Protein AF-A0A7R7TCL8-F1 (afdb_monomer)

pLDDT: mean 71.95, std 27.64, range [20.14, 97.81]

Mean predicted aligned error: 17.28 Å

Solvent-accessible surface area (backbone atoms only — not comparable to full-atom values): 24289 Å² total; per-residue (Å²): 128,67,81,57,96,72,63,46,44,55,44,81,45,63,44,82,97,69,70,48,58,35,37,35,43,34,34,68,83,72,63,24,39,37,41,37,32,94,75,38,48,63,34,34,35,39,43,89,82,25,28,35,53,41,30,35,37,67,57,96,73,32,45,35,36,39,33,33,64,39,59,28,33,40,38,39,30,40,31,71,62,46,84,62,40,85,44,40,41,34,38,37,40,36,39,37,37,82,86,37,39,35,43,39,39,37,43,19,72,76,35,37,38,39,41,37,37,45,72,83,36,38,36,40,40,33,46,38,83,42,37,34,44,35,38,35,38,75,64,33,56,47,30,42,36,41,41,58,30,61,86,59,65,24,36,38,42,35,38,36,27,45,77,38,37,26,34,42,34,37,39,40,34,52,84,22,50,26,44,36,42,37,27,63,52,76,42,33,34,41,38,38,35,59,66,19,45,43,33,43,78,39,31,92,78,27,63,40,35,37,32,37,37,29,34,40,35,41,34,53,66,77,33,37,40,35,39,40,37,40,38,39,30,29,78,91,47,75,31,50,33,37,38,38,36,41,36,40,94,66,37,35,40,35,42,33,33,52,53,74,20,41,35,36,40,40,35,47,87,61,33,39,40,38,41,34,43,36,50,66,33,57,56,40,46,66,53,21,14,59,77,36,80,67,98,47,46,35,30,33,25,39,42,41,38,38,39,29,36,69,92,48,57,66,75,29,50,56,46,61,44,44,61,38,40,40,41,43,45,103,86,55,76,50,76,52,77,57,63,74,79,63,89,62,82,70,70,81,95,74,91,82,83,80,84,81,80,80,86,80,91,85,87,84,90,85,85,87,86,82,88,82,93,76,87,81,87,82,84,80,94,75,84,87,86,86,83,90,78,83,83,86,82,84,85,88,82,89,81,88,87,83,90,82,90,84,86,86,83,82,90,77,89,82,82,84,80,89,76,81,89,81,90,71,88,83,81,85,80,78,86,85,81,81,86,135

Foldseek 3Di:
DDDDPDQKDWDWDQDPPQRFTKIWIARNVQRKIWIAGPQWDKIWMDGPQWIAIKIWHCGPQKTWIWGTDTQKIWIKIWHAADQFAPLGIKIKTWMAGPQQWIWIWMHGRFKIWIWTDGNQWIKIAIDGDAKGWIAIPVFATKIWGWGQGNVQQWIWTWMFGDHQGWIWTWIGGLQWIWTKTAHVRVGKIKIWTAQGWPCSRCCVPQVQKTWTKTKMWIDGRQKIKMKIWTWIDGQRDIWTKIKIWMDHDQWIKMWMDTHNKTKIWIGHPQKIKIKIFFDQQFPVRVVCSHPNDDQKTKTWGGIKIKIARNVHRLQIWIWTWTQWIWIDGDPDIDIDGTDDIDGDRDDDDDDDDDDDDDDDDDDDDDDDDDDDDDDDDDDDDDDDDDDDDDDDDDDDDDDDDDDDDDDDDDDDDDDDDDDDDDPDDDDDDDDDDDDD

Radius of gyration: 35.02 Å; Cα contacts (8 Å, |Δi|>4): 917; chains: 1; bounding box: 102×70×105 Å

Nearest PDB structures (foldseek):
  7vd2-assembly1_B  TM=2.125E-01  e=7.738E-02  Homo sapiens
  9e9r-assembly1_A  TM=1.487E-01  e=9.738E-02  Homo sapiens

Structure (mmCIF, N/CA/C/O backbone):
data_AF-A0A7R7TCL8-F1
#
_entry.id   AF-A0A7R7TCL8-F1
#
loop_
_atom_site.group_PDB
_atom_site.id
_atom_site.type_symbol
_atom_site.label_atom_id
_atom_site.label_alt_id
_atom_site.label_comp_id
_atom_site.label_asym_id
_atom_site.label_entity_id
_atom_site.label_seq_id
_atom_site.pdbx_PDB_ins_code
_atom_site.Cartn_x
_atom_site.Cartn_y
_atom_site.Cartn_z
_atom_site.occupancy
_atom_site.B_iso_or_equiv
_atom_site.auth_seq_id
_atom_site.auth_comp_id
_atom_site.auth_asym_id
_atom_site.auth_atom_id
_atom_site.pdbx_PDB_model_num
ATOM 1 N N . MET A 1 1 ? 1.168 -11.052 31.204 1.00 44.31 1 MET A N 1
ATOM 2 C CA . MET A 1 1 ? 0.368 -10.641 32.373 1.00 44.31 1 MET A CA 1
ATOM 3 C C . MET A 1 1 ? 1.279 -10.787 33.571 1.00 44.31 1 MET A C 1
ATOM 5 O O . MET A 1 1 ? 1.599 -11.909 33.932 1.00 44.31 1 MET A O 1
ATOM 9 N N . GLU A 1 2 ? 1.782 -9.681 34.103 1.00 41.16 2 GLU A N 1
ATOM 10 C CA . GLU A 1 2 ? 2.572 -9.698 35.334 1.00 41.16 2 GLU A CA 1
ATOM 11 C C . GLU A 1 2 ? 1.683 -9.168 36.455 1.00 41.16 2 GLU A C 1
ATOM 13 O O . GLU A 1 2 ? 1.250 -8.017 36.421 1.00 41.16 2 GLU A O 1
ATOM 18 N N . ALA A 1 3 ? 1.349 -10.032 37.410 1.00 42.50 3 ALA A N 1
ATOM 19 C CA . ALA A 1 3 ? 0.620 -9.638 38.603 1.00 42.50 3 ALA A CA 1
ATOM 20 C C . ALA A 1 3 ? 1.635 -9.132 39.629 1.00 42.50 3 ALA A C 1
ATOM 22 O O . ALA A 1 3 ? 2.367 -9.918 40.228 1.00 42.50 3 ALA A O 1
ATOM 23 N N . TRP A 1 4 ? 1.688 -7.820 39.822 1.00 45.12 4 TRP A N 1
ATOM 24 C CA . TRP A 1 4 ? 2.418 -7.241 40.940 1.00 45.12 4 TRP A CA 1
ATOM 25 C C . TRP A 1 4 ? 1.463 -7.185 42.133 1.00 45.12 4 TRP A C 1
ATOM 27 O O . TRP A 1 4 ? 0.339 -6.697 42.024 1.00 45.12 4 TRP A O 1
ATOM 37 N N . GLY A 1 5 ? 1.877 -7.761 43.263 1.00 44.84 5 GLY A N 1
ATOM 38 C CA . GLY A 1 5 ? 1.080 -7.795 44.487 1.00 44.84 5 GLY A CA 1
ATOM 39 C C . GLY A 1 5 ? 0.717 -6.380 44.932 1.00 44.84 5 GLY A C 1
ATOM 40 O O . GLY A 1 5 ? 1.563 -5.662 45.453 1.00 44.84 5 GLY A O 1
ATOM 41 N N . GLY A 1 6 ? -0.532 -5.970 44.696 1.00 52.69 6 GLY A N 1
ATOM 42 C CA . GLY A 1 6 ? -0.954 -4.604 44.998 1.00 52.69 6 GLY A CA 1
ATOM 43 C C . GLY A 1 6 ? -2.256 -4.133 44.351 1.00 52.69 6 GLY A C 1
ATOM 44 O O . GLY A 1 6 ? -2.366 -2.955 44.057 1.00 52.69 6 GLY A O 1
ATOM 45 N N . GLY A 1 7 ? -3.253 -4.994 44.117 1.00 71.81 7 GLY A N 1
ATOM 46 C CA . GLY A 1 7 ? -4.611 -4.554 43.739 1.00 71.81 7 GLY A CA 1
ATOM 47 C C . GLY A 1 7 ? -4.771 -3.864 42.373 1.00 71.81 7 GLY A C 1
ATOM 48 O O . GLY A 1 7 ? -5.879 -3.427 42.070 1.00 71.81 7 GLY A O 1
ATOM 49 N N . SER A 1 8 ? -3.723 -3.793 41.550 1.00 76.12 8 SER A N 1
ATOM 50 C CA . SER A 1 8 ? -3.785 -3.309 40.171 1.00 76.12 8 SER A CA 1
ATOM 51 C C . SER A 1 8 ? -3.298 -4.372 39.185 1.00 76.12 8 SER A C 1
ATOM 53 O O . SER A 1 8 ? -2.447 -5.204 39.503 1.00 76.12 8 SER A O 1
ATOM 55 N N . LEU A 1 9 ? -3.872 -4.374 37.984 1.00 83.06 9 LEU A N 1
ATOM 56 C CA . LEU A 1 9 ? -3.549 -5.313 36.916 1.00 83.06 9 LEU A CA 1
ATOM 57 C C . LEU A 1 9 ? -3.226 -4.542 35.636 1.00 83.06 9 LEU A C 1
ATOM 59 O O . LEU A 1 9 ? -4.020 -3.724 35.184 1.00 83.06 9 LEU A O 1
ATOM 63 N N . ARG A 1 10 ? -2.059 -4.814 35.043 1.00 82.56 10 ARG A N 1
ATOM 64 C CA . ARG A 1 10 ? -1.623 -4.187 33.789 1.00 82.56 10 ARG A CA 1
ATOM 65 C C . ARG A 1 10 ? -1.815 -5.121 32.600 1.00 82.56 10 ARG A C 1
ATOM 67 O O . ARG A 1 10 ? -1.411 -6.286 32.625 1.00 82.56 10 ARG A O 1
ATOM 74 N N . LEU A 1 11 ? -2.414 -4.583 31.547 1.00 83.81 11 LEU A N 1
ATOM 75 C CA . LEU A 1 11 ? -2.703 -5.238 30.282 1.00 83.81 11 LEU A CA 1
ATOM 76 C C . LEU A 1 11 ? -1.954 -4.500 29.180 1.00 83.81 11 LEU A C 1
ATOM 78 O O . LEU A 1 11 ? -2.246 -3.346 28.900 1.00 83.81 11 LEU A O 1
ATOM 82 N N . ALA A 1 12 ? -1.012 -5.172 28.531 1.00 83.38 12 ALA A N 1
ATOM 83 C CA . ALA A 1 12 ? -0.433 -4.681 27.289 1.00 83.38 12 ALA A CA 1
ATOM 84 C C . ALA A 1 12 ? -1.164 -5.351 26.125 1.00 83.38 12 ALA A C 1
ATOM 86 O O . ALA A 1 12 ? -1.242 -6.581 26.061 1.00 83.38 12 ALA A O 1
ATOM 87 N N . TYR A 1 13 ? -1.698 -4.548 25.213 1.00 79.81 13 TYR A N 1
ATOM 88 C CA . TYR A 1 13 ? -2.408 -5.013 24.032 1.00 79.81 13 TYR A CA 1
ATOM 89 C C . TYR A 1 13 ? -1.862 -4.307 22.796 1.00 79.81 13 TYR A C 1
ATOM 91 O O . TYR A 1 13 ? -1.814 -3.083 22.742 1.00 79.81 13 TYR A O 1
ATOM 99 N N . ARG A 1 14 ? -1.462 -5.071 21.777 1.00 77.19 14 ARG A N 1
ATOM 100 C CA . ARG A 1 14 ? -1.192 -4.502 20.453 1.00 77.19 14 ARG A CA 1
ATOM 101 C C . ARG A 1 14 ? -2.424 -4.648 19.596 1.00 77.19 14 ARG A C 1
ATOM 103 O O . ARG A 1 14 ? -2.869 -5.770 19.366 1.00 77.19 14 ARG A O 1
ATOM 110 N N . LEU A 1 15 ? -2.907 -3.527 19.073 1.00 68.94 15 LEU A N 1
ATOM 111 C CA . LEU A 1 15 ? -3.977 -3.525 18.086 1.00 68.94 15 LEU A CA 1
ATOM 112 C C . LEU A 1 15 ? -3.525 -4.292 16.830 1.00 68.94 15 LEU A C 1
ATOM 114 O O . LEU A 1 15 ? -2.575 -3.863 16.162 1.00 68.94 15 LEU A O 1
ATOM 118 N N . PRO A 1 16 ? -4.177 -5.420 16.487 1.00 61.75 16 PRO A N 1
ATOM 119 C CA . PRO A 1 16 ? -3.879 -6.154 15.266 1.00 61.75 16 PRO A CA 1
ATOM 120 C C . PRO A 1 16 ? -4.054 -5.253 14.042 1.00 61.75 16 PRO A C 1
ATOM 122 O O . PRO A 1 16 ? -4.971 -4.438 13.985 1.00 61.75 16 PRO A O 1
ATOM 125 N N . GLY A 1 17 ? -3.152 -5.370 13.068 1.00 61.09 17 GLY A N 1
ATOM 126 C CA . GLY A 1 17 ? -3.173 -4.565 11.841 1.00 61.09 17 GLY A CA 1
ATOM 127 C C . GLY A 1 17 ? -2.658 -3.130 11.994 1.00 61.09 17 GLY A C 1
ATOM 128 O O . GLY A 1 17 ? -2.071 -2.619 11.048 1.00 61.09 17 GLY A O 1
ATOM 129 N N . LEU A 1 18 ? -2.800 -2.508 13.171 1.00 65.50 18 LEU A N 1
ATOM 130 C CA . LEU A 1 18 ? -2.281 -1.159 13.431 1.00 65.50 18 LEU A CA 1
ATOM 131 C C . LEU A 1 18 ? -0.918 -1.142 14.125 1.00 65.50 18 LEU A C 1
ATOM 133 O O . LEU A 1 18 ? -0.231 -0.128 14.099 1.00 65.50 18 LEU A O 1
ATOM 137 N N . GLY A 1 19 ? -0.543 -2.229 14.804 1.00 68.62 19 GLY A N 1
ATOM 138 C CA . GLY A 1 19 ? 0.712 -2.312 15.555 1.00 68.62 19 GLY A CA 1
ATOM 139 C C . GLY A 1 19 ? 0.785 -1.391 16.777 1.00 68.62 19 GLY A C 1
ATOM 140 O O . GLY A 1 19 ? 1.761 -1.476 17.517 1.00 68.62 19 GLY A O 1
ATOM 141 N N . LEU A 1 20 ? -0.249 -0.576 17.013 1.00 77.69 20 LEU A N 1
ATOM 142 C CA . LEU A 1 20 ? -0.294 0.432 18.061 1.00 77.69 20 LEU A CA 1
ATOM 143 C C . LEU A 1 20 ? -0.313 -0.234 19.448 1.00 77.69 20 LEU A C 1
ATOM 145 O O . LEU A 1 20 ? -1.224 -1.029 19.728 1.00 77.69 20 LEU A O 1
ATOM 149 N N . PRO A 1 21 ? 0.672 0.063 20.312 1.00 82.75 21 PRO A N 1
ATOM 150 C CA . PRO A 1 21 ? 0.678 -0.412 21.686 1.00 82.75 21 PRO A CA 1
ATOM 151 C C . PRO A 1 21 ? -0.354 0.364 22.514 1.00 82.75 21 PRO A C 1
ATOM 153 O O . PRO A 1 21 ? -0.297 1.588 22.619 1.00 82.75 21 PRO A O 1
ATOM 156 N N . LEU A 1 22 ? -1.294 -0.357 23.115 1.00 85.50 22 LEU A N 1
ATOM 157 C CA . LEU A 1 22 ? -2.191 0.139 24.150 1.00 85.50 22 LEU A CA 1
ATOM 158 C C . LEU A 1 22 ? -1.836 -0.509 25.484 1.00 85.50 22 LEU A C 1
ATOM 160 O O . LEU A 1 22 ? -1.609 -1.719 25.567 1.00 85.50 22 LEU A O 1
ATOM 164 N N . GLU A 1 23 ? -1.837 0.302 26.531 1.00 88.94 23 GLU A N 1
ATOM 165 C CA . GLU A 1 23 ? -1.619 -0.128 27.904 1.00 88.94 23 GLU A CA 1
ATOM 166 C C . GLU A 1 23 ? -2.880 0.157 28.721 1.00 88.94 23 GLU A C 1
ATOM 168 O O . GLU A 1 23 ? -3.371 1.281 28.783 1.00 88.94 23 GLU A O 1
ATOM 173 N N . GLY A 1 24 ? -3.444 -0.892 29.309 1.00 88.44 24 GLY A N 1
ATOM 174 C CA . GLY A 1 24 ? -4.567 -0.828 30.228 1.00 88.44 24 GLY A CA 1
ATOM 175 C C . GLY A 1 24 ? -4.092 -1.048 31.659 1.00 88.44 24 GLY A C 1
ATOM 176 O O . GLY A 1 24 ? -3.460 -2.062 31.941 1.00 88.44 24 GLY A O 1
ATOM 177 N N . GLU A 1 25 ? -4.420 -0.151 32.578 1.00 89.06 25 GLU A N 1
ATOM 178 C CA . GLU A 1 25 ? -4.211 -0.338 34.015 1.00 89.06 25 GLU A CA 1
ATOM 179 C C . GLU A 1 25 ? -5.569 -0.448 34.710 1.00 89.06 25 GLU A C 1
ATOM 181 O O . GLU A 1 25 ? -6.364 0.489 34.714 1.00 89.06 25 GLU A O 1
ATOM 186 N N . VAL A 1 26 ? -5.854 -1.622 35.266 1.00 88.56 26 VAL A N 1
ATOM 187 C CA . VAL A 1 26 ? -7.086 -1.920 35.996 1.00 88.56 26 VAL A CA 1
ATOM 188 C C . VAL A 1 26 ? -6.813 -1.781 37.487 1.00 88.56 26 VAL A C 1
ATOM 190 O O . VAL A 1 26 ? -6.023 -2.541 38.039 1.00 88.56 26 VAL A O 1
ATOM 193 N N . ASP A 1 27 ? -7.491 -0.852 38.150 1.00 87.12 27 ASP A N 1
ATOM 194 C CA . ASP A 1 27 ? -7.551 -0.768 39.608 1.00 87.12 27 ASP A CA 1
ATOM 195 C C . ASP A 1 27 ? -8.727 -1.619 40.103 1.00 87.12 27 ASP A C 1
ATOM 197 O O . ASP A 1 27 ? -9.896 -1.280 39.898 1.00 87.12 27 ASP A O 1
ATOM 201 N N . LEU A 1 28 ? -8.417 -2.736 40.763 1.00 85.31 28 LEU A N 1
ATOM 202 C CA . LEU A 1 28 ? -9.416 -3.686 41.253 1.00 85.31 28 LEU A CA 1
ATOM 203 C C . LEU A 1 28 ? -10.145 -3.181 42.505 1.00 85.31 28 LEU A C 1
ATOM 205 O O . LEU A 1 28 ? -11.239 -3.657 42.794 1.00 85.31 28 LEU A O 1
ATOM 209 N N . LYS A 1 29 ? -9.571 -2.226 43.248 1.00 85.50 29 LYS A N 1
ATOM 210 C CA . LYS A 1 29 ? -10.225 -1.618 44.417 1.00 85.50 29 LYS A CA 1
ATOM 211 C C . LYS A 1 29 ? -11.236 -0.563 43.987 1.00 85.50 29 LYS A C 1
ATOM 213 O O . LYS A 1 29 ? -12.326 -0.500 44.546 1.00 85.50 29 LYS A O 1
ATOM 218 N N . ALA A 1 30 ? -10.868 0.255 43.004 1.00 83.44 30 ALA A N 1
ATOM 219 C CA . ALA A 1 30 ? -11.730 1.305 42.469 1.00 83.44 30 ALA A CA 1
ATOM 220 C C . ALA A 1 30 ? -12.659 0.822 41.340 1.00 83.44 30 ALA A C 1
ATOM 222 O O . ALA A 1 30 ? -13.505 1.596 40.891 1.00 83.44 30 ALA A O 1
ATOM 223 N N . LEU A 1 31 ? -12.489 -0.422 40.867 1.00 85.69 31 LEU A N 1
ATOM 224 C CA . LEU A 1 31 ? -13.133 -0.966 39.663 1.00 85.69 31 LEU A CA 1
ATOM 225 C C . LEU A 1 31 ? -13.008 -0.002 38.474 1.00 85.69 31 LEU A C 1
ATOM 227 O O . LEU A 1 31 ? -13.974 0.275 37.760 1.00 85.69 31 LEU A O 1
ATOM 231 N N . ALA A 1 32 ? -11.805 0.543 38.303 1.00 88.25 32 ALA A N 1
ATOM 232 C CA . ALA A 1 32 ? -11.498 1.537 37.289 1.00 88.25 32 ALA A CA 1
ATOM 233 C C . ALA A 1 32 ? -10.493 0.983 36.278 1.00 88.25 32 ALA A C 1
ATOM 235 O O . ALA A 1 32 ? -9.605 0.214 36.638 1.00 88.25 32 ALA A O 1
ATOM 236 N N . LEU A 1 33 ? -10.617 1.398 35.022 1.00 90.88 33 LEU A N 1
ATOM 237 C CA . LEU A 1 33 ? -9.683 1.075 33.946 1.00 90.88 33 LEU A CA 1
ATOM 238 C C . LEU A 1 33 ? -9.115 2.377 33.386 1.00 90.88 33 LEU A C 1
ATOM 240 O O . LEU A 1 33 ? -9.874 3.230 32.935 1.00 90.88 33 LEU A O 1
ATOM 244 N N . ALA A 1 34 ? -7.797 2.522 33.382 1.00 91.19 34 ALA A N 1
ATOM 245 C CA . ALA A 1 34 ? -7.100 3.559 32.636 1.00 91.19 34 ALA A CA 1
ATOM 246 C C . ALA A 1 34 ? -6.531 2.965 31.343 1.00 91.19 34 ALA A C 1
ATOM 248 O O . ALA A 1 34 ? -5.956 1.883 31.372 1.00 91.19 34 ALA A O 1
ATOM 249 N N . LEU A 1 35 ? -6.693 3.664 30.222 1.00 91.50 35 LEU A N 1
ATOM 250 C CA . LEU A 1 35 ? -6.149 3.307 28.918 1.00 91.50 35 LEU A CA 1
ATOM 251 C C . LEU A 1 35 ? -5.180 4.397 28.456 1.00 91.50 35 LEU A C 1
ATOM 253 O O . LEU A 1 35 ? -5.567 5.561 28.317 1.00 91.50 35 LEU A O 1
ATOM 257 N N . THR A 1 36 ? -3.941 4.003 28.188 1.00 91.00 36 THR A N 1
ATOM 258 C CA . THR A 1 36 ? -2.849 4.848 27.698 1.00 91.00 36 THR A CA 1
ATOM 259 C C . THR A 1 36 ? -2.173 4.202 26.487 1.00 91.00 36 THR A C 1
ATOM 261 O O . THR A 1 36 ? -2.460 3.065 26.104 1.00 91.00 36 THR A O 1
ATOM 264 N N . SER A 1 37 ? -1.273 4.945 25.847 1.00 88.62 37 SER A N 1
ATOM 265 C CA . SER A 1 37 ? -0.378 4.428 24.815 1.00 88.62 37 SER A CA 1
ATOM 266 C C . SER A 1 37 ? 0.997 5.073 24.977 1.00 88.62 37 SER A C 1
ATOM 268 O O . SER A 1 37 ? 1.051 6.289 25.150 1.00 88.62 37 SER A O 1
ATOM 270 N N . PRO A 1 38 ? 2.106 4.316 24.888 1.00 85.56 38 PRO A N 1
ATOM 271 C CA . PRO A 1 38 ? 3.445 4.903 24.889 1.00 85.56 38 PRO A CA 1
ATOM 272 C C . PRO A 1 38 ? 3.734 5.731 23.625 1.00 85.56 38 PRO A C 1
ATOM 274 O O . PRO A 1 38 ? 4.657 6.538 23.621 1.00 85.56 38 PRO A O 1
ATOM 277 N N . GLU A 1 39 ? 2.944 5.553 22.562 1.00 84.19 39 GLU A N 1
ATOM 278 C CA . GLU A 1 39 ? 3.011 6.331 21.315 1.00 84.19 39 GLU A CA 1
ATOM 279 C C . GLU A 1 39 ? 1.957 7.458 21.277 1.00 84.19 39 GLU A C 1
ATOM 281 O O . GLU A 1 39 ? 1.671 8.023 20.219 1.00 84.19 39 GLU A O 1
ATOM 286 N N . GLY A 1 40 ? 1.348 7.775 22.425 1.00 86.00 40 GLY A N 1
ATOM 287 C CA . GLY A 1 40 ? 0.276 8.754 22.554 1.00 86.00 40 GLY A CA 1
ATOM 288 C C . GLY A 1 40 ? 0.421 9.682 23.752 1.00 86.00 40 GLY A C 1
ATOM 289 O O . GLY A 1 40 ? 1.269 9.499 24.621 1.00 86.00 40 GLY A O 1
ATOM 290 N N . GLU A 1 41 ? -0.457 10.679 23.805 1.00 90.31 41 GLU A N 1
ATOM 291 C CA . GLU A 1 41 ? -0.529 11.649 24.895 1.00 90.31 41 GLU A CA 1
ATOM 292 C C . GLU A 1 41 ? -1.884 11.581 25.601 1.00 90.31 41 GLU A C 1
ATOM 294 O O . GLU A 1 41 ? -2.942 11.555 24.966 1.00 90.31 41 GLU A O 1
ATOM 299 N N . GLY A 1 42 ? -1.852 11.603 26.933 1.00 92.25 42 GLY A N 1
ATOM 300 C CA . GLY A 1 42 ? -3.044 11.558 27.775 1.00 92.25 42 GLY A CA 1
ATOM 301 C C . GLY A 1 42 ? -3.516 10.141 28.107 1.00 92.25 42 GLY A C 1
ATOM 302 O O . GLY A 1 42 ? -2.791 9.160 27.947 1.00 92.25 42 GLY A O 1
ATOM 303 N N . ALA A 1 43 ? -4.730 10.052 28.642 1.00 92.69 43 ALA A N 1
ATOM 304 C CA . ALA A 1 43 ? -5.333 8.811 29.103 1.00 92.69 43 ALA A CA 1
ATOM 305 C C . ALA A 1 43 ? -6.860 8.900 29.040 1.00 92.69 43 ALA A C 1
ATOM 307 O O . ALA A 1 43 ? -7.442 9.960 29.293 1.00 92.69 43 ALA A O 1
ATOM 308 N N . LEU A 1 44 ? -7.506 7.769 28.766 1.00 93.62 44 LEU A N 1
ATOM 309 C CA . LEU A 1 44 ? -8.928 7.580 29.039 1.00 93.62 44 LEU A CA 1
ATOM 310 C C . LEU A 1 44 ? -9.084 6.810 30.343 1.00 93.62 44 LEU A C 1
ATOM 312 O O . LEU A 1 44 ? -8.376 5.834 30.569 1.00 93.62 44 LEU A O 1
ATOM 316 N N . ARG A 1 45 ? -10.024 7.216 31.191 1.00 93.81 45 ARG A N 1
ATOM 317 C CA . ARG A 1 45 ? -10.341 6.523 32.437 1.00 93.81 45 ARG A CA 1
ATOM 318 C C . ARG A 1 45 ? -11.809 6.145 32.458 1.00 93.81 45 ARG A C 1
ATOM 320 O O . ARG A 1 45 ? -12.671 7.013 32.407 1.00 93.81 45 ARG A O 1
ATOM 327 N N . TYR A 1 46 ? -12.079 4.857 32.590 1.00 92.25 46 TYR A N 1
ATOM 328 C CA . TYR A 1 46 ? -13.391 4.320 32.900 1.00 92.25 46 TYR A CA 1
ATOM 329 C C . TYR A 1 46 ? -13.516 4.097 34.410 1.00 92.25 46 TYR A C 1
ATOM 331 O O . TYR A 1 46 ? -12.705 3.382 34.997 1.00 92.25 46 TYR A O 1
ATOM 339 N N . ALA A 1 47 ? -14.514 4.705 35.045 1.00 91.50 47 ALA A N 1
ATOM 340 C CA . ALA A 1 47 ? -14.856 4.482 36.447 1.00 91.50 47 ALA A CA 1
ATOM 341 C C . ALA A 1 47 ? -16.346 4.766 36.682 1.00 91.50 47 ALA A C 1
ATOM 343 O O . ALA A 1 47 ? -16.894 5.727 36.146 1.00 91.50 47 ALA A O 1
ATOM 344 N N . GLY A 1 48 ? -17.016 3.934 37.486 1.00 86.94 48 GLY A N 1
ATOM 345 C CA . GLY A 1 48 ? -18.412 4.172 37.877 1.00 86.94 48 GLY A CA 1
ATOM 346 C C . GLY A 1 48 ? -19.396 4.284 36.703 1.00 86.94 48 GLY A C 1
ATOM 347 O O . GLY A 1 48 ? -20.324 5.088 36.764 1.00 86.94 48 GLY A O 1
ATOM 348 N N . GLY A 1 49 ? -19.178 3.524 35.622 1.00 86.25 49 GLY A N 1
ATOM 349 C CA . GLY A 1 49 ? -20.034 3.553 34.428 1.00 86.25 49 GLY A CA 1
ATOM 350 C C . GLY A 1 49 ? -19.806 4.754 33.507 1.00 86.25 49 GLY A C 1
ATOM 351 O O . GLY A 1 49 ? -20.620 4.995 32.621 1.00 86.25 49 GLY A O 1
ATOM 352 N N . LYS A 1 50 ? -18.726 5.517 33.711 1.00 92.94 50 LYS A N 1
ATOM 353 C CA . LYS A 1 50 ? -18.382 6.690 32.906 1.00 92.94 50 LYS A CA 1
ATOM 354 C C . LYS A 1 50 ? -16.951 6.610 32.398 1.00 92.94 50 LYS A C 1
ATOM 356 O O . LYS A 1 50 ? -16.071 6.139 33.110 1.00 92.94 50 LYS A O 1
ATOM 361 N N . VAL A 1 51 ? -16.730 7.096 31.185 1.00 93.94 51 VAL A N 1
ATOM 362 C CA . VAL A 1 51 ? -15.430 7.326 30.568 1.00 93.94 51 VAL A CA 1
ATOM 363 C C . VAL A 1 51 ? -15.151 8.819 30.572 1.00 93.94 51 VAL A C 1
ATOM 365 O O . VAL A 1 51 ? -15.957 9.619 30.093 1.00 93.94 51 VAL A O 1
ATOM 368 N N . GLU A 1 52 ? -13.986 9.182 31.085 1.00 94.62 52 GLU A N 1
ATOM 369 C CA . GLU A 1 52 ? -13.492 10.551 31.172 1.00 94.62 52 GLU A CA 1
ATOM 370 C C . GLU A 1 52 ? -12.041 10.623 30.685 1.00 94.62 52 GLU A C 1
ATOM 372 O O . GLU A 1 52 ? -11.356 9.608 30.538 1.00 94.62 52 GLU A O 1
ATOM 377 N N . GLY A 1 53 ? -11.562 11.840 30.442 1.00 94.81 53 GLY A N 1
ATOM 378 C CA . GLY A 1 53 ? -10.209 12.088 29.956 1.00 94.81 53 GLY A CA 1
ATOM 379 C C . GLY A 1 53 ? -10.113 12.131 28.434 1.00 94.81 53 GLY A C 1
ATOM 380 O O . GLY A 1 53 ? -11.114 12.125 27.712 1.00 94.81 53 GLY A O 1
ATOM 381 N N . ARG A 1 54 ? -8.878 12.219 27.945 1.00 95.69 54 ARG A N 1
ATOM 382 C CA . ARG A 1 54 ? -8.560 12.373 26.528 1.00 95.69 54 ARG A CA 1
ATOM 383 C C . ARG A 1 54 ? -7.268 11.636 26.211 1.00 95.69 54 ARG A C 1
ATOM 385 O O . ARG A 1 54 ? -6.279 11.823 26.915 1.00 95.69 54 ARG A O 1
ATOM 392 N N . LEU A 1 55 ? -7.283 10.854 25.138 1.00 94.00 55 LEU A N 1
ATOM 393 C CA . LEU A 1 55 ? -6.128 10.137 24.604 1.00 94.00 55 LEU A CA 1
ATOM 394 C C . LEU A 1 55 ? -5.905 10.546 23.145 1.00 94.00 55 LEU A C 1
ATOM 396 O O . LEU A 1 55 ? -6.810 10.429 22.320 1.00 94.00 55 LEU A O 1
ATOM 400 N N . VAL A 1 56 ? -4.710 11.036 22.831 1.00 92.94 56 VAL A N 1
ATOM 401 C CA . VAL A 1 56 ? -4.297 11.459 21.488 1.00 92.94 56 VAL A CA 1
ATOM 402 C C . VAL A 1 56 ? -3.256 10.481 20.951 1.00 92.94 56 VAL A C 1
ATOM 404 O O . VAL A 1 56 ? -2.317 10.131 21.656 1.00 92.94 56 VAL A O 1
ATOM 407 N N . LEU A 1 57 ? -3.431 10.031 19.709 1.00 90.75 57 LEU A N 1
ATOM 408 C CA . LEU A 1 57 ? -2.640 8.989 19.058 1.00 90.75 57 LEU A CA 1
ATOM 409 C C . LEU A 1 57 ? -2.257 9.428 17.640 1.00 90.75 57 LEU A C 1
ATOM 411 O O . LEU A 1 57 ? -3.085 9.969 16.907 1.00 90.75 57 LEU A O 1
ATOM 415 N N . GLY A 1 58 ? -1.018 9.158 17.228 1.00 85.69 58 GLY A N 1
ATOM 416 C CA . GLY A 1 58 ? -0.567 9.329 15.845 1.00 85.69 58 GLY A CA 1
ATOM 417 C C . GLY A 1 58 ? -0.582 8.000 15.095 1.00 85.69 58 GLY A C 1
ATOM 418 O O . GLY A 1 58 ? 0.374 7.239 15.177 1.00 85.69 58 GLY A O 1
ATOM 419 N N . VAL A 1 59 ? -1.643 7.711 14.341 1.00 81.19 59 VAL A N 1
ATOM 420 C CA . VAL A 1 59 ? -1.823 6.414 13.666 1.00 81.19 59 VAL A CA 1
ATOM 421 C C . VAL A 1 59 ? -1.543 6.552 12.173 1.00 81.19 59 VAL A C 1
ATOM 423 O O . VAL A 1 59 ? -2.374 7.073 11.438 1.00 81.19 59 VAL A O 1
ATOM 426 N N . TYR A 1 60 ? -0.371 6.111 11.703 1.00 74.25 60 TYR A N 1
ATOM 427 C CA . TYR A 1 60 ? 0.022 6.168 10.279 1.00 74.25 60 TYR A CA 1
ATOM 428 C C . TYR A 1 60 ? -0.231 7.532 9.600 1.00 74.25 60 TYR A C 1
ATOM 430 O O . TYR A 1 60 ? -0.662 7.606 8.451 1.00 74.25 60 TYR A O 1
ATOM 438 N N . GLY A 1 61 ? 0.029 8.629 10.319 1.00 78.56 61 GLY A N 1
ATOM 439 C CA . GLY A 1 61 ? -0.186 9.996 9.828 1.00 78.56 61 GLY A CA 1
ATOM 440 C C . GLY A 1 61 ? -1.587 10.575 10.081 1.00 78.56 61 GLY A C 1
ATOM 441 O O . GLY A 1 61 ? -1.793 11.769 9.864 1.00 78.56 61 GLY A O 1
ATOM 442 N N . LEU A 1 62 ? -2.523 9.782 10.608 1.00 85.56 62 LEU A N 1
ATOM 443 C CA . LEU A 1 62 ? -3.787 10.255 11.171 1.00 85.56 62 LEU A CA 1
ATOM 444 C C . LEU A 1 62 ? -3.574 10.693 12.625 1.00 85.56 62 LEU A C 1
ATOM 446 O O . LEU A 1 62 ? -3.264 9.871 13.486 1.00 85.56 62 LEU A O 1
ATOM 450 N N . ALA A 1 63 ? -3.791 11.973 12.915 1.00 91.19 63 ALA A N 1
ATOM 451 C CA . ALA A 1 63 ? -3.895 12.446 14.290 1.00 91.19 63 ALA A CA 1
ATOM 452 C C . ALA A 1 63 ? -5.286 12.083 14.818 1.00 91.19 63 ALA A C 1
ATOM 454 O O . ALA A 1 63 ? -6.274 12.671 14.381 1.00 91.19 63 ALA A O 1
ATOM 455 N N . LEU A 1 64 ? -5.364 11.100 15.713 1.00 92.81 64 LEU A N 1
ATOM 456 C CA . LEU A 1 64 ? -6.588 10.583 16.319 1.00 92.81 64 LEU A CA 1
ATOM 457 C C . LEU A 1 64 ? -6.694 11.081 17.765 1.00 92.81 64 LEU A C 1
ATOM 459 O O . LEU A 1 64 ? -5.732 11.030 18.519 1.00 92.81 64 LEU A O 1
ATOM 463 N N . ALA A 1 65 ? -7.867 11.537 18.171 1.00 94.56 65 ALA A N 1
ATOM 464 C CA . ALA A 1 65 ? -8.187 11.939 19.527 1.00 94.56 65 ALA A CA 1
ATOM 465 C C . ALA A 1 65 ? -9.461 11.226 19.980 1.00 94.56 65 ALA A C 1
ATOM 467 O O . ALA A 1 65 ? -10.504 11.296 19.325 1.00 94.56 65 ALA A O 1
ATOM 468 N N . LEU A 1 66 ? -9.351 10.557 21.121 1.00 94.94 66 LEU A N 1
ATOM 469 C CA . LEU A 1 66 ? -10.429 9.882 21.820 1.00 94.94 66 LEU A CA 1
ATOM 470 C C . LEU A 1 66 ? -10.748 10.685 23.080 1.00 94.94 66 LEU A C 1
ATOM 472 O O . LEU A 1 66 ? -9.847 10.977 23.865 1.00 94.94 66 LEU A O 1
ATOM 476 N N . GLU A 1 67 ? -12.007 11.054 23.278 1.00 96.62 67 GLU A N 1
ATOM 477 C CA . GLU A 1 67 ? -12.453 11.873 24.409 1.00 96.62 67 GLU A CA 1
ATOM 478 C C . GLU A 1 67 ? -13.609 11.183 25.136 1.00 96.62 67 GLU A C 1
ATOM 480 O O . GLU A 1 67 ? -14.636 10.874 24.532 1.00 96.62 67 GLU A O 1
ATOM 485 N N . GLY A 1 68 ? -13.450 10.947 26.438 1.00 95.38 68 GLY A N 1
ATOM 486 C CA . GLY A 1 68 ? -14.499 10.381 27.280 1.00 95.38 68 GLY A CA 1
ATOM 487 C C . GLY A 1 68 ? -15.595 11.406 27.567 1.00 95.38 68 GLY A C 1
ATOM 488 O O . GLY A 1 68 ? -15.316 12.495 28.066 1.00 95.38 68 GLY A O 1
ATOM 489 N N . LYS A 1 69 ? -16.847 11.057 27.261 1.00 93.62 69 LYS A N 1
ATOM 490 C CA . LYS A 1 69 ? -18.038 11.894 27.467 1.00 93.62 69 LYS A CA 1
ATOM 491 C C . LYS A 1 69 ? -19.104 11.150 28.265 1.00 93.62 69 LYS A C 1
ATOM 493 O O . LYS A 1 69 ? -20.252 11.049 27.844 1.00 93.62 69 LYS A O 1
ATOM 498 N N . GLY A 1 70 ? -18.729 10.613 29.424 1.00 93.25 70 GLY A N 1
ATOM 499 C CA . GLY A 1 70 ? -19.658 9.876 30.277 1.00 93.25 70 GLY A CA 1
ATOM 500 C C . GLY A 1 70 ? -19.893 8.470 29.736 1.00 93.25 70 GLY A C 1
ATOM 501 O O . GLY A 1 70 ? -19.037 7.614 29.880 1.00 93.25 70 GLY A O 1
ATOM 502 N N . ASP A 1 71 ? -21.030 8.198 29.110 1.00 92.81 71 ASP A N 1
ATOM 503 C CA . ASP A 1 71 ? -21.381 6.846 28.641 1.00 92.81 71 ASP A CA 1
ATOM 504 C C . ASP A 1 71 ? -20.766 6.456 27.283 1.00 92.81 71 ASP A C 1
ATOM 506 O O . ASP A 1 71 ? -21.021 5.365 26.764 1.00 92.81 71 ASP A O 1
ATOM 510 N N . ARG A 1 72 ? -19.953 7.344 26.703 1.00 95.06 72 ARG A N 1
ATOM 511 C CA . ARG A 1 72 ? -19.395 7.206 25.357 1.00 95.06 72 ARG A CA 1
ATOM 512 C C . ARG A 1 72 ? -18.000 7.797 25.233 1.00 95.06 72 ARG A C 1
ATOM 514 O O . ARG A 1 72 ? -17.592 8.655 26.016 1.00 95.06 72 ARG A O 1
ATOM 521 N N . VAL A 1 73 ? -17.303 7.379 24.189 1.00 95.88 73 VAL A N 1
ATOM 522 C CA . VAL A 1 73 ? -16.029 7.929 23.737 1.00 95.88 73 VAL A CA 1
ATOM 523 C C . VAL A 1 73 ? -16.254 8.594 22.389 1.00 95.88 73 VAL A C 1
ATOM 525 O O . VAL A 1 73 ? -16.584 7.928 21.409 1.00 95.88 73 VAL A O 1
ATOM 528 N N . ALA A 1 74 ? -16.077 9.910 22.335 1.00 96.56 74 ALA A N 1
ATOM 529 C CA . ALA A 1 74 ? -16.052 10.645 21.083 1.00 96.56 74 ALA A CA 1
ATOM 530 C C . ALA A 1 74 ? -14.719 10.393 20.374 1.00 96.56 74 ALA A C 1
ATOM 532 O O . ALA A 1 74 ? -13.648 10.500 20.973 1.00 96.56 74 ALA A O 1
ATOM 533 N N . VAL A 1 75 ? -14.795 10.076 19.089 1.00 95.88 75 VAL A N 1
ATOM 534 C CA . VAL A 1 75 ? -13.654 9.831 18.213 1.00 95.88 75 VAL A CA 1
ATOM 535 C C . VAL A 1 75 ? -13.555 10.999 17.249 1.00 95.88 75 VAL A C 1
ATOM 537 O O . VAL A 1 75 ? -14.521 11.349 16.576 1.00 95.88 75 VAL A O 1
ATOM 540 N N . SER A 1 76 ? -12.384 11.609 17.163 1.00 96.69 76 SER A N 1
ATOM 541 C CA . SER A 1 76 ? -12.103 12.645 16.176 1.00 96.69 76 SER A CA 1
ATOM 542 C C . SER A 1 76 ? -10.708 12.449 15.622 1.00 96.69 76 SER A C 1
ATOM 544 O O . SER A 1 76 ? -9.804 12.041 16.339 1.00 96.69 76 SER A O 1
ATOM 546 N N . GLY A 1 77 ? -10.500 12.725 14.346 1.00 95.25 77 GLY A N 1
ATOM 547 C CA . GLY A 1 77 ? -9.170 12.667 13.778 1.00 95.25 77 GLY A CA 1
ATOM 548 C C . GLY A 1 77 ? -9.063 13.380 12.452 1.00 95.25 77 GLY A C 1
ATOM 549 O O . GLY A 1 77 ? -10.064 13.679 11.803 1.00 95.25 77 GLY A O 1
ATOM 550 N N . SER A 1 78 ? -7.836 13.686 12.055 1.00 94.50 78 SER A N 1
ATOM 551 C CA . SER A 1 78 ? -7.572 14.319 10.767 1.00 94.50 78 SER A CA 1
ATOM 552 C C . SER A 1 78 ? -6.196 13.959 10.238 1.00 94.50 78 SER A C 1
ATOM 554 O O . SER A 1 78 ? -5.281 13.654 11.005 1.00 94.50 78 SER A O 1
ATOM 556 N N . HIS A 1 79 ? -6.062 13.989 8.919 1.00 93.75 79 HIS A N 1
ATOM 557 C CA . HIS A 1 79 ? -4.780 13.872 8.244 1.00 93.75 79 HIS A CA 1
ATOM 558 C C . HIS A 1 79 ? -4.663 14.955 7.161 1.00 93.75 79 HIS A C 1
ATOM 560 O O . HIS A 1 79 ? -5.676 15.350 6.565 1.00 93.75 79 HIS A O 1
ATOM 566 N N . PRO A 1 80 ? -3.443 15.447 6.880 1.00 93.06 80 PRO A N 1
ATOM 567 C CA . PRO A 1 80 ? -3.217 16.395 5.798 1.00 93.06 80 PRO A CA 1
ATOM 568 C C . PRO A 1 80 ? -3.453 15.742 4.429 1.00 93.06 80 PRO A C 1
ATOM 570 O O . PRO A 1 80 ? -3.612 14.526 4.307 1.00 93.06 80 PRO A O 1
ATOM 573 N N . ALA A 1 81 ? -3.462 16.558 3.376 1.00 89.88 81 ALA A N 1
ATOM 574 C CA . ALA A 1 81 ? -3.492 16.039 2.016 1.00 89.88 81 ALA A CA 1
ATOM 575 C C . ALA A 1 81 ? -2.197 15.272 1.715 1.00 89.88 81 ALA A C 1
ATOM 577 O O . ALA A 1 81 ? -1.099 15.809 1.876 1.00 89.88 81 ALA A O 1
ATOM 578 N N . TYR A 1 82 ? -2.336 14.029 1.255 1.00 85.44 82 TYR A N 1
ATOM 579 C CA . TYR A 1 82 ? -1.206 13.213 0.827 1.00 85.44 82 TYR A CA 1
ATOM 580 C C . TYR A 1 82 ? -1.092 13.182 -0.700 1.00 85.44 82 TYR A C 1
ATOM 582 O O . TYR A 1 82 ? -2.118 13.090 -1.374 1.00 85.44 82 TYR A O 1
ATOM 590 N N . PRO A 1 83 ? 0.131 13.158 -1.267 1.00 79.25 83 PRO A N 1
ATOM 591 C CA . PRO A 1 83 ? 0.328 13.090 -2.720 1.00 79.25 83 PRO A CA 1
ATOM 592 C C . PRO A 1 83 ? -0.292 11.857 -3.392 1.00 79.25 83 PRO A C 1
ATOM 594 O O . PRO A 1 83 ? -0.581 11.877 -4.584 1.00 79.25 83 PRO A O 1
ATOM 597 N N . TRP A 1 84 ? -0.479 10.773 -2.638 1.00 79.06 84 TRP A N 1
ATOM 598 C CA . TRP A 1 84 ? -1.043 9.513 -3.121 1.00 79.06 84 TRP A CA 1
ATOM 599 C C . TRP A 1 84 ? -2.564 9.406 -2.933 1.00 79.06 84 TRP A C 1
ATOM 601 O O . TRP A 1 84 ? -3.172 8.508 -3.506 1.00 79.06 84 TRP A O 1
ATOM 611 N N . TRP A 1 85 ? -3.192 10.303 -2.162 1.00 86.62 85 TRP A N 1
ATOM 612 C CA . TRP A 1 85 ? -4.626 10.254 -1.872 1.00 86.62 85 TRP A CA 1
ATOM 613 C C . TRP A 1 85 ? -5.377 11.373 -2.591 1.00 86.62 85 TRP A C 1
ATOM 615 O O . TRP A 1 85 ? -5.366 12.532 -2.174 1.00 86.62 85 TRP A O 1
ATOM 625 N N . ALA A 1 86 ? -6.082 11.023 -3.665 1.00 85.69 86 ALA A N 1
ATOM 626 C CA . ALA A 1 86 ? -6.752 12.002 -4.520 1.00 85.69 86 ALA A CA 1
ATOM 627 C C . ALA A 1 86 ? -7.953 12.712 -3.875 1.00 85.69 86 ALA A C 1
ATOM 629 O O . ALA A 1 86 ? -8.434 13.711 -4.408 1.00 85.69 86 ALA A O 1
ATOM 630 N N . ALA A 1 87 ? -8.449 12.231 -2.733 1.00 88.69 87 ALA A N 1
ATOM 631 C CA . ALA A 1 87 ? -9.504 12.919 -1.993 1.00 88.69 87 ALA A CA 1
ATOM 632 C C . ALA A 1 87 ? -8.974 14.068 -1.110 1.00 88.69 87 ALA A C 1
ATOM 634 O O . ALA A 1 87 ? -9.766 14.856 -0.596 1.00 88.69 87 ALA A O 1
ATOM 635 N N . GLY A 1 88 ? -7.649 14.210 -0.979 1.00 90.31 88 GLY A N 1
ATOM 636 C CA . GLY A 1 88 ? -7.008 15.320 -0.276 1.00 90.31 88 GLY A CA 1
ATOM 637 C C . GLY A 1 88 ? -6.946 15.126 1.238 1.00 90.31 88 GLY A C 1
ATOM 638 O O . GLY A 1 88 ? -6.674 14.034 1.727 1.00 90.31 88 GLY A O 1
ATOM 639 N N . ALA A 1 89 ? -7.125 16.202 2.002 1.00 94.06 89 ALA A N 1
ATOM 640 C CA . ALA A 1 89 ? -7.168 16.106 3.459 1.00 94.06 89 ALA A CA 1
ATOM 641 C C . ALA A 1 89 ? -8.435 15.366 3.908 1.00 94.06 89 ALA A C 1
ATOM 643 O O . ALA A 1 89 ? -9.496 15.507 3.293 1.00 94.06 89 ALA A O 1
ATOM 644 N N . GLY A 1 90 ? -8.320 14.593 4.985 1.00 94.81 90 GLY A N 1
ATOM 645 C CA . GLY A 1 90 ? -9.422 13.798 5.511 1.00 94.81 90 GLY A CA 1
ATOM 646 C C . GLY A 1 90 ? -9.678 14.061 6.983 1.00 94.81 90 GLY A C 1
ATOM 647 O O . GLY A 1 90 ? -8.774 14.428 7.739 1.00 94.81 90 GLY A O 1
ATOM 648 N N . ARG A 1 91 ? -10.930 13.856 7.384 1.00 96.31 91 ARG A N 1
ATOM 649 C CA . ARG A 1 91 ? -11.399 13.964 8.761 1.00 96.31 91 ARG A CA 1
ATOM 650 C C . ARG A 1 91 ? -12.204 12.726 9.126 1.00 96.31 91 ARG A C 1
ATOM 652 O O . ARG A 1 91 ? -13.003 12.253 8.325 1.00 96.31 91 ARG A O 1
ATOM 659 N N . LEU A 1 92 ? -11.984 12.230 10.333 1.00 96.25 92 LEU A N 1
ATOM 660 C CA . LEU A 1 92 ? -12.731 11.152 10.962 1.00 96.25 92 LEU A CA 1
ATOM 661 C C . LEU A 1 92 ? -13.476 11.733 12.162 1.00 96.25 92 LEU A C 1
ATOM 663 O O . LEU A 1 92 ? -12.881 12.450 12.963 1.00 96.25 92 LEU A O 1
ATOM 667 N N . GLU A 1 93 ? -14.755 11.425 12.302 1.00 97.50 93 GLU A N 1
ATOM 668 C CA . GLU A 1 93 ? -15.563 11.793 13.463 1.00 97.50 93 GLU A CA 1
ATOM 669 C C . GLU A 1 93 ? -16.484 10.644 13.838 1.00 97.50 93 GLU A C 1
ATOM 671 O O . GLU A 1 93 ? -16.927 9.895 12.974 1.00 97.50 93 GLU A O 1
ATOM 676 N N . GLY A 1 94 ? -16.811 10.506 15.114 1.00 96.69 94 GLY A N 1
ATOM 677 C CA . GLY A 1 94 ? -17.777 9.511 15.531 1.00 96.69 94 GLY A CA 1
ATOM 678 C C . GLY A 1 94 ? -17.816 9.291 17.025 1.00 96.69 94 GLY A C 1
ATOM 679 O O . GLY A 1 94 ? -17.282 10.075 17.808 1.00 96.69 94 GLY A O 1
ATOM 680 N N . GLU A 1 95 ? -18.459 8.202 17.411 1.00 96.62 95 GLU A N 1
ATOM 681 C CA . GLU A 1 95 ? -18.604 7.814 18.804 1.00 96.62 95 GLU A CA 1
ATOM 682 C C . GLU A 1 95 ? -18.641 6.295 18.959 1.00 96.62 95 GLU A C 1
ATOM 684 O O . GLU A 1 95 ? -19.055 5.562 18.055 1.00 96.62 95 GLU A O 1
ATOM 689 N N . VAL A 1 96 ? -18.185 5.845 20.124 1.00 95.56 96 VAL A N 1
ATOM 690 C CA . VAL A 1 96 ? -18.283 4.466 20.598 1.00 95.56 96 VAL A CA 1
ATOM 691 C C . VAL A 1 96 ? -18.890 4.511 21.991 1.00 95.56 96 VAL A C 1
ATOM 693 O O . VAL A 1 96 ? -18.345 5.174 22.873 1.00 95.56 96 VAL A O 1
ATOM 696 N N . ASP A 1 97 ? -20.015 3.841 22.200 1.00 94.06 97 ASP A N 1
ATOM 697 C CA . ASP A 1 97 ? -20.632 3.755 23.521 1.00 94.06 97 ASP A CA 1
ATOM 698 C C . ASP A 1 97 ? -20.081 2.577 24.342 1.00 94.06 97 ASP A C 1
ATOM 700 O O . ASP A 1 97 ? -19.414 1.671 23.833 1.00 94.06 97 ASP A O 1
ATOM 704 N N . LEU A 1 98 ? -20.380 2.572 25.640 1.00 90.44 98 LEU A N 1
ATOM 705 C CA . LEU A 1 98 ? -19.984 1.489 26.545 1.00 90.44 98 LEU A CA 1
ATOM 706 C C . LEU A 1 98 ? -20.674 0.142 26.260 1.00 90.44 98 LEU A C 1
ATOM 708 O O . LEU A 1 98 ? -20.219 -0.889 26.752 1.00 90.44 98 LEU A O 1
ATOM 712 N N . SER A 1 99 ? -21.753 0.126 25.470 1.00 91.19 99 SER A N 1
ATOM 713 C CA . SER A 1 99 ? -22.415 -1.108 25.018 1.00 91.19 99 SER A CA 1
ATOM 714 C C . SER A 1 99 ? -21.705 -1.762 23.824 1.00 91.19 99 SER A C 1
ATOM 716 O O . SER A 1 99 ? -22.063 -2.872 23.415 1.00 91.19 99 SER A O 1
ATOM 718 N N . GLY A 1 100 ? -20.692 -1.079 23.281 1.00 89.31 100 GLY A N 1
ATOM 719 C CA . GLY A 1 100 ? -19.930 -1.492 22.114 1.00 89.31 100 GLY A CA 1
ATOM 720 C C . GLY A 1 100 ? -20.577 -1.099 20.790 1.00 89.31 100 GLY A C 1
ATOM 721 O O . GLY A 1 100 ? -20.132 -1.590 19.755 1.00 89.31 100 GLY A O 1
ATOM 722 N N . THR A 1 101 ? -21.611 -0.255 20.789 1.00 96.12 101 THR A N 1
ATOM 723 C CA . THR A 1 101 ? -22.165 0.324 19.560 1.00 96.12 101 THR A CA 1
ATOM 724 C C . THR A 1 101 ? -21.252 1.447 19.095 1.00 96.12 101 THR A C 1
ATOM 726 O O . THR A 1 101 ? -20.814 2.276 19.893 1.00 96.12 101 THR A O 1
ATOM 729 N N . TYR A 1 102 ? -20.959 1.484 17.801 1.00 95.62 102 TYR A N 1
ATOM 730 C CA . TYR A 1 102 ? -20.100 2.505 17.224 1.00 95.62 102 TYR A CA 1
ATOM 731 C C . TYR A 1 102 ? -20.655 3.047 15.917 1.00 95.62 102 TYR A C 1
ATOM 733 O O . TYR A 1 102 ? -21.284 2.344 15.122 1.00 95.62 102 TYR A O 1
ATOM 741 N N . ARG A 1 103 ? -20.376 4.329 15.694 1.00 97.31 103 ARG A N 1
ATOM 742 C CA . ARG A 1 103 ? -20.634 5.026 14.440 1.00 97.31 103 ARG A CA 1
ATOM 743 C C . ARG A 1 103 ? -19.481 5.969 14.164 1.00 97.31 103 ARG A C 1
ATOM 745 O O . ARG A 1 103 ? -19.276 6.927 14.902 1.00 97.31 103 ARG A O 1
ATOM 752 N N . LEU A 1 104 ? -18.761 5.709 13.085 1.00 97.44 104 LEU A N 1
ATOM 753 C CA . LEU A 1 104 ? -17.649 6.515 12.610 1.00 97.44 104 LEU A CA 1
ATOM 754 C C . LEU A 1 104 ? -17.961 7.003 11.196 1.00 97.44 104 LEU A C 1
ATOM 756 O O . LEU A 1 104 ? -18.448 6.249 10.360 1.00 97.44 104 LEU A O 1
ATOM 760 N N . ALA A 1 105 ? -17.677 8.265 10.923 1.00 97.44 105 ALA A N 1
ATOM 761 C CA . ALA A 1 105 ? -17.825 8.903 9.631 1.00 97.44 105 ALA A CA 1
ATOM 762 C C . ALA A 1 105 ? -16.471 9.471 9.210 1.00 97.44 105 ALA A C 1
ATOM 764 O O . ALA A 1 105 ? -15.852 10.249 9.936 1.00 97.44 105 ALA A O 1
ATOM 765 N N . TYR A 1 106 ? -16.012 9.084 8.027 1.00 96.62 106 TYR A N 1
ATOM 766 C CA . TYR A 1 106 ? -14.823 9.635 7.401 1.00 96.62 106 TYR A CA 1
ATOM 767 C C . TYR A 1 106 ? -15.208 10.442 6.165 1.00 96.62 106 TYR A C 1
ATOM 769 O O . TYR A 1 106 ? -15.999 10.007 5.327 1.00 96.62 106 TYR A O 1
ATOM 777 N N . ALA A 1 107 ? -14.623 11.627 6.045 1.00 96.25 107 ALA A N 1
ATOM 778 C CA . ALA A 1 107 ? -14.836 12.537 4.937 1.00 96.25 107 ALA A CA 1
ATOM 779 C C . ALA A 1 107 ? -13.495 13.046 4.410 1.00 96.25 107 ALA A C 1
ATOM 781 O O . ALA A 1 107 ? -12.708 13.622 5.159 1.00 96.25 107 ALA A O 1
ATOM 782 N N . ALA A 1 108 ? -13.267 12.889 3.108 1.00 94.94 108 ALA A N 1
ATOM 783 C CA . ALA A 1 108 ? -12.146 13.500 2.404 1.00 94.94 108 ALA A CA 1
ATOM 784 C C . ALA A 1 108 ? -12.607 13.945 1.015 1.00 94.94 108 ALA A C 1
ATOM 786 O O . ALA A 1 108 ? -13.076 13.129 0.221 1.00 94.94 108 ALA A O 1
ATOM 787 N N . GLY A 1 109 ? -12.553 15.250 0.737 1.00 92.62 109 GLY A N 1
ATOM 788 C CA . GLY A 1 109 ? -13.033 15.820 -0.526 1.00 92.62 109 GLY A CA 1
ATOM 789 C C . GLY A 1 109 ? -14.468 15.369 -0.865 1.00 92.62 109 GLY A C 1
ATOM 790 O O . GLY A 1 109 ? -15.367 15.602 -0.050 1.00 92.62 109 GLY A O 1
ATOM 791 N N . PRO A 1 110 ? -14.710 14.718 -2.021 1.00 93.25 110 PRO A N 1
ATOM 792 C CA . PRO A 1 110 ? -16.017 14.171 -2.401 1.00 93.25 110 PRO A CA 1
ATOM 793 C C . PRO A 1 110 ? -16.316 12.776 -1.821 1.00 93.25 110 PRO A C 1
ATOM 795 O O . PRO A 1 110 ? -17.423 12.281 -1.996 1.00 93.25 110 PRO A O 1
ATOM 798 N N . GLN A 1 111 ? -15.354 12.124 -1.164 1.00 95.94 111 GLN A N 1
ATOM 799 C CA . GLN A 1 111 ? -15.524 10.782 -0.612 1.00 95.94 111 GLN A CA 1
ATOM 800 C C . GLN A 1 111 ? -16.086 10.838 0.807 1.00 95.94 111 GLN A C 1
ATOM 802 O O . GLN A 1 111 ? -15.596 11.585 1.663 1.00 95.94 111 GLN A O 1
ATOM 807 N N . ARG A 1 112 ? -17.088 10.007 1.067 1.00 97.38 112 ARG A N 1
ATOM 808 C CA . ARG A 1 112 ? -17.663 9.747 2.383 1.00 97.38 112 ARG A CA 1
ATOM 809 C C . ARG A 1 112 ? -17.604 8.250 2.662 1.00 97.38 112 ARG A C 1
ATOM 811 O O . ARG A 1 112 ? -17.808 7.437 1.762 1.00 97.38 112 ARG A O 1
ATOM 818 N N . LEU A 1 113 ? -17.271 7.894 3.894 1.00 97.19 113 LEU A N 1
ATOM 819 C CA . LEU A 1 113 ? -17.323 6.531 4.408 1.00 97.19 113 LEU A CA 1
ATOM 820 C C . LEU A 1 113 ? -18.043 6.570 5.753 1.00 97.19 113 LEU A C 1
ATOM 822 O O . LEU A 1 113 ? -17.732 7.419 6.586 1.00 97.19 113 LEU A O 1
ATOM 826 N N . THR A 1 114 ? -18.962 5.645 5.978 1.00 97.81 114 THR A N 1
ATOM 827 C CA . THR A 1 114 ? -19.658 5.483 7.251 1.00 97.81 114 THR A CA 1
ATOM 828 C C . THR A 1 114 ? -19.444 4.061 7.734 1.00 97.81 114 THR A C 1
ATOM 830 O O . THR A 1 114 ? -19.766 3.112 7.032 1.00 97.81 114 THR A O 1
ATOM 833 N N . LEU A 1 115 ? -18.900 3.912 8.934 1.00 97.44 115 LEU A N 1
ATOM 834 C CA . LEU A 1 115 ? -18.716 2.636 9.603 1.00 97.44 115 LEU A CA 1
ATOM 835 C C . LEU A 1 115 ? -19.647 2.587 10.814 1.00 97.44 115 LEU A C 1
ATOM 837 O O . LEU A 1 115 ? -19.467 3.346 11.765 1.00 97.44 115 LEU A O 1
ATOM 841 N N . THR A 1 116 ? -20.646 1.716 10.779 1.00 97.81 116 T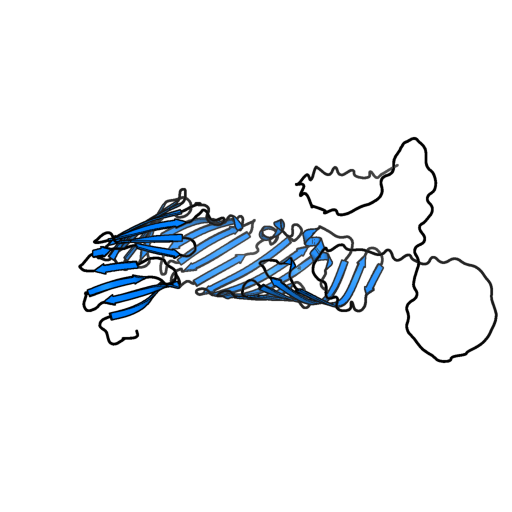HR A N 1
ATOM 842 C CA . THR A 1 116 ? -21.584 1.484 11.885 1.00 97.81 116 THR A CA 1
ATOM 843 C C . THR A 1 116 ? -21.502 0.046 12.353 1.00 97.81 116 THR A C 1
ATOM 845 O O . THR A 1 116 ? -21.171 -0.845 11.577 1.00 97.81 116 THR A O 1
ATOM 848 N N . GLY A 1 117 ? -21.799 -0.208 13.620 1.00 96.62 117 GLY A N 1
ATOM 849 C CA . GLY A 1 117 ? -21.787 -1.574 14.110 1.00 96.62 117 GLY A CA 1
ATOM 850 C C . GLY A 1 117 ? -21.972 -1.692 15.606 1.00 96.62 117 GLY A C 1
ATOM 851 O O . GLY A 1 117 ? -22.180 -0.704 16.313 1.00 96.62 117 GLY A O 1
ATOM 852 N N . ARG A 1 118 ? -21.891 -2.933 16.075 1.00 95.75 118 ARG A N 1
ATOM 853 C CA . ARG A 1 118 ? -21.952 -3.283 17.487 1.00 95.75 118 ARG A CA 1
ATOM 854 C C . ARG A 1 118 ? -20.993 -4.427 17.763 1.00 95.75 118 ARG A C 1
ATOM 856 O O . ARG A 1 118 ? -21.114 -5.494 17.171 1.00 95.75 118 ARG A O 1
ATOM 863 N N . LEU A 1 119 ? -20.067 -4.223 18.696 1.00 91.00 119 LEU A N 1
ATOM 864 C CA . LEU A 1 119 ? -19.040 -5.199 19.062 1.00 91.00 119 LEU A CA 1
ATOM 865 C C . LEU A 1 119 ? -18.261 -5.682 17.823 1.00 91.00 119 LEU A C 1
ATOM 867 O O . LEU A 1 119 ? -17.503 -4.917 17.234 1.00 91.00 119 LEU A O 1
ATOM 871 N N . LEU A 1 120 ? -18.452 -6.945 17.437 1.00 89.06 120 LEU A N 1
ATOM 872 C CA . LEU A 1 120 ? -17.802 -7.591 16.299 1.00 89.06 120 LEU A CA 1
ATOM 873 C C . LEU A 1 120 ? -18.670 -7.593 15.039 1.00 89.06 120 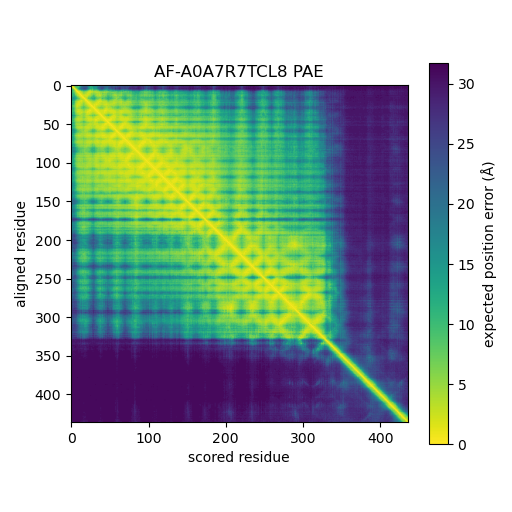LEU A C 1
ATOM 875 O O . LEU A 1 120 ? -18.308 -8.256 14.084 1.00 89.06 120 LEU A O 1
ATOM 879 N N . GLU A 1 121 ? -19.806 -6.908 15.016 1.00 94.00 121 GLU A N 1
ATOM 880 C CA . GLU A 1 121 ? -20.594 -6.717 13.799 1.00 94.00 121 GLU A CA 1
ATOM 881 C C . GLU A 1 121 ? -20.323 -5.323 13.252 1.00 94.00 121 GLU A C 1
ATOM 883 O O . GLU A 1 121 ? -20.344 -4.355 14.016 1.00 94.00 121 GLU A O 1
ATOM 888 N N . ALA A 1 122 ? -20.062 -5.220 11.949 1.00 94.81 122 ALA A N 1
ATOM 889 C CA . ALA A 1 122 ? -19.711 -3.964 11.294 1.00 94.81 122 ALA A CA 1
ATOM 890 C C . ALA A 1 122 ? -20.387 -3.826 9.931 1.00 94.81 122 ALA A C 1
ATOM 892 O O . ALA A 1 122 ? -20.558 -4.800 9.202 1.00 94.81 122 ALA A O 1
ATOM 893 N N . VAL A 1 123 ? -20.699 -2.597 9.548 1.00 96.75 123 VAL A N 1
ATOM 894 C CA . VAL A 1 123 ? -21.170 -2.212 8.225 1.00 96.75 123 VAL A CA 1
ATOM 895 C C . VAL A 1 123 ? -20.373 -0.992 7.787 1.00 96.75 123 VAL A C 1
ATOM 897 O O . VAL A 1 123 ? -20.442 0.054 8.427 1.00 96.75 123 VAL A O 1
ATOM 900 N N . LEU A 1 124 ? -19.618 -1.129 6.701 1.00 96.81 124 LEU A N 1
ATOM 901 C CA . LEU A 1 124 ? -18.906 -0.037 6.050 1.00 96.81 124 LEU A CA 1
ATOM 902 C C . LEU A 1 124 ? -19.659 0.355 4.782 1.00 96.81 124 LEU A C 1
ATOM 904 O O . LEU A 1 124 ? -19.690 -0.409 3.822 1.00 96.81 124 LEU A O 1
ATOM 908 N N . GLU A 1 125 ? -20.226 1.549 4.762 1.00 97.69 125 GLU A N 1
ATOM 909 C CA . GLU A 1 125 ? -20.849 2.155 3.589 1.00 97.69 125 GLU A CA 1
ATOM 910 C C . GLU A 1 125 ? -19.919 3.214 3.008 1.00 97.69 125 GLU A C 1
ATOM 912 O O . GLU A 1 125 ? -19.327 4.012 3.736 1.00 97.69 125 GLU A O 1
ATOM 917 N N . ALA A 1 126 ? -19.774 3.209 1.689 1.00 97.44 126 ALA A N 1
ATOM 918 C CA . ALA A 1 126 ? -18.939 4.146 0.966 1.00 97.44 126 ALA A CA 1
ATOM 919 C C . ALA A 1 126 ? -19.746 4.867 -0.102 1.00 97.44 126 ALA A C 1
ATOM 921 O O . ALA A 1 126 ? -20.460 4.244 -0.889 1.00 97.44 126 ALA A O 1
ATOM 922 N N . GLU A 1 127 ? -19.568 6.180 -0.164 1.00 97.19 127 GLU A N 1
ATOM 923 C CA . GLU A 1 127 ? -20.217 7.046 -1.135 1.00 97.19 127 GLU A CA 1
ATOM 924 C C . GLU A 1 127 ? -19.204 8.045 -1.679 1.00 97.19 127 GLU A C 1
ATOM 926 O O . GLU A 1 127 ? -18.651 8.873 -0.951 1.00 97.19 127 GLU A O 1
ATOM 931 N N . GLY A 1 128 ? -18.937 7.968 -2.975 1.00 95.81 128 GLY A N 1
ATOM 932 C CA . GLY A 1 128 ? -18.026 8.887 -3.630 1.00 95.81 128 GLY A CA 1
ATOM 933 C C . GLY A 1 128 ? -17.441 8.318 -4.913 1.00 95.81 128 GLY A C 1
ATOM 934 O O . GLY A 1 128 ? -17.742 7.188 -5.303 1.00 95.81 128 GLY A O 1
ATOM 935 N N . PRO A 1 129 ? -16.600 9.110 -5.592 1.00 93.62 129 PRO A N 1
ATOM 936 C CA . PRO A 1 129 ? -16.001 8.708 -6.856 1.00 93.62 129 PRO A CA 1
ATOM 937 C C . PRO A 1 129 ? -14.912 7.642 -6.695 1.00 93.62 129 PRO A C 1
ATOM 939 O O . PRO A 1 129 ? -14.581 6.989 -7.679 1.00 93.62 129 PRO A O 1
ATOM 942 N N . TYR A 1 130 ? -14.346 7.478 -5.493 1.00 93.94 130 TYR A N 1
ATOM 943 C CA . TYR A 1 130 ? -13.188 6.613 -5.264 1.00 93.94 130 TYR A CA 1
ATOM 944 C C . TYR A 1 130 ? -13.553 5.258 -4.670 1.00 93.94 130 TYR A C 1
ATOM 946 O O . TYR A 1 130 ? -12.925 4.248 -4.982 1.00 93.94 130 TYR A O 1
ATOM 954 N N . ALA A 1 131 ? -14.578 5.234 -3.824 1.00 95.00 131 ALA A N 1
ATOM 955 C CA . ALA A 1 131 ? -15.159 4.021 -3.282 1.00 95.00 131 ALA A CA 1
ATOM 956 C C . ALA A 1 131 ? -16.678 4.184 -3.185 1.00 95.00 131 ALA A C 1
ATOM 958 O O . ALA A 1 131 ? -17.170 5.209 -2.708 1.00 95.00 131 ALA A O 1
ATOM 959 N N . SER A 1 132 ? -17.417 3.170 -3.629 1.00 96.88 132 SER A N 1
ATOM 960 C CA . SER A 1 132 ? -18.880 3.162 -3.580 1.00 96.88 132 SER A CA 1
ATOM 961 C C . SER A 1 132 ? -19.412 1.757 -3.331 1.00 96.88 132 SER A C 1
ATOM 963 O O . SER A 1 132 ? -18.913 0.798 -3.916 1.00 96.88 132 SER A O 1
ATOM 965 N N . GLY A 1 133 ? -20.411 1.629 -2.464 1.00 96.88 133 GLY A N 1
ATOM 966 C CA . GLY A 1 133 ? -21.004 0.340 -2.105 1.00 96.88 133 GLY A CA 1
ATOM 967 C C . GLY A 1 133 ? -20.987 0.097 -0.603 1.00 96.88 133 GLY A C 1
ATOM 968 O O . GLY A 1 133 ? -20.910 1.037 0.190 1.00 96.88 133 GLY A O 1
ATOM 969 N N . ARG A 1 134 ? -21.090 -1.171 -0.209 1.00 96.44 134 ARG A N 1
ATOM 970 C CA . ARG A 1 134 ? -21.261 -1.559 1.190 1.00 96.44 134 ARG A CA 1
ATOM 971 C C . ARG A 1 134 ? -20.578 -2.885 1.480 1.00 96.44 134 ARG A C 1
ATOM 973 O O . ARG A 1 134 ? -20.827 -3.863 0.786 1.00 96.44 134 ARG A O 1
ATOM 980 N N . LEU A 1 135 ? -19.808 -2.927 2.561 1.00 95.94 135 LEU A N 1
ATOM 981 C CA . LEU A 1 135 ? -19.257 -4.145 3.152 1.00 95.94 135 LEU A CA 1
ATOM 982 C C . LEU A 1 135 ? -19.878 -4.400 4.519 1.00 95.94 135 LEU A C 1
ATOM 984 O O . LEU A 1 135 ? -20.227 -3.467 5.241 1.00 95.94 135 LEU A O 1
ATOM 988 N N . THR A 1 136 ? -19.975 -5.667 4.896 1.00 93.88 136 THR A N 1
ATOM 989 C CA . THR A 1 136 ? -20.385 -6.091 6.237 1.00 93.88 136 THR A CA 1
ATOM 990 C C . THR A 1 136 ? -19.335 -7.005 6.846 1.00 93.88 136 THR A C 1
ATOM 992 O O . THR A 1 136 ? -18.637 -7.707 6.114 1.00 93.88 136 THR A O 1
ATOM 995 N N . TYR A 1 137 ? -19.212 -7.000 8.171 1.00 89.56 137 TYR A N 1
ATOM 996 C CA . TYR A 1 137 ? -18.478 -7.991 8.955 1.00 89.56 137 TYR A CA 1
ATOM 997 C C . TYR A 1 137 ? -19.458 -8.666 9.935 1.00 89.56 137 TYR A C 1
ATOM 999 O O . TYR A 1 137 ? -20.117 -7.933 10.678 1.00 89.56 137 TYR A O 1
ATOM 1007 N N . PRO A 1 138 ? -19.582 -10.011 9.961 1.00 89.12 138 PRO A N 1
ATOM 1008 C CA . PRO A 1 138 ? -18.893 -11.008 9.127 1.00 89.12 138 PRO A CA 1
ATOM 1009 C C . PRO A 1 138 ? -19.037 -10.792 7.611 1.00 89.12 138 PRO A C 1
ATOM 1011 O O . PRO A 1 138 ? -19.947 -10.094 7.161 1.00 89.12 138 PRO A O 1
ATOM 1014 N N . ALA A 1 139 ? -18.077 -11.332 6.851 1.00 88.75 139 ALA A N 1
ATOM 1015 C CA . ALA A 1 139 ? -17.817 -10.953 5.462 1.00 88.75 139 ALA A CA 1
ATOM 1016 C C . ALA A 1 139 ? -19.064 -11.042 4.566 1.00 88.75 139 ALA A C 1
ATOM 1018 O O . ALA A 1 139 ? -19.686 -12.095 4.434 1.00 88.75 139 ALA A O 1
ATOM 1019 N N . GLY A 1 140 ? -19.399 -9.919 3.935 1.00 89.69 140 GLY A N 1
ATOM 1020 C CA . GLY A 1 140 ? -20.508 -9.791 3.000 1.00 89.69 140 GLY A CA 1
ATOM 1021 C C . GLY A 1 140 ? -20.519 -8.420 2.327 1.00 89.69 140 GLY A C 1
ATOM 1022 O O . GLY A 1 140 ? -19.755 -7.523 2.696 1.00 89.69 140 GLY A O 1
ATOM 1023 N N . GLY A 1 141 ? -21.397 -8.267 1.335 1.00 92.00 141 GLY A N 1
ATOM 1024 C CA . GLY A 1 141 ? -21.493 -7.055 0.521 1.00 92.00 141 GLY A CA 1
ATOM 1025 C C . GLY A 1 141 ? -20.457 -6.974 -0.606 1.00 92.00 141 GLY A C 1
ATOM 1026 O O . GLY A 1 141 ? -19.717 -7.926 -0.861 1.00 92.00 141 GLY A O 1
ATOM 1027 N N . ASP A 1 142 ? -20.453 -5.833 -1.293 1.00 94.50 142 ASP A N 1
ATOM 1028 C CA . ASP A 1 142 ? -19.552 -5.504 -2.399 1.00 94.50 142 ASP A CA 1
ATOM 1029 C C . ASP A 1 142 ? -19.239 -4.001 -2.381 1.00 94.50 142 ASP A C 1
ATOM 1031 O O . ASP A 1 142 ? -20.114 -3.151 -2.166 1.00 94.50 142 ASP A O 1
ATOM 1035 N N . LEU A 1 143 ? -17.972 -3.675 -2.602 1.00 96.25 143 LEU A N 1
ATOM 1036 C CA . LEU A 1 143 ? -17.443 -2.323 -2.630 1.00 96.25 143 LEU A CA 1
ATOM 1037 C C . LEU A 1 143 ? -16.673 -2.118 -3.926 1.00 96.25 143 LEU A C 1
ATOM 1039 O O . LEU A 1 143 ? -15.607 -2.691 -4.133 1.00 96.25 143 LEU A O 1
ATOM 1043 N N . ARG A 1 144 ? -17.175 -1.235 -4.781 1.00 97.00 144 ARG A N 1
ATOM 1044 C CA . ARG A 1 144 ? -16.468 -0.795 -5.978 1.00 97.00 144 ARG A CA 1
ATOM 1045 C C . ARG A 1 144 ? -15.415 0.240 -5.610 1.00 97.00 144 ARG A C 1
ATOM 1047 O O . ARG A 1 144 ? -15.710 1.200 -4.901 1.00 97.00 144 ARG A O 1
ATOM 1054 N N . VAL A 1 145 ? -14.225 0.091 -6.180 1.00 95.62 145 VAL A N 1
ATOM 1055 C CA . VAL A 1 145 ? -13.078 0.975 -5.967 1.00 95.62 145 VAL A CA 1
ATOM 1056 C C . VAL A 1 145 ? -12.595 1.523 -7.313 1.00 95.62 145 VAL A C 1
ATOM 1058 O O . VAL A 1 145 ? -12.388 0.765 -8.258 1.00 95.62 145 VAL A O 1
ATOM 1061 N N . ASP A 1 146 ? -12.428 2.840 -7.414 1.00 94.94 146 ASP A N 1
ATOM 1062 C CA . ASP A 1 146 ? -11.841 3.542 -8.565 1.00 94.94 146 ASP A CA 1
ATOM 1063 C C . ASP A 1 146 ? -10.856 4.599 -8.046 1.00 94.94 146 ASP A C 1
ATOM 1065 O O . ASP A 1 146 ? -11.200 5.752 -7.795 1.00 94.94 146 ASP A O 1
ATOM 1069 N N . LEU A 1 147 ? -9.619 4.176 -7.805 1.00 91.75 147 LEU A N 1
ATOM 1070 C CA . LEU A 1 147 ? -8.596 4.981 -7.156 1.00 91.75 147 LEU A CA 1
ATOM 1071 C C . LEU A 1 147 ? -7.583 5.497 -8.176 1.00 91.75 147 LEU A C 1
ATOM 1073 O O . LEU A 1 147 ? -6.777 4.712 -8.677 1.00 91.75 147 LEU A O 1
ATOM 1077 N N . PRO A 1 148 ? -7.547 6.806 -8.472 1.00 89.50 148 PRO A N 1
ATOM 1078 C CA . PRO A 1 148 ? -6.392 7.378 -9.147 1.00 89.50 148 PRO A CA 1
ATOM 1079 C C . PRO A 1 148 ? -5.163 7.266 -8.233 1.00 89.50 148 PRO A C 1
ATOM 1081 O O . PRO A 1 148 ? -5.238 7.528 -7.032 1.00 89.50 148 PRO A O 1
ATOM 1084 N N . LEU A 1 149 ? -4.026 6.906 -8.819 1.00 84.81 149 LEU A N 1
ATOM 1085 C CA . LEU A 1 149 ? -2.724 6.787 -8.169 1.00 84.81 149 LEU A CA 1
ATOM 1086 C C . LEU A 1 149 ? -1.766 7.80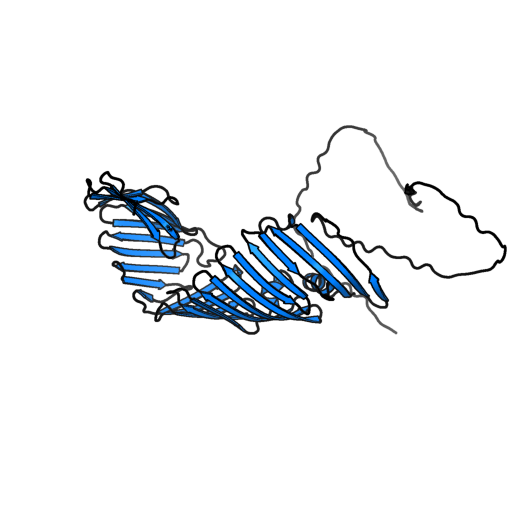0 -8.813 1.00 84.81 149 LEU A C 1
ATOM 1088 O O . LEU A 1 149 ? -0.974 7.426 -9.682 1.00 84.81 149 LEU A O 1
ATOM 1092 N N . PRO A 1 150 ? -1.824 9.086 -8.408 1.00 73.25 150 PRO A N 1
ATOM 1093 C CA . PRO A 1 150 ? -1.030 10.149 -9.023 1.00 73.25 150 PRO A CA 1
ATOM 1094 C C . PRO A 1 150 ? 0.480 9.876 -9.073 1.00 73.25 150 PRO A C 1
ATOM 1096 O O . PRO A 1 150 ? 1.072 10.150 -10.113 1.00 73.25 150 PRO A O 1
ATOM 1099 N N . PRO A 1 151 ? 1.125 9.300 -8.031 1.00 70.69 151 PRO A N 1
ATOM 1100 C CA . PRO A 1 151 ? 2.556 8.997 -8.088 1.00 70.69 151 PRO A CA 1
ATOM 1101 C C . PRO A 1 151 ? 2.951 8.011 -9.193 1.00 70.69 151 PRO A C 1
ATOM 1103 O O . PRO A 1 151 ? 4.110 7.995 -9.592 1.00 70.69 151 PRO A O 1
ATOM 1106 N N . LEU A 1 152 ? 2.005 7.188 -9.654 1.00 69.88 152 LEU A N 1
ATOM 1107 C CA . LEU A 1 152 ? 2.200 6.202 -10.717 1.00 69.88 152 LEU A CA 1
ATOM 1108 C C . LEU A 1 152 ? 1.584 6.652 -12.047 1.00 69.88 152 LEU A C 1
ATOM 1110 O O . LEU A 1 152 ? 1.557 5.862 -12.983 1.00 69.88 152 LEU A O 1
ATOM 1114 N N . GLU A 1 153 ? 1.025 7.868 -12.108 1.00 76.12 153 GLU A N 1
ATOM 1115 C CA . GLU A 1 153 ? 0.222 8.352 -13.242 1.00 76.12 153 GLU A CA 1
ATOM 1116 C C . GLU A 1 153 ? -0.821 7.311 -13.691 1.00 76.12 153 GLU A C 1
ATOM 1118 O O . GLU A 1 153 ? -1.095 7.116 -14.875 1.00 76.12 153 GLU A O 1
ATOM 1123 N N . GLY A 1 154 ? -1.381 6.600 -12.708 1.00 81.19 154 GLY A N 1
ATOM 1124 C CA . GLY A 1 154 ? -2.213 5.430 -12.929 1.00 81.19 154 GLY A CA 1
ATOM 1125 C C . GLY A 1 154 ? -3.568 5.514 -12.248 1.00 81.19 154 GLY A C 1
ATOM 1126 O O . GLY A 1 154 ? -3.899 6.476 -11.552 1.00 81.19 154 GLY A O 1
ATOM 1127 N N . ARG A 1 155 ? -4.375 4.479 -12.449 1.00 90.25 155 ARG A N 1
ATOM 1128 C CA . ARG A 1 155 ? -5.693 4.314 -11.852 1.00 90.25 155 ARG A CA 1
ATOM 1129 C C . ARG A 1 155 ? -5.958 2.839 -11.592 1.00 90.25 155 ARG A C 1
ATOM 1131 O O . ARG A 1 155 ? -5.865 2.012 -12.492 1.00 90.25 155 ARG A O 1
ATOM 1138 N N . PHE A 1 156 ? -6.322 2.528 -10.359 1.00 91.69 156 PHE A N 1
ATOM 1139 C CA . PHE A 1 156 ? -6.819 1.221 -9.970 1.00 91.69 156 PHE A CA 1
ATOM 1140 C C . PHE A 1 156 ? -8.343 1.190 -10.071 1.00 91.69 156 PHE A C 1
ATOM 1142 O O . PHE A 1 156 ? -9.018 2.052 -9.513 1.00 91.69 156 PHE A O 1
ATOM 1149 N N . ARG A 1 157 ? -8.892 0.185 -10.749 1.00 95.00 157 ARG A N 1
ATOM 1150 C CA . ARG A 1 157 ? -10.329 -0.084 -10.819 1.00 95.00 157 ARG A CA 1
ATOM 1151 C C . ARG A 1 157 ? -10.587 -1.513 -10.393 1.00 95.00 157 ARG A C 1
ATOM 1153 O O . ARG A 1 157 ? -10.079 -2.437 -11.018 1.00 95.00 157 ARG A O 1
ATOM 1160 N N . GLY A 1 158 ? -11.406 -1.698 -9.373 1.00 95.88 158 GLY A N 1
ATOM 1161 C CA . GLY A 1 158 ? -11.662 -3.021 -8.831 1.00 95.88 158 GLY A CA 1
ATOM 1162 C C . GLY A 1 158 ? -12.902 -3.094 -7.965 1.00 95.88 158 GLY A C 1
ATOM 1163 O O . GLY A 1 158 ? -13.707 -2.158 -7.891 1.00 95.88 158 GLY A O 1
ATOM 1164 N N . ARG A 1 159 ? -13.050 -4.242 -7.320 1.00 96.06 159 ARG A N 1
ATOM 1165 C CA . ARG A 1 159 ? -14.099 -4.542 -6.358 1.00 96.06 159 ARG A CA 1
ATOM 1166 C C . ARG A 1 159 ? -13.508 -5.264 -5.162 1.00 96.06 159 ARG A C 1
ATOM 1168 O O . ARG A 1 159 ? -12.486 -5.939 -5.274 1.00 96.06 159 ARG A O 1
ATOM 1175 N N . VAL A 1 160 ? -14.156 -5.078 -4.025 1.00 95.19 160 VAL A N 1
ATOM 1176 C CA . VAL A 1 160 ? -13.855 -5.761 -2.776 1.00 95.19 160 VAL A CA 1
ATOM 1177 C C . VAL A 1 160 ? -15.143 -6.398 -2.280 1.00 95.19 160 VAL A C 1
ATOM 1179 O O . VAL A 1 160 ? -16.128 -5.690 -2.109 1.00 95.19 160 VAL A O 1
ATOM 1182 N N . GLY A 1 161 ? -15.153 -7.702 -2.027 1.00 91.75 161 GLY A N 1
ATOM 1183 C CA . GLY A 1 161 ? -16.367 -8.405 -1.615 1.00 91.75 161 GLY A CA 1
ATOM 1184 C C . GLY A 1 161 ? -16.152 -9.897 -1.383 1.00 91.75 161 GLY A C 1
ATOM 1185 O O . GLY A 1 161 ? -15.044 -10.409 -1.515 1.00 91.75 161 GLY A O 1
ATOM 1186 N N . GLY A 1 162 ? -17.216 -10.607 -1.010 1.00 86.88 162 GLY A N 1
ATOM 1187 C CA . GLY A 1 162 ? -17.163 -12.056 -0.782 1.00 86.88 162 GLY A CA 1
ATOM 1188 C C . GLY A 1 162 ? -16.392 -12.482 0.477 1.00 86.88 162 GLY A C 1
ATOM 1189 O O . GLY A 1 162 ? -16.108 -11.680 1.371 1.00 86.88 162 GLY A O 1
ATOM 1190 N N . GLU A 1 163 ? -16.085 -13.778 0.572 1.00 85.06 163 GLU A N 1
ATOM 1191 C CA . GLU A 1 163 ? -15.415 -14.364 1.737 1.00 85.06 163 GLU A CA 1
ATOM 1192 C C . GLU A 1 163 ? -14.007 -13.773 1.931 1.00 85.06 163 GLU A C 1
ATOM 1194 O O . GLU A 1 163 ? -13.212 -13.690 0.997 1.00 85.06 163 GLU A O 1
ATOM 1199 N N . GLY A 1 164 ? -13.693 -13.332 3.154 1.00 83.94 164 GLY A N 1
ATOM 1200 C CA . GLY A 1 164 ? -12.391 -12.729 3.469 1.00 83.94 164 GLY A CA 1
ATOM 1201 C C . GLY A 1 164 ? -12.123 -11.382 2.782 1.00 83.94 164 GLY A C 1
ATOM 1202 O O . GLY A 1 164 ? -10.977 -10.923 2.799 1.00 83.94 164 GLY A O 1
ATOM 1203 N N . TYR A 1 165 ? -13.156 -10.749 2.206 1.00 90.25 165 TYR A N 1
ATOM 1204 C CA . TYR A 1 165 ? -13.060 -9.529 1.399 1.00 90.25 165 TYR A CA 1
ATOM 1205 C C . TYR A 1 165 ? -12.054 -9.697 0.261 1.00 90.25 165 TYR A C 1
ATOM 1207 O O . TYR A 1 165 ? -10.978 -9.088 0.260 1.00 90.25 165 TYR A O 1
ATOM 1215 N N . GLY A 1 166 ? -12.400 -10.582 -0.673 1.00 91.62 166 GLY A N 1
ATOM 1216 C CA . GLY A 1 166 ? -11.684 -10.765 -1.924 1.00 91.62 166 GLY A CA 1
ATOM 1217 C C . GLY A 1 166 ? -11.551 -9.438 -2.663 1.00 91.62 166 GLY A C 1
ATOM 1218 O O . GLY A 1 166 ? -12.487 -8.645 -2.681 1.00 91.62 166 GLY A O 1
ATOM 1219 N N . VAL A 1 167 ? -10.374 -9.180 -3.218 1.00 93.44 167 VAL A N 1
ATOM 1220 C CA . VAL A 1 167 ? -10.047 -7.979 -3.985 1.00 93.44 167 VAL A CA 1
ATOM 1221 C C . VAL A 1 167 ? -9.748 -8.421 -5.401 1.00 93.44 167 VAL A C 1
ATOM 1223 O O . VAL A 1 167 ? -8.849 -9.228 -5.603 1.00 93.44 167 VAL A O 1
ATOM 1226 N N . GLU A 1 168 ? -10.455 -7.865 -6.372 1.00 94.44 168 GLU A N 1
ATOM 1227 C CA . GLU A 1 168 ? -10.217 -8.123 -7.791 1.00 94.44 168 GLU A CA 1
ATOM 1228 C C . GLU A 1 168 ? -10.224 -6.803 -8.548 1.00 94.44 168 GLU A C 1
ATOM 1230 O O . GLU A 1 168 ? -11.067 -5.934 -8.308 1.00 94.44 168 GLU A O 1
ATOM 1235 N N . GLY A 1 169 ? -9.291 -6.614 -9.471 1.00 93.88 169 GLY A N 1
ATOM 1236 C CA . GLY A 1 169 ? -9.231 -5.380 -10.227 1.00 93.88 169 GLY A CA 1
ATOM 1237 C C . GLY A 1 169 ? -8.064 -5.277 -11.184 1.00 93.88 169 GLY A C 1
ATOM 1238 O O . GLY A 1 169 ? -7.328 -6.221 -11.454 1.00 93.88 169 GLY A O 1
ATOM 1239 N N . VAL A 1 170 ? -7.923 -4.075 -11.721 1.00 91.69 170 VAL A N 1
ATOM 1240 C CA . VAL A 1 170 ? -6.929 -3.725 -12.718 1.00 91.69 170 VAL A CA 1
ATOM 1241 C C . VAL A 1 170 ? -6.296 -2.402 -12.326 1.00 91.69 170 VAL A C 1
ATOM 1243 O O . VAL A 1 170 ? -6.999 -1.418 -12.097 1.00 91.69 170 VAL A O 1
ATOM 1246 N N . LEU A 1 171 ? -4.971 -2.368 -12.276 1.00 88.69 171 LEU A N 1
ATOM 1247 C CA . LEU A 1 171 ? -4.194 -1.140 -12.222 1.00 88.69 171 LEU A CA 1
ATOM 1248 C C . LEU A 1 171 ? -3.715 -0.790 -13.633 1.00 88.69 171 LEU A C 1
ATOM 1250 O O . LEU A 1 171 ? -2.948 -1.531 -14.241 1.00 88.69 171 LEU A O 1
ATOM 1254 N N . GLU A 1 172 ? -4.168 0.348 -14.139 1.00 85.38 172 GLU A N 1
ATOM 1255 C CA . GLU A 1 172 ? -3.723 0.935 -15.403 1.00 85.38 172 GLU A CA 1
ATOM 1256 C C . GLU A 1 172 ? -2.725 2.050 -15.077 1.00 85.38 172 GLU A C 1
ATOM 1258 O O . GLU A 1 172 ? -3.071 2.964 -14.334 1.00 85.38 172 GLU A O 1
ATOM 1263 N N . ALA A 1 173 ? -1.494 1.992 -15.583 1.00 74.94 173 ALA A N 1
ATOM 1264 C CA . ALA A 1 173 ? -0.484 3.028 -15.345 1.00 74.94 173 ALA A CA 1
ATOM 1265 C C . ALA A 1 173 ? 0.416 3.189 -16.570 1.00 74.94 173 ALA A C 1
ATOM 1267 O O . ALA A 1 173 ? 0.923 2.194 -17.084 1.00 74.94 173 ALA A O 1
ATOM 1268 N N . GLY A 1 174 ? 0.574 4.424 -17.056 1.00 63.22 174 GLY A N 1
ATOM 1269 C CA . GLY A 1 174 ? 1.481 4.778 -18.155 1.00 63.22 174 GLY A CA 1
ATOM 1270 C C . GLY A 1 174 ? 1.223 4.116 -19.520 1.00 63.22 174 GLY A C 1
ATOM 1271 O O . GLY A 1 174 ? 1.866 4.514 -20.475 1.00 63.22 174 GLY A O 1
ATOM 1272 N N . GLY A 1 175 ? 0.291 3.161 -19.642 1.00 62.91 175 GLY A N 1
ATOM 1273 C CA . GLY A 1 175 ? 0.085 2.312 -20.828 1.00 62.91 175 GLY A CA 1
ATOM 1274 C C . GLY A 1 175 ? 0.185 0.803 -20.538 1.00 62.91 175 GLY A C 1
ATOM 1275 O O . GLY A 1 175 ? -0.241 -0.015 -21.355 1.00 62.91 175 GLY A O 1
ATOM 1276 N N . GLY A 1 176 ? 0.641 0.423 -19.338 1.00 67.94 176 GLY A N 1
ATOM 1277 C CA . GLY A 1 176 ? 0.632 -0.946 -18.825 1.00 67.94 176 GLY A CA 1
ATOM 1278 C C . GLY A 1 176 ? -0.639 -1.304 -18.048 1.00 67.94 176 GLY A C 1
ATOM 1279 O O . GLY A 1 176 ? -1.278 -0.447 -17.427 1.00 67.94 176 GLY A O 1
ATOM 1280 N N . ARG A 1 177 ? -0.983 -2.599 -18.051 1.00 81.94 177 ARG A N 1
ATOM 1281 C CA . ARG A 1 177 ? -2.111 -3.177 -17.308 1.00 81.94 177 ARG A CA 1
ATOM 1282 C C . ARG A 1 177 ? -1.600 -4.221 -16.315 1.00 81.94 177 ARG A C 1
ATOM 1284 O O . ARG A 1 177 ? -0.915 -5.163 -16.704 1.00 81.94 177 ARG A O 1
ATOM 1291 N N . VAL A 1 178 ? -1.946 -4.055 -15.042 1.00 84.75 178 VAL A N 1
ATOM 1292 C CA . VAL A 1 178 ? -1.646 -5.017 -13.972 1.00 84.75 178 VAL A CA 1
ATOM 1293 C C . VAL A 1 178 ? -2.956 -5.591 -13.462 1.00 84.75 178 VAL A C 1
ATOM 1295 O O . VAL A 1 178 ? -3.814 -4.841 -12.998 1.00 84.75 178 VAL A O 1
ATOM 1298 N N . LEU A 1 179 ? -3.125 -6.903 -13.553 1.00 89.44 179 LEU A N 1
ATOM 1299 C CA . LEU A 1 179 ? -4.223 -7.606 -12.903 1.00 89.44 179 LEU A CA 1
ATOM 1300 C C . LEU A 1 179 ? -3.914 -7.737 -11.412 1.00 89.44 179 LEU A C 1
ATOM 1302 O O . LEU A 1 179 ? -2.776 -8.004 -11.024 1.00 89.44 179 LEU A O 1
ATOM 1306 N N . VAL A 1 180 ? -4.925 -7.508 -10.586 1.00 90.88 180 VAL A N 1
ATOM 1307 C CA . VAL A 1 180 ? -4.830 -7.537 -9.129 1.00 90.88 180 VAL A CA 1
ATOM 1308 C C . VAL A 1 180 ? -5.887 -8.495 -8.619 1.00 90.88 180 VAL A C 1
ATOM 1310 O O . VAL A 1 180 ? -7.072 -8.261 -8.838 1.00 90.88 180 VAL A O 1
ATOM 1313 N N . GLU A 1 181 ? -5.463 -9.529 -7.909 1.00 92.56 181 GLU A N 1
ATOM 1314 C CA . GLU A 1 181 ? -6.347 -10.487 -7.249 1.00 92.56 181 GLU A CA 1
ATOM 1315 C C . GLU A 1 181 ? -5.864 -10.719 -5.816 1.00 92.56 181 GLU A C 1
ATOM 1317 O O . GLU A 1 181 ? -4.672 -10.644 -5.529 1.00 92.56 181 GLU A O 1
ATOM 1322 N N . GLY A 1 182 ? -6.757 -10.964 -4.864 1.00 91.12 182 GLY A N 1
ATOM 1323 C CA . GLY A 1 182 ? -6.347 -11.166 -3.478 1.00 91.12 182 GLY A CA 1
ATOM 1324 C C . GLY A 1 182 ? -7.491 -11.174 -2.486 1.00 91.12 182 GLY A C 1
ATOM 1325 O O . GLY A 1 182 ? -8.649 -11.331 -2.846 1.00 91.12 182 GLY A O 1
ATOM 1326 N N . ARG A 1 183 ? -7.153 -11.018 -1.208 1.00 89.44 183 ARG A N 1
ATOM 1327 C CA . ARG A 1 183 ? -8.087 -10.939 -0.085 1.00 89.44 183 ARG A CA 1
ATOM 1328 C C . ARG A 1 183 ? -7.491 -10.132 1.061 1.00 89.44 183 ARG A C 1
ATOM 1330 O O . ARG A 1 183 ? -6.286 -10.192 1.316 1.00 89.44 183 ARG A O 1
ATOM 1337 N N . LEU A 1 184 ? -8.336 -9.412 1.793 1.00 86.12 184 LEU A N 1
ATOM 1338 C CA . LEU A 1 184 ? -7.889 -8.597 2.927 1.00 86.12 184 LEU A CA 1
ATOM 1339 C C . LEU A 1 184 ? -7.770 -9.409 4.226 1.00 86.12 184 LEU A C 1
ATOM 1341 O O . LEU A 1 184 ? -6.966 -9.057 5.090 1.00 86.12 184 LEU A O 1
ATOM 1345 N N . LEU A 1 185 ? -8.523 -10.508 4.366 1.00 84.56 185 LEU A N 1
ATOM 1346 C CA . LEU A 1 185 ? -8.597 -11.302 5.598 1.00 84.56 185 LEU A CA 1
ATOM 1347 C C . LEU A 1 185 ? -8.508 -12.823 5.331 1.00 84.56 185 LEU A C 1
ATOM 1349 O O . LEU A 1 185 ? -9.477 -13.422 4.870 1.00 84.56 185 LEU A O 1
ATOM 1353 N N . PRO A 1 186 ? -7.376 -13.483 5.662 1.00 82.44 186 PRO A N 1
ATOM 1354 C CA . PRO A 1 186 ? -6.078 -12.892 5.998 1.00 82.44 186 PRO A CA 1
ATOM 1355 C C . PRO A 1 186 ? -5.411 -12.292 4.755 1.00 82.44 186 PRO A C 1
ATOM 1357 O O . PRO A 1 186 ? -5.505 -12.883 3.679 1.00 82.44 186 PRO A O 1
ATOM 1360 N N . LEU A 1 187 ? -4.688 -11.180 4.931 1.00 84.38 187 LEU A N 1
ATOM 1361 C CA . LEU A 1 187 ? -4.040 -10.427 3.854 1.00 84.38 187 LEU A CA 1
ATOM 1362 C C . LEU A 1 187 ? -3.185 -11.330 2.953 1.00 84.38 187 LEU A C 1
ATOM 1364 O O . LEU A 1 187 ? -2.133 -11.825 3.370 1.00 84.38 187 LEU A O 1
ATOM 1368 N N . ARG A 1 188 ? -3.652 -11.542 1.722 1.00 87.44 188 ARG A N 1
ATOM 1369 C CA . ARG A 1 188 ? -2.943 -12.247 0.649 1.00 87.44 188 ARG A CA 1
ATOM 1370 C C . ARG A 1 188 ? -3.294 -11.617 -0.688 1.00 87.44 188 ARG A C 1
ATOM 1372 O O . ARG A 1 188 ? -4.409 -11.135 -0.850 1.00 87.44 188 ARG A O 1
ATOM 1379 N N . GLY A 1 189 ? -2.386 -11.647 -1.648 1.00 89.25 189 GLY A N 1
ATOM 1380 C CA . GLY A 1 189 ? -2.681 -11.132 -2.979 1.00 89.25 189 GLY A CA 1
ATOM 1381 C C . GLY A 1 189 ? -1.679 -11.562 -4.028 1.00 89.25 189 GLY A C 1
ATOM 1382 O O . GLY A 1 189 ? -0.577 -11.997 -3.715 1.00 89.25 189 GLY A O 1
ATOM 1383 N N . GLU A 1 190 ? -2.077 -11.411 -5.274 1.00 91.19 190 GLU A N 1
ATOM 1384 C CA . GLU A 1 190 ? -1.299 -11.650 -6.468 1.00 91.19 190 GLU A CA 1
ATOM 1385 C C . GLU A 1 190 ? -1.476 -10.451 -7.406 1.00 91.19 190 GLU A C 1
ATOM 1387 O O . GLU A 1 190 ? -2.583 -9.984 -7.673 1.00 91.19 190 GLU A O 1
ATOM 1392 N N . LEU A 1 191 ? -0.358 -9.919 -7.883 1.00 88.44 191 LEU A N 1
ATOM 1393 C CA . LEU A 1 191 ? -0.307 -8.907 -8.925 1.00 88.44 191 LEU A CA 1
ATOM 1394 C C . LEU A 1 191 ? 0.316 -9.556 -10.149 1.00 88.44 191 LEU A C 1
ATOM 1396 O O . LEU A 1 191 ? 1.434 -10.066 -10.060 1.00 88.44 191 LEU A O 1
ATOM 1400 N N . VAL A 1 192 ? -0.370 -9.516 -11.284 1.00 88.12 192 VAL A N 1
ATOM 1401 C CA . VAL A 1 192 ? 0.134 -10.043 -12.555 1.00 88.12 192 VAL A CA 1
ATOM 1402 C C . VAL A 1 192 ? 0.292 -8.892 -13.535 1.00 88.12 192 VAL A C 1
ATOM 1404 O O . VAL A 1 192 ? -0.664 -8.202 -13.874 1.00 88.12 192 VAL A O 1
ATOM 1407 N N . LEU A 1 193 ? 1.524 -8.676 -13.977 1.00 85.62 193 LEU A N 1
ATOM 1408 C CA . LEU A 1 193 ? 1.885 -7.709 -15.002 1.00 85.62 193 LEU A CA 1
ATOM 1409 C C . LEU A 1 193 ? 1.995 -8.438 -16.343 1.00 85.62 193 LEU A C 1
ATOM 1411 O O . LEU A 1 193 ? 2.863 -9.299 -16.502 1.00 85.62 193 LEU A O 1
ATOM 1415 N N . GLU A 1 194 ? 1.148 -8.079 -17.304 1.00 83.00 194 GLU A N 1
ATOM 1416 C CA . GLU A 1 194 ? 1.140 -8.679 -18.642 1.00 83.00 194 GLU A CA 1
ATOM 1417 C C . GLU A 1 194 ? 1.740 -7.709 -19.668 1.00 83.00 194 GLU A C 1
ATOM 1419 O O . GLU A 1 194 ? 1.148 -6.676 -19.971 1.00 83.00 194 GLU A O 1
ATOM 1424 N N . GLU A 1 195 ? 2.930 -8.035 -20.186 1.00 77.50 195 GLU A N 1
ATOM 1425 C CA . GLU A 1 195 ? 3.607 -7.367 -21.315 1.00 77.50 195 GLU A CA 1
ATOM 1426 C C . GLU A 1 195 ? 3.592 -5.827 -21.286 1.00 77.50 195 GLU A C 1
ATOM 1428 O O . GLU A 1 195 ? 3.429 -5.139 -22.304 1.00 77.50 195 GLU A O 1
ATOM 1433 N N . ALA A 1 196 ? 3.814 -5.260 -20.105 1.00 81.25 196 ALA A N 1
ATOM 1434 C CA . ALA A 1 196 ? 3.786 -3.824 -19.918 1.00 81.25 196 ALA A CA 1
ATOM 1435 C C . ALA A 1 196 ? 4.986 -3.160 -20.604 1.00 81.25 196 ALA A C 1
ATOM 1437 O O . ALA A 1 196 ? 6.103 -3.692 -20.581 1.00 81.25 196 ALA A O 1
ATOM 1438 N N . ALA A 1 197 ? 4.752 -2.009 -21.240 1.00 81.19 197 ALA A N 1
ATOM 1439 C CA . ALA A 1 197 ? 5.832 -1.260 -21.864 1.00 81.19 197 ALA A CA 1
ATOM 1440 C C . ALA A 1 197 ? 6.702 -0.644 -20.766 1.00 81.19 197 ALA A C 1
ATOM 1442 O O . ALA A 1 197 ? 6.189 -0.049 -19.824 1.00 81.19 197 ALA A O 1
ATOM 1443 N N . LEU A 1 198 ? 8.020 -0.807 -20.842 1.00 80.12 198 LEU A N 1
ATOM 1444 C CA . LEU A 1 198 ? 8.913 -0.291 -19.804 1.00 80.12 198 LEU A CA 1
ATOM 1445 C C . LEU A 1 198 ? 8.958 1.242 -19.833 1.00 80.12 198 LEU A C 1
ATOM 1447 O O . LEU A 1 198 ? 9.006 1.884 -18.782 1.00 80.12 198 LEU A O 1
ATOM 1451 N N . GLU A 1 199 ? 8.910 1.813 -21.036 1.00 80.75 199 GLU A N 1
ATOM 1452 C CA . GLU A 1 199 ? 8.872 3.251 -21.290 1.00 80.75 199 GLU A CA 1
ATOM 1453 C C . GLU A 1 199 ? 7.742 3.954 -20.522 1.00 80.75 199 GLU A C 1
ATOM 1455 O O . GLU A 1 199 ? 7.960 5.032 -19.976 1.00 80.75 199 GLU A O 1
ATOM 1460 N N . ASP A 1 200 ? 6.594 3.303 -20.367 1.00 73.88 200 ASP A N 1
ATOM 1461 C CA . ASP A 1 200 ? 5.418 3.832 -19.674 1.00 73.88 200 ASP A CA 1
ATOM 1462 C C . ASP A 1 200 ? 5.696 4.172 -18.198 1.00 73.88 200 ASP A C 1
ATOM 1464 O O . ASP A 1 200 ? 5.068 5.062 -17.627 1.00 73.88 200 ASP A O 1
ATOM 1468 N N . PHE A 1 201 ? 6.667 3.495 -17.575 1.00 73.44 201 PHE A N 1
ATOM 1469 C CA . PHE A 1 201 ? 7.010 3.683 -16.161 1.00 73.44 201 PHE A CA 1
ATOM 1470 C C . PHE A 1 201 ? 8.248 4.551 -15.953 1.00 73.44 201 PHE A C 1
ATOM 1472 O O . PHE A 1 201 ? 8.362 5.238 -14.936 1.00 73.44 201 PHE A O 1
ATOM 1479 N N . VAL A 1 202 ? 9.217 4.488 -16.872 1.00 77.94 202 VAL A N 1
ATOM 1480 C CA . VAL A 1 202 ? 10.549 5.072 -16.646 1.00 77.94 202 VAL A CA 1
ATOM 1481 C C . VAL A 1 202 ? 10.959 6.121 -17.666 1.00 77.94 202 VAL A C 1
ATOM 1483 O O . VAL A 1 202 ? 12.015 6.724 -17.473 1.00 77.94 202 VAL A O 1
ATOM 1486 N N . ALA A 1 203 ? 10.149 6.419 -18.691 1.00 76.06 203 ALA A N 1
ATOM 1487 C CA . ALA A 1 203 ? 10.494 7.412 -19.717 1.00 76.06 203 ALA A CA 1
ATOM 1488 C C . ALA A 1 203 ? 10.831 8.790 -19.129 1.00 76.06 203 ALA A C 1
ATOM 1490 O O . ALA A 1 203 ? 11.672 9.506 -19.668 1.00 76.06 203 ALA A O 1
ATOM 1491 N N . ARG A 1 204 ? 10.249 9.145 -17.976 1.00 76.25 204 ARG A N 1
ATOM 1492 C CA . ARG A 1 204 ? 10.595 10.374 -17.247 1.00 76.25 204 ARG A CA 1
ATOM 1493 C C . ARG A 1 204 ? 12.077 10.454 -16.864 1.00 76.25 204 ARG A C 1
ATOM 1495 O O . ARG A 1 204 ? 12.639 11.546 -16.812 1.00 76.25 204 ARG A O 1
ATOM 1502 N N . TYR A 1 205 ? 12.686 9.320 -16.544 1.00 78.50 205 TYR A N 1
ATOM 1503 C CA . TYR A 1 205 ? 14.066 9.231 -16.068 1.00 78.50 205 TYR A CA 1
ATOM 1504 C C . TYR A 1 205 ? 15.019 8.757 -17.165 1.00 78.50 205 TYR A C 1
ATOM 1506 O O . TYR A 1 205 ? 16.175 9.175 -17.208 1.00 78.50 205 TYR A O 1
ATOM 1514 N N . VAL A 1 206 ? 14.533 7.880 -18.040 1.00 83.12 206 VAL A N 1
ATOM 1515 C CA . VAL A 1 206 ? 15.317 7.185 -19.057 1.00 83.12 206 VAL A CA 1
ATOM 1516 C C . VAL A 1 206 ? 14.526 7.180 -20.380 1.00 83.12 206 VAL A C 1
ATOM 1518 O O . VAL A 1 206 ? 13.976 6.152 -20.771 1.00 83.12 206 VAL A O 1
ATOM 1521 N N . PRO A 1 207 ? 14.404 8.337 -21.061 1.00 82.00 207 PRO A N 1
ATOM 1522 C CA . PRO A 1 207 ? 13.435 8.555 -22.146 1.00 82.00 207 PRO A CA 1
ATOM 1523 C C . PRO A 1 207 ? 13.661 7.710 -23.403 1.00 82.00 207 PRO A C 1
ATOM 1525 O O . PRO A 1 207 ? 12.744 7.550 -24.205 1.00 82.00 207 PRO A O 1
ATOM 1528 N N . TYR A 1 208 ? 14.866 7.175 -23.596 1.00 86.31 208 TYR A N 1
ATOM 1529 C CA . TYR A 1 208 ? 15.199 6.340 -24.752 1.00 86.31 208 TYR A CA 1
ATOM 1530 C C . TYR A 1 208 ? 15.224 4.844 -24.420 1.00 86.31 208 TYR A C 1
ATOM 1532 O O . TYR A 1 208 ? 15.561 4.035 -25.288 1.00 86.31 208 TYR A O 1
ATOM 1540 N N . LEU A 1 209 ? 14.886 4.472 -23.181 1.00 86.81 209 LEU A N 1
ATOM 1541 C CA . LEU A 1 209 ? 14.694 3.085 -22.783 1.00 86.81 209 LEU A CA 1
ATOM 1542 C C . LEU A 1 209 ? 13.310 2.623 -23.222 1.00 86.81 209 LEU A C 1
ATOM 1544 O O . LEU A 1 209 ? 12.304 3.203 -22.824 1.00 86.81 209 LEU A O 1
ATOM 1548 N N . LYS A 1 210 ? 13.273 1.554 -24.006 1.00 89.00 210 LYS A N 1
ATOM 1549 C CA . LYS A 1 210 ? 12.048 0.855 -24.383 1.00 89.00 210 LYS A CA 1
ATOM 1550 C C . LYS A 1 210 ? 12.092 -0.564 -23.853 1.00 89.00 210 LYS A C 1
ATOM 1552 O O . LYS A 1 210 ? 13.156 -1.067 -23.492 1.00 89.00 210 LYS A O 1
ATOM 1557 N N . GLY A 1 211 ? 10.960 -1.242 -23.802 1.00 86.62 211 GLY A N 1
ATOM 1558 C CA . GLY A 1 211 ? 10.958 -2.650 -23.442 1.00 86.62 211 GLY A CA 1
ATOM 1559 C C . GLY A 1 211 ? 9.578 -3.211 -23.196 1.00 86.62 211 GLY A C 1
ATOM 1560 O O . GLY A 1 211 ? 8.599 -2.484 -23.109 1.00 86.62 211 GLY A O 1
ATOM 1561 N N . ARG A 1 212 ? 9.513 -4.530 -23.059 1.00 88.31 212 ARG A N 1
ATOM 1562 C CA . ARG A 1 212 ? 8.310 -5.238 -22.624 1.00 88.31 212 ARG A CA 1
ATOM 1563 C C . ARG A 1 212 ? 8.675 -6.097 -21.438 1.00 88.31 212 ARG A C 1
ATOM 1565 O O . ARG A 1 212 ? 9.627 -6.874 -21.527 1.00 88.31 212 ARG A O 1
ATOM 1572 N N . VAL A 1 213 ? 7.945 -5.932 -20.344 1.00 87.50 213 VAL A N 1
ATOM 1573 C CA . VAL A 1 213 ? 8.160 -6.668 -19.102 1.00 87.50 213 VAL A CA 1
ATOM 1574 C C . VAL A 1 213 ? 6.858 -7.295 -18.633 1.00 87.50 213 VAL A C 1
ATOM 1576 O O . VAL A 1 213 ? 5.813 -6.653 -18.581 1.00 87.50 213 VAL A O 1
ATOM 1579 N N . SER A 1 214 ? 6.948 -8.562 -18.268 1.00 88.19 214 SER A N 1
ATOM 1580 C CA . SER A 1 214 ? 5.873 -9.328 -17.656 1.00 88.19 214 SER A CA 1
ATOM 1581 C C . SER A 1 214 ? 6.351 -9.839 -16.314 1.00 88.19 214 SER A C 1
ATOM 1583 O O . SER A 1 214 ? 7.546 -10.068 -16.107 1.00 88.19 214 SER A O 1
ATOM 1585 N N . GLY A 1 215 ? 5.436 -10.063 -15.391 1.00 90.12 215 GLY A N 1
ATOM 1586 C CA . GLY A 1 215 ? 5.827 -10.609 -14.111 1.00 90.12 215 GLY A CA 1
ATOM 1587 C C . GLY A 1 215 ? 4.686 -10.805 -13.151 1.00 90.12 215 GLY A C 1
ATOM 1588 O O . GLY A 1 215 ? 3.523 -10.576 -13.466 1.00 90.12 215 GLY A O 1
ATOM 1589 N N . ARG A 1 216 ? 5.047 -11.275 -11.969 1.00 92.38 216 ARG A N 1
ATOM 1590 C CA . ARG A 1 216 ? 4.110 -11.648 -10.927 1.00 92.38 216 ARG A CA 1
ATOM 1591 C C . ARG A 1 216 ? 4.671 -11.258 -9.577 1.00 92.38 216 ARG A C 1
ATOM 1593 O O . ARG A 1 216 ? 5.859 -11.457 -9.332 1.00 92.38 216 ARG A O 1
ATOM 1600 N N . VAL A 1 217 ? 3.824 -10.731 -8.707 1.00 91.62 217 VAL A N 1
ATOM 1601 C CA . VAL A 1 217 ? 4.151 -10.444 -7.310 1.00 91.62 217 VAL A CA 1
ATOM 1602 C C . VAL A 1 217 ? 3.106 -11.109 -6.436 1.00 91.62 217 VAL A C 1
ATOM 1604 O O . VAL A 1 217 ? 1.922 -10.842 -6.580 1.00 91.62 217 VAL A O 1
ATOM 1607 N N . HIS A 1 218 ? 3.546 -11.962 -5.525 1.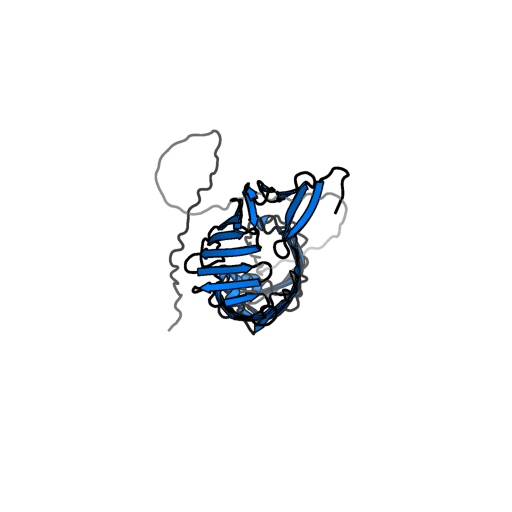00 92.69 218 HIS A N 1
ATOM 1608 C CA . HIS A 1 218 ? 2.715 -12.614 -4.531 1.00 92.69 218 HIS A CA 1
ATOM 1609 C C . HIS A 1 218 ? 2.924 -11.944 -3.171 1.00 92.69 218 HIS A C 1
ATOM 1611 O O . HIS A 1 218 ? 4.057 -11.706 -2.755 1.00 92.69 218 HIS A O 1
ATOM 1617 N N . LEU A 1 219 ? 1.837 -11.637 -2.477 1.00 89.25 219 LEU A N 1
ATOM 1618 C CA . LEU A 1 219 ? 1.799 -10.988 -1.175 1.00 89.25 219 LEU A CA 1
ATOM 1619 C C . LEU A 1 219 ? 1.205 -11.959 -0.154 1.00 89.25 219 LEU A C 1
ATOM 1621 O O . LEU A 1 219 ? 0.104 -12.473 -0.340 1.00 89.25 219 LEU A O 1
ATOM 1625 N N . GLU A 1 220 ? 1.901 -12.159 0.961 1.00 87.69 220 GLU A N 1
ATOM 1626 C CA . GLU A 1 220 ? 1.392 -12.868 2.133 1.00 87.69 220 GLU A CA 1
ATOM 1627 C C . GLU A 1 220 ? 1.689 -12.060 3.401 1.00 87.69 220 GLU A C 1
ATOM 1629 O O . GLU A 1 220 ? 2.839 -11.906 3.827 1.00 87.69 220 GLU A O 1
ATOM 1634 N N . GLY A 1 221 ? 0.641 -11.519 4.026 1.00 84.56 221 GLY A N 1
ATOM 1635 C CA . GLY A 1 221 ? 0.790 -10.570 5.126 1.00 84.56 221 GLY A CA 1
ATOM 1636 C C . GLY A 1 221 ? 1.581 -9.334 4.688 1.00 84.56 221 GLY A C 1
ATOM 1637 O O . GLY A 1 221 ? 1.220 -8.668 3.725 1.00 84.56 221 GLY A O 1
ATOM 1638 N N . LEU A 1 222 ? 2.673 -9.032 5.396 1.00 81.06 222 LEU A N 1
ATOM 1639 C CA . LEU A 1 222 ? 3.578 -7.913 5.085 1.00 81.06 222 LEU A CA 1
ATOM 1640 C C . LEU A 1 222 ? 4.799 -8.330 4.247 1.00 81.06 222 LEU A C 1
ATOM 1642 O O . LEU A 1 222 ? 5.767 -7.576 4.155 1.00 81.06 222 LEU A O 1
ATOM 1646 N N . LYS A 1 223 ? 4.796 -9.548 3.695 1.00 86.38 223 LYS A N 1
ATOM 1647 C CA . LYS A 1 223 ? 5.870 -10.056 2.839 1.00 86.38 223 LYS A CA 1
ATOM 1648 C C . LYS A 1 223 ? 5.380 -10.126 1.402 1.00 86.38 223 LYS A C 1
ATOM 1650 O O . LYS A 1 223 ? 4.307 -10.666 1.156 1.00 86.38 223 LYS A O 1
ATOM 1655 N N . ALA A 1 224 ? 6.180 -9.635 0.469 1.00 89.19 224 ALA A N 1
ATOM 1656 C CA . ALA A 1 224 ? 5.956 -9.785 -0.958 1.00 89.19 224 ALA A CA 1
ATOM 1657 C C . ALA A 1 224 ? 7.127 -10.536 -1.596 1.00 89.19 224 ALA A C 1
ATOM 1659 O O . ALA A 1 224 ? 8.277 -10.359 -1.203 1.00 89.19 224 ALA A O 1
ATOM 1660 N N . GLN A 1 225 ? 6.840 -11.374 -2.580 1.00 92.56 225 GLN A N 1
ATOM 1661 C CA . GLN A 1 225 ? 7.828 -12.054 -3.409 1.00 92.56 225 GLN A CA 1
ATOM 1662 C C . GLN A 1 225 ? 7.428 -11.860 -4.856 1.00 92.56 225 GLN A C 1
ATOM 1664 O O . GLN A 1 225 ? 6.267 -12.051 -5.201 1.00 92.56 225 GLN A O 1
ATOM 1669 N N . GLY A 1 226 ? 8.361 -11.467 -5.709 1.00 92.81 226 GLY A N 1
ATOM 1670 C CA . GLY A 1 226 ? 8.039 -11.163 -7.090 1.00 92.81 226 GLY A CA 1
ATOM 1671 C C . GLY A 1 226 ? 9.116 -11.576 -8.065 1.00 92.81 226 GLY A C 1
ATOM 1672 O O . GLY A 1 226 ? 10.288 -11.691 -7.714 1.00 92.81 226 GLY A O 1
ATOM 1673 N N . ALA A 1 227 ? 8.695 -11.768 -9.307 1.00 92.44 227 ALA A N 1
ATOM 1674 C CA . ALA A 1 227 ? 9.568 -11.980 -10.441 1.00 92.44 227 ALA A CA 1
ATOM 1675 C C . ALA A 1 227 ? 9.069 -11.176 -11.644 1.00 92.44 227 ALA A C 1
ATOM 1677 O O . ALA A 1 227 ? 7.876 -11.133 -11.928 1.00 92.44 227 ALA A O 1
ATOM 1678 N N . LEU A 1 228 ? 9.998 -10.556 -12.357 1.00 91.19 228 LEU A N 1
ATOM 1679 C CA . LEU A 1 228 ? 9.812 -9.827 -13.600 1.00 91.19 228 LEU A CA 1
ATOM 1680 C C . LEU A 1 228 ? 10.729 -10.446 -14.656 1.00 91.19 228 LEU A C 1
ATOM 1682 O O . LEU A 1 228 ? 11.858 -10.841 -14.369 1.00 91.19 228 LEU A O 1
ATOM 1686 N N . SER A 1 229 ? 10.271 -10.508 -15.896 1.00 92.31 229 SER A N 1
ATOM 1687 C CA . SER A 1 229 ? 11.049 -10.979 -17.036 1.00 92.31 229 SER A CA 1
ATOM 1688 C C . SER A 1 229 ? 10.611 -10.265 -18.305 1.00 92.31 229 SER A C 1
ATOM 1690 O O . SER A 1 229 ? 9.478 -9.803 -18.402 1.00 92.31 229 SER A O 1
ATOM 1692 N N . GLY A 1 230 ? 11.504 -10.136 -19.277 1.00 91.31 230 GLY A N 1
ATOM 1693 C CA . GLY A 1 230 ? 11.175 -9.439 -20.508 1.00 91.31 230 GLY A CA 1
ATOM 1694 C C . GLY A 1 230 ? 12.383 -9.060 -21.344 1.00 91.31 230 GLY A C 1
ATOM 1695 O O . GLY A 1 230 ? 13.433 -9.708 -21.305 1.00 91.31 230 GLY A O 1
ATOM 1696 N N . ARG A 1 231 ? 12.228 -7.984 -22.111 1.00 91.19 231 ARG A N 1
ATOM 1697 C CA . ARG A 1 231 ? 13.286 -7.381 -22.922 1.00 91.19 231 ARG A CA 1
ATOM 1698 C C . ARG A 1 231 ? 13.340 -5.882 -22.711 1.00 91.19 231 ARG A C 1
ATOM 1700 O O . ARG A 1 231 ? 12.312 -5.223 -22.608 1.00 91.19 231 ARG A O 1
ATOM 1707 N N . VAL A 1 232 ? 14.561 -5.374 -22.717 1.00 89.88 232 VAL A N 1
ATOM 1708 C CA . VAL A 1 232 ? 14.897 -3.959 -22.626 1.00 89.88 232 VAL A CA 1
ATOM 1709 C C . VAL A 1 232 ? 15.627 -3.579 -23.903 1.00 89.88 232 VAL A C 1
ATOM 1711 O O . VAL A 1 232 ? 16.592 -4.237 -24.274 1.00 89.88 232 VAL A O 1
ATOM 1714 N N . GLU A 1 233 ? 15.184 -2.535 -24.579 1.00 89.88 233 GLU A N 1
ATOM 1715 C CA . GLU A 1 233 ? 15.752 -2.042 -25.824 1.00 89.88 233 GLU A CA 1
ATOM 1716 C C . GLU A 1 233 ? 16.235 -0.602 -25.659 1.00 89.88 233 GLU A C 1
ATOM 1718 O O . GLU A 1 233 ? 15.518 0.264 -25.160 1.00 89.88 233 GLU A O 1
ATOM 1723 N N . VAL A 1 234 ? 17.463 -0.337 -26.099 1.00 86.75 234 VAL A N 1
ATOM 1724 C CA . VAL A 1 234 ? 18.037 1.011 -26.148 1.00 86.75 234 VAL A CA 1
ATOM 1725 C C . VAL A 1 234 ? 18.774 1.173 -27.461 1.00 86.75 234 VAL A C 1
ATOM 1727 O O . VAL A 1 234 ? 19.593 0.325 -27.809 1.00 86.75 234 VAL A O 1
ATOM 1730 N N . ALA A 1 235 ? 18.512 2.271 -28.175 1.00 80.38 235 ALA A N 1
ATOM 1731 C CA . ALA A 1 235 ? 19.199 2.602 -29.427 1.00 80.38 235 ALA A CA 1
ATOM 1732 C C . ALA A 1 235 ? 19.252 1.418 -30.427 1.00 80.38 235 ALA A C 1
ATOM 1734 O O . ALA A 1 235 ? 20.278 1.173 -31.055 1.00 80.38 235 ALA A O 1
ATOM 1735 N N . GLY A 1 236 ? 18.156 0.654 -30.540 1.00 80.12 236 GLY A N 1
ATOM 1736 C CA . GLY A 1 236 ? 18.039 -0.511 -31.429 1.00 80.12 236 GLY A CA 1
ATOM 1737 C C . GLY A 1 236 ? 18.705 -1.799 -30.924 1.00 80.12 236 GLY A C 1
ATOM 1738 O O . GLY A 1 236 ? 18.651 -2.820 -31.606 1.00 80.12 236 GLY A O 1
ATOM 1739 N N . THR A 1 237 ? 19.319 -1.787 -29.737 1.00 85.00 237 THR A N 1
ATOM 1740 C CA . THR A 1 237 ? 19.905 -2.978 -29.105 1.00 85.00 237 THR A CA 1
ATOM 1741 C C . THR A 1 237 ? 18.971 -3.524 -28.033 1.00 85.00 237 THR A C 1
ATOM 1743 O O . THR A 1 237 ? 18.745 -2.867 -27.017 1.00 85.00 237 THR A O 1
ATOM 1746 N N . ALA A 1 238 ? 18.465 -4.743 -28.234 1.00 89.44 238 ALA A N 1
ATOM 1747 C CA . ALA A 1 238 ? 17.602 -5.436 -27.281 1.00 89.44 238 ALA A CA 1
ATOM 1748 C C . ALA A 1 238 ? 18.392 -6.408 -26.388 1.00 89.44 238 ALA A C 1
ATOM 1750 O O . ALA A 1 238 ? 19.129 -7.267 -26.873 1.00 89.44 238 ALA A O 1
ATOM 1751 N N . LEU A 1 239 ? 18.191 -6.312 -25.076 1.00 90.12 239 LEU A N 1
ATOM 1752 C CA . LEU A 1 239 ? 18.781 -7.157 -24.046 1.00 90.12 239 LEU A CA 1
ATOM 1753 C C . LEU A 1 239 ? 17.675 -7.892 -23.272 1.00 90.12 239 LEU A C 1
ATOM 1755 O O . LEU A 1 239 ? 16.696 -7.261 -22.866 1.00 90.12 239 LEU A O 1
ATOM 1759 N N . PRO A 1 240 ? 17.801 -9.210 -23.030 1.00 92.31 240 PRO A N 1
ATOM 1760 C CA . PRO A 1 240 ? 16.889 -9.910 -22.133 1.00 92.31 240 PRO A CA 1
ATOM 1761 C C . PRO A 1 240 ? 17.040 -9.382 -20.701 1.00 92.31 240 PRO A C 1
ATOM 1763 O O . PRO A 1 240 ? 18.149 -9.079 -20.259 1.00 92.31 240 PRO A O 1
ATOM 1766 N N . PHE A 1 241 ? 15.929 -9.294 -19.980 1.00 91.81 241 PHE A N 1
ATOM 1767 C CA . PHE A 1 241 ? 15.868 -8.847 -18.593 1.00 91.81 241 PHE A CA 1
ATOM 1768 C C . PHE A 1 241 ? 15.124 -9.874 -17.746 1.00 91.81 241 PHE A C 1
ATOM 1770 O O . PHE A 1 241 ? 14.079 -10.381 -18.146 1.00 91.81 241 PHE A O 1
ATOM 1777 N N . SER A 1 242 ? 15.651 -10.160 -16.563 1.00 93.44 242 SER A N 1
ATOM 1778 C CA . SER A 1 242 ? 14.961 -10.934 -15.534 1.00 93.44 242 SER A CA 1
ATOM 1779 C C . SER A 1 242 ? 15.332 -10.401 -14.162 1.00 93.44 242 SER A C 1
ATOM 1781 O O . SER A 1 242 ? 16.499 -10.102 -13.921 1.00 93.44 242 SER A O 1
ATOM 1783 N N . PHE A 1 243 ? 14.378 -10.329 -13.250 1.00 93.12 243 PHE A N 1
ATOM 1784 C CA . PHE A 1 243 ? 14.587 -9.894 -11.878 1.00 93.12 243 PHE A CA 1
ATOM 1785 C C . PHE A 1 243 ? 13.655 -10.670 -10.960 1.00 93.12 243 PHE A C 1
ATOM 1787 O O . PHE A 1 243 ? 12.486 -10.831 -11.274 1.00 93.12 243 PHE A O 1
ATOM 1794 N N . SER A 1 244 ? 14.147 -11.136 -9.826 1.00 94.56 244 SER A N 1
ATOM 1795 C CA . SER A 1 244 ? 13.346 -11.763 -8.780 1.00 94.56 244 SER A CA 1
ATOM 1796 C C . SER A 1 244 ? 13.749 -11.194 -7.438 1.00 94.56 244 SER A C 1
ATOM 1798 O O . SER A 1 244 ? 14.934 -10.960 -7.214 1.00 94.56 244 SER A O 1
ATOM 1800 N N . GLY A 1 245 ? 12.799 -10.999 -6.536 1.00 92.81 245 GLY A N 1
ATOM 1801 C CA . GLY A 1 245 ? 13.102 -10.438 -5.233 1.00 92.81 245 GLY A CA 1
ATOM 1802 C C . GLY A 1 245 ? 12.032 -10.674 -4.188 1.00 92.81 245 GLY A C 1
ATOM 1803 O O . GLY A 1 245 ? 10.907 -11.075 -4.486 1.00 92.81 245 GLY A O 1
ATOM 1804 N N . ASP A 1 246 ? 12.417 -10.397 -2.954 1.00 91.88 246 ASP A N 1
ATOM 1805 C CA . ASP A 1 246 ? 11.589 -10.434 -1.766 1.00 91.88 246 ASP A CA 1
ATOM 1806 C C . ASP A 1 246 ? 11.568 -9.057 -1.099 1.00 91.88 246 ASP A C 1
ATOM 1808 O O . ASP A 1 246 ? 12.557 -8.327 -1.076 1.00 91.88 246 ASP A O 1
ATOM 1812 N N . LEU A 1 247 ? 10.411 -8.689 -0.563 1.00 85.81 247 LEU A N 1
ATOM 1813 C CA . LEU A 1 247 ? 10.201 -7.465 0.191 1.00 85.81 247 LEU A CA 1
ATOM 1814 C C . LEU A 1 247 ? 9.513 -7.820 1.506 1.00 85.81 247 LEU A C 1
ATOM 1816 O O . LEU A 1 247 ? 8.525 -8.549 1.536 1.00 85.81 247 LEU A O 1
ATOM 1820 N N . GLY A 1 248 ? 10.056 -7.324 2.609 1.00 81.88 248 GLY A N 1
ATOM 1821 C CA . GLY A 1 248 ? 9.556 -7.537 3.961 1.00 81.88 248 GLY A CA 1
ATOM 1822 C C . GLY A 1 248 ? 9.727 -6.287 4.818 1.00 81.88 248 GLY A C 1
ATOM 1823 O O . GLY A 1 248 ? 10.014 -5.204 4.313 1.00 81.88 248 GLY A O 1
ATOM 1824 N N . ALA A 1 249 ? 9.546 -6.430 6.133 1.00 69.38 249 ALA A N 1
ATOM 1825 C CA . ALA A 1 249 ? 9.566 -5.324 7.093 1.00 69.38 249 ALA A CA 1
ATOM 1826 C C . ALA A 1 249 ? 10.904 -4.550 7.089 1.00 69.38 249 ALA A C 1
ATOM 1828 O O . ALA A 1 249 ? 11.829 -4.886 7.823 1.00 69.38 249 ALA A O 1
ATOM 1829 N N . GLY A 1 250 ? 10.994 -3.508 6.256 1.00 68.56 250 GLY A N 1
ATOM 1830 C CA . GLY A 1 250 ? 12.166 -2.633 6.137 1.00 68.56 250 GLY A CA 1
ATOM 1831 C C . GLY A 1 250 ? 13.340 -3.204 5.332 1.00 68.56 250 GLY A C 1
ATOM 1832 O O . GLY A 1 250 ? 14.410 -2.593 5.324 1.00 68.56 250 GLY A O 1
ATOM 1833 N N . LEU A 1 251 ? 13.143 -4.342 4.658 1.00 81.75 251 LEU A N 1
ATOM 1834 C CA .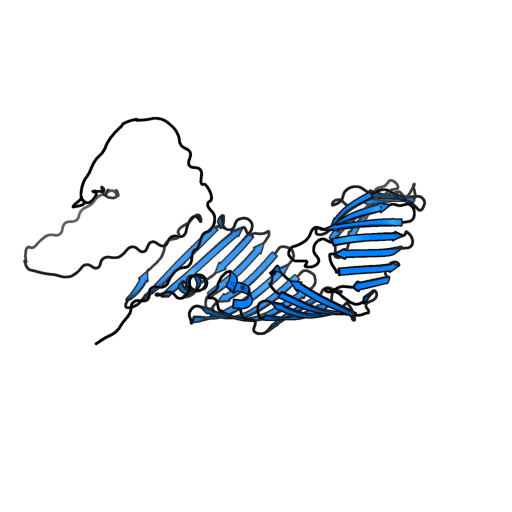 LEU A 1 251 ? 14.155 -5.029 3.860 1.00 81.75 251 LEU A CA 1
ATOM 1835 C C . LEU A 1 251 ? 13.580 -5.372 2.483 1.00 81.75 251 LEU A C 1
ATOM 1837 O O . LEU A 1 251 ? 12.495 -5.943 2.402 1.00 81.75 251 LEU A O 1
ATOM 1841 N N . ALA A 1 252 ? 14.319 -5.082 1.417 1.00 87.25 252 ALA A N 1
ATOM 1842 C CA . ALA A 1 252 ? 14.043 -5.629 0.094 1.00 87.25 252 ALA A CA 1
ATOM 1843 C C . ALA A 1 252 ? 15.317 -6.237 -0.489 1.00 87.25 252 ALA A C 1
ATOM 1845 O O . ALA A 1 252 ? 16.370 -5.609 -0.457 1.00 87.25 252 ALA A O 1
ATOM 1846 N N . ARG A 1 253 ? 15.237 -7.452 -1.017 1.00 92.31 253 ARG A N 1
ATOM 1847 C CA . ARG A 1 253 ? 16.348 -8.123 -1.691 1.00 92.31 253 ARG A CA 1
ATOM 1848 C C . ARG A 1 253 ? 15.918 -8.542 -3.079 1.00 92.31 253 ARG A C 1
ATOM 1850 O O . ARG A 1 253 ? 14.755 -8.852 -3.310 1.00 92.31 253 ARG A O 1
ATOM 1857 N N . GLY A 1 254 ? 16.852 -8.559 -4.012 1.00 93.44 254 GLY A N 1
ATOM 1858 C CA . GLY A 1 254 ? 16.570 -9.008 -5.359 1.00 93.44 254 GLY A CA 1
ATOM 1859 C C . GLY A 1 254 ? 17.816 -9.375 -6.132 1.00 93.44 254 GLY A C 1
ATOM 1860 O O . GLY A 1 254 ? 18.900 -8.844 -5.913 1.00 93.44 254 GLY A O 1
ATOM 1861 N N . GLU A 1 255 ? 17.645 -10.290 -7.065 1.00 95.06 255 GLU A N 1
ATOM 1862 C CA . GLU A 1 255 ? 18.673 -10.777 -7.968 1.00 95.06 255 GLU A CA 1
ATOM 1863 C C . GLU A 1 255 ? 18.119 -10.746 -9.386 1.00 95.06 255 GLU A C 1
ATOM 1865 O O . GLU A 1 255 ? 16.927 -10.943 -9.618 1.00 95.06 255 GLU A O 1
ATOM 1870 N N . GLY A 1 256 ? 18.970 -10.459 -10.359 1.00 93.31 256 GLY A N 1
ATOM 1871 C CA . GLY A 1 256 ? 18.531 -10.320 -11.732 1.00 93.31 256 GLY A CA 1
ATOM 1872 C C . GLY A 1 256 ? 19.645 -10.463 -12.746 1.00 93.31 256 GLY A C 1
ATOM 1873 O O . GLY A 1 256 ? 20.824 -10.616 -12.420 1.00 93.31 256 GLY A O 1
ATOM 1874 N N . ARG A 1 257 ? 19.245 -10.431 -14.013 1.00 92.44 257 ARG A N 1
ATOM 1875 C CA . ARG A 1 257 ? 20.124 -10.451 -15.175 1.00 92.44 257 ARG A CA 1
ATOM 1876 C C . ARG A 1 257 ? 19.649 -9.425 -16.192 1.00 92.44 257 ARG A C 1
ATOM 1878 O O . ARG A 1 257 ? 18.451 -9.281 -16.425 1.00 92.44 257 ARG A O 1
ATOM 1885 N N . LEU A 1 258 ? 20.604 -8.728 -16.795 1.00 89.88 258 LEU A N 1
ATOM 1886 C CA . LEU A 1 258 ? 20.398 -7.857 -17.948 1.00 89.88 258 LEU A CA 1
ATOM 1887 C C . LEU A 1 258 ? 21.422 -8.245 -19.018 1.00 89.88 258 LEU A C 1
ATOM 1889 O O . LEU A 1 258 ? 22.625 -8.026 -18.848 1.00 89.88 258 LEU A O 1
ATOM 1893 N N . GLY A 1 259 ? 20.960 -8.886 -20.090 1.00 88.31 259 GLY A N 1
ATOM 1894 C CA . GLY A 1 259 ? 21.841 -9.642 -20.978 1.00 88.31 259 GLY A CA 1
ATOM 1895 C C . GLY A 1 259 ? 22.576 -10.739 -20.201 1.00 88.31 259 GLY A C 1
ATOM 1896 O O . GLY A 1 259 ? 21.975 -11.497 -19.442 1.00 88.31 259 GLY A O 1
ATOM 1897 N N . GLU A 1 260 ? 23.900 -10.776 -20.332 1.00 87.69 260 GLU A N 1
ATOM 1898 C CA . GLU A 1 260 ? 24.760 -11.713 -19.594 1.00 87.69 260 GLU A CA 1
ATOM 1899 C C . GLU A 1 260 ? 25.230 -11.191 -18.227 1.00 87.69 260 GLU A C 1
ATOM 1901 O O . GLU A 1 260 ? 25.941 -11.888 -17.499 1.00 87.69 260 GLU A O 1
ATOM 1906 N N . THR A 1 261 ? 24.836 -9.972 -17.855 1.00 88.00 261 THR A N 1
ATOM 1907 C CA . THR A 1 261 ? 25.244 -9.345 -16.597 1.00 88.00 261 THR A CA 1
ATOM 1908 C C . THR A 1 261 ? 24.292 -9.731 -15.481 1.00 88.00 261 THR A C 1
ATOM 1910 O O . THR A 1 261 ? 23.148 -9.281 -15.464 1.00 88.00 261 THR A O 1
ATOM 1913 N N . ALA A 1 262 ? 24.778 -10.517 -14.523 1.00 92.25 262 ALA A N 1
ATOM 1914 C CA . ALA A 1 262 ? 24.064 -10.765 -13.277 1.00 92.25 262 ALA A CA 1
ATOM 1915 C C . ALA A 1 262 ? 24.239 -9.588 -12.309 1.00 92.25 262 ALA A C 1
ATOM 1917 O O . ALA A 1 262 ? 25.330 -9.014 -12.204 1.00 92.25 262 ALA A O 1
ATOM 1918 N N . PHE A 1 263 ? 23.176 -9.252 -11.589 1.00 92.44 263 PHE A N 1
ATOM 1919 C CA . PHE A 1 263 ? 23.178 -8.225 -10.560 1.00 92.44 263 PHE A CA 1
ATOM 1920 C C . PHE A 1 263 ? 22.344 -8.644 -9.350 1.00 92.44 263 PHE A C 1
ATOM 1922 O O . PHE A 1 263 ? 21.457 -9.488 -9.445 1.00 92.44 263 PHE A O 1
ATOM 1929 N N . ARG A 1 264 ? 22.648 -8.041 -8.207 1.00 95.06 264 ARG A N 1
ATOM 1930 C CA . ARG A 1 264 ? 21.964 -8.226 -6.934 1.00 95.06 264 ARG A CA 1
ATOM 1931 C C . ARG A 1 264 ? 21.778 -6.877 -6.261 1.00 95.06 264 ARG A C 1
ATOM 1933 O O . ARG A 1 264 ? 22.685 -6.048 -6.286 1.00 95.06 264 ARG A O 1
ATOM 1940 N N . VAL A 1 265 ? 20.617 -6.687 -5.661 1.00 93.38 265 VAL A N 1
ATOM 1941 C CA . VAL A 1 265 ? 20.207 -5.479 -4.961 1.00 93.38 265 VAL A CA 1
ATOM 1942 C C . VAL A 1 265 ? 19.725 -5.866 -3.572 1.00 93.38 265 VAL A C 1
ATOM 1944 O O . VAL A 1 265 ? 18.873 -6.736 -3.438 1.00 93.38 265 VAL A O 1
ATOM 1947 N N . ASP A 1 266 ? 20.237 -5.198 -2.550 1.00 92.75 266 ASP A N 1
ATOM 1948 C CA . ASP A 1 266 ? 19.740 -5.280 -1.183 1.00 92.75 266 ASP A CA 1
ATOM 1949 C C . ASP A 1 266 ? 19.410 -3.849 -0.712 1.00 92.75 266 ASP A C 1
ATOM 1951 O O . ASP A 1 266 ? 20.205 -2.926 -0.876 1.00 92.75 266 ASP A O 1
ATOM 1955 N N . LEU A 1 267 ? 18.222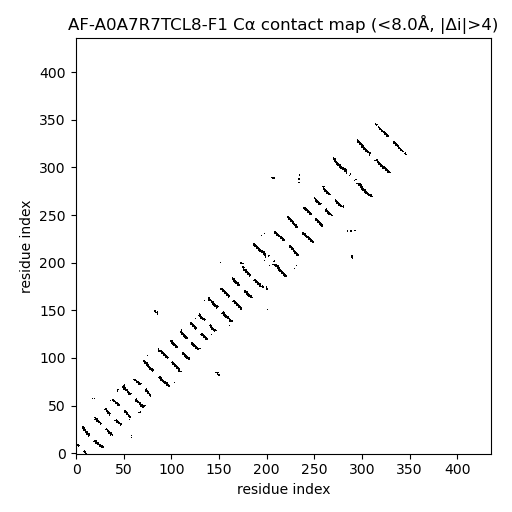 -3.638 -0.157 1.00 89.62 267 LEU A N 1
ATOM 1956 C CA . LEU A 1 267 ? 17.758 -2.380 0.417 1.00 89.62 267 LEU A CA 1
ATOM 1957 C C . LEU A 1 267 ? 17.410 -2.625 1.881 1.00 89.62 267 LEU A C 1
ATOM 1959 O O . LEU A 1 267 ? 16.457 -3.339 2.179 1.00 89.62 267 LEU A O 1
ATOM 1963 N N . GLU A 1 268 ? 18.160 -2.012 2.788 1.00 87.50 268 GLU A N 1
ATOM 1964 C CA . GLU A 1 268 ? 17.972 -2.163 4.231 1.00 87.50 268 GLU A CA 1
ATOM 1965 C C . GLU A 1 268 ? 18.120 -0.805 4.916 1.00 87.50 268 GLU A C 1
ATOM 1967 O O . GLU A 1 268 ? 19.092 -0.086 4.678 1.00 87.50 268 GLU A O 1
ATOM 1972 N N . GLY A 1 269 ? 17.142 -0.419 5.743 1.00 81.25 269 GLY A N 1
ATOM 1973 C CA . GLY A 1 269 ? 17.242 0.796 6.565 1.00 81.25 269 GLY A CA 1
ATOM 1974 C C . GLY A 1 269 ? 17.515 2.083 5.771 1.00 81.25 269 GLY A C 1
ATOM 1975 O O . GLY A 1 269 ? 18.212 2.971 6.255 1.00 81.25 269 GLY A O 1
ATOM 1976 N N . GLY A 1 270 ? 17.019 2.175 4.530 1.00 81.44 270 GLY A N 1
ATOM 1977 C CA . GLY A 1 270 ? 17.248 3.325 3.648 1.00 81.44 270 GLY A CA 1
ATOM 1978 C C . GLY A 1 270 ? 18.612 3.347 2.946 1.00 81.44 270 GLY A C 1
ATOM 1979 O O . GLY A 1 270 ? 18.979 4.379 2.383 1.00 81.44 270 GLY A O 1
ATOM 1980 N N . ARG A 1 271 ? 19.366 2.240 2.946 1.00 87.81 271 ARG A N 1
ATOM 1981 C CA . ARG A 1 271 ? 20.609 2.073 2.178 1.00 87.81 271 ARG A CA 1
ATOM 1982 C C . ARG A 1 271 ? 20.441 1.014 1.092 1.00 87.81 271 ARG A C 1
ATOM 1984 O O . ARG A 1 271 ? 20.043 -0.106 1.388 1.00 87.81 271 ARG A O 1
ATOM 1991 N N . LEU A 1 272 ? 20.785 1.376 -0.140 1.00 90.56 272 LEU A N 1
ATOM 1992 C CA . LEU A 1 272 ? 20.786 0.511 -1.316 1.00 90.56 272 LEU A CA 1
ATOM 1993 C C . LEU A 1 272 ? 22.200 -0.025 -1.575 1.00 90.56 272 LEU A C 1
ATOM 1995 O O . LEU A 1 272 ? 23.101 0.739 -1.919 1.00 90.56 272 LEU A O 1
ATOM 1999 N N . ASP A 1 273 ? 22.384 -1.331 -1.459 1.00 92.12 273 ASP A N 1
ATOM 2000 C CA . ASP A 1 273 ? 23.607 -2.045 -1.805 1.00 92.12 273 ASP A CA 1
ATOM 2001 C C . ASP A 1 273 ? 23.391 -2.788 -3.141 1.00 92.12 273 ASP A C 1
ATOM 2003 O O . ASP A 1 273 ? 22.563 -3.688 -3.247 1.00 92.12 273 ASP A O 1
ATOM 2007 N N . LEU A 1 274 ? 24.125 -2.399 -4.189 1.00 92.31 274 LEU A N 1
ATOM 2008 C CA . LEU A 1 274 ? 24.067 -2.992 -5.530 1.00 92.31 274 LEU A CA 1
ATOM 2009 C C . LEU A 1 274 ? 25.393 -3.683 -5.855 1.00 92.31 274 LEU A C 1
ATOM 2011 O O . LEU A 1 274 ? 26.466 -3.078 -5.817 1.00 92.31 274 LEU A O 1
ATOM 2015 N N . PHE A 1 275 ? 25.310 -4.946 -6.246 1.00 93.69 275 PHE A N 1
ATOM 2016 C CA . PHE A 1 275 ? 26.410 -5.723 -6.799 1.00 93.69 275 PHE A CA 1
ATOM 2017 C C . PHE A 1 275 ? 26.086 -6.114 -8.239 1.00 93.69 275 PHE A C 1
ATOM 2019 O O . PHE A 1 275 ? 24.989 -6.589 -8.510 1.00 93.69 275 PHE A O 1
ATOM 2026 N N . ALA A 1 276 ? 27.032 -5.970 -9.165 1.00 91.62 276 ALA A N 1
ATOM 2027 C CA . ALA A 1 276 ? 26.888 -6.521 -10.511 1.00 91.62 276 ALA A CA 1
ATOM 2028 C C . ALA A 1 276 ? 28.201 -7.113 -11.025 1.00 91.62 276 ALA A C 1
ATOM 2030 O O . ALA A 1 276 ? 29.286 -6.615 -10.723 1.00 91.62 276 ALA A O 1
ATOM 2031 N N . ALA A 1 277 ? 28.089 -8.164 -11.832 1.00 89.94 277 ALA A N 1
ATOM 2032 C CA . ALA A 1 277 ? 29.207 -8.831 -12.491 1.00 89.94 277 ALA A CA 1
ATOM 2033 C C . ALA A 1 277 ? 29.040 -8.727 -14.018 1.00 89.94 277 ALA A C 1
ATOM 2035 O O . ALA A 1 277 ? 28.581 -9.679 -14.658 1.00 89.94 277 ALA A O 1
ATOM 2036 N N . PRO A 1 278 ? 29.328 -7.554 -14.611 1.00 87.38 278 PRO A N 1
ATOM 2037 C CA . PRO A 1 278 ? 29.175 -7.332 -16.040 1.00 87.38 278 PRO A CA 1
ATOM 2038 C C . PRO A 1 278 ? 30.073 -8.238 -16.872 1.00 87.38 278 PRO A C 1
ATOM 2040 O O . PRO A 1 278 ? 31.268 -8.374 -16.606 1.00 87.38 278 PRO A O 1
ATOM 2043 N N . ARG A 1 279 ? 29.486 -8.818 -17.921 1.00 86.38 279 ARG A N 1
ATOM 2044 C CA . ARG A 1 279 ? 30.165 -9.676 -18.898 1.00 86.38 279 ARG A CA 1
ATOM 2045 C C . ARG A 1 279 ? 29.959 -9.104 -20.287 1.00 86.38 279 ARG A C 1
ATOM 2047 O O . ARG A 1 279 ? 28.865 -9.208 -20.829 1.00 86.38 279 ARG A O 1
ATOM 2054 N N . ALA A 1 280 ? 30.997 -8.461 -20.826 1.00 83.75 280 ALA A N 1
ATOM 2055 C CA . ALA A 1 280 ? 30.919 -7.694 -22.070 1.00 83.75 280 ALA A CA 1
ATOM 2056 C C . ALA A 1 280 ? 29.681 -6.774 -22.114 1.00 83.75 280 ALA A C 1
ATOM 2058 O O . ALA A 1 280 ? 28.995 -6.675 -23.126 1.00 83.75 280 ALA A O 1
ATOM 2059 N N . PHE A 1 281 ? 29.375 -6.118 -20.994 1.00 86.44 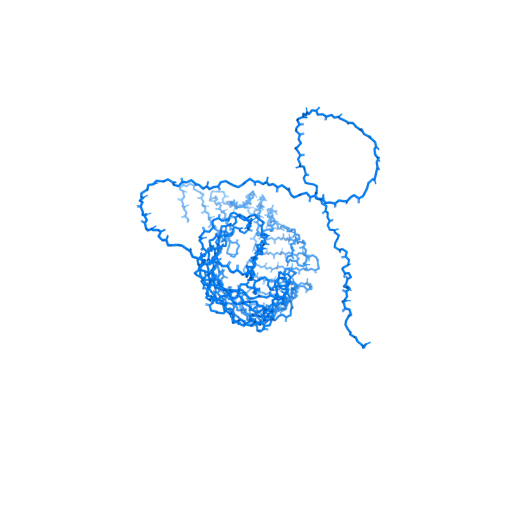281 PHE A N 1
ATOM 2060 C CA . PHE A 1 281 ? 28.181 -5.303 -20.861 1.00 86.44 281 PHE A CA 1
ATOM 2061 C C . PHE A 1 281 ? 28.305 -4.027 -21.705 1.00 86.44 281 PHE A C 1
ATOM 2063 O O . PHE A 1 281 ? 29.312 -3.322 -21.570 1.00 86.44 281 PHE A O 1
ATOM 2070 N N . PRO A 1 282 ? 27.312 -3.703 -22.549 1.00 86.50 282 PRO A N 1
ATOM 2071 C CA . PRO A 1 282 ? 27.354 -2.538 -23.424 1.00 86.50 282 PRO A CA 1
ATOM 2072 C C . PRO A 1 282 ? 27.101 -1.241 -22.633 1.00 86.50 282 PRO A C 1
ATOM 2074 O O . PRO A 1 282 ? 25.992 -0.717 -22.585 1.00 86.50 282 PRO A O 1
ATOM 2077 N N . LEU A 1 283 ? 28.150 -0.697 -22.006 1.00 85.25 283 LEU A N 1
ATOM 2078 C CA . LEU A 1 283 ? 28.105 0.527 -21.191 1.00 85.25 283 LEU A CA 1
ATOM 2079 C C . LEU A 1 283 ? 27.486 1.723 -21.914 1.00 85.25 283 LEU A C 1
ATOM 2081 O O . LEU A 1 283 ? 26.810 2.538 -21.291 1.00 85.25 283 LEU A O 1
ATOM 2085 N N . HIS A 1 284 ? 27.728 1.829 -23.219 1.00 83.56 284 HIS A N 1
ATOM 2086 C CA . HIS A 1 284 ? 27.188 2.899 -24.049 1.00 83.56 284 HIS A CA 1
ATOM 2087 C C . HIS A 1 284 ? 25.652 2.943 -24.019 1.00 83.56 284 HIS A C 1
ATOM 2089 O O . HIS A 1 284 ? 25.093 4.032 -24.111 1.00 83.56 284 HIS A O 1
ATOM 2095 N N . LEU A 1 285 ? 24.969 1.812 -23.790 1.00 85.50 285 LEU A N 1
ATOM 2096 C CA . LEU A 1 285 ? 23.511 1.789 -23.658 1.00 85.50 285 LEU A CA 1
ATOM 2097 C C . LEU A 1 285 ? 23.022 2.520 -22.407 1.00 85.50 285 LEU A C 1
ATOM 2099 O O . LEU A 1 285 ? 21.954 3.113 -22.453 1.00 85.50 285 LEU A O 1
ATOM 2103 N N . LEU A 1 286 ? 23.787 2.550 -21.309 1.00 85.56 286 LEU A N 1
ATOM 2104 C CA . LEU A 1 286 ? 23.378 3.292 -20.108 1.00 85.56 286 LEU A CA 1
ATOM 2105 C C . LEU A 1 286 ? 23.300 4.794 -20.382 1.00 85.56 286 LEU A C 1
ATOM 2107 O O . LEU A 1 286 ? 22.339 5.447 -19.982 1.00 85.56 286 LEU A O 1
ATOM 2111 N N . LEU A 1 287 ? 24.297 5.337 -21.089 1.00 83.56 287 LEU A N 1
ATOM 2112 C CA . LEU A 1 287 ? 24.250 6.734 -21.513 1.00 83.56 287 LEU A CA 1
ATOM 2113 C C . LEU A 1 287 ? 23.201 6.934 -22.605 1.00 83.56 287 LEU A C 1
ATOM 2115 O O . LEU A 1 287 ? 22.467 7.914 -22.540 1.00 83.56 287 LEU A O 1
ATOM 2119 N N . ALA A 1 288 ? 23.098 6.021 -23.574 1.00 86.06 288 ALA A N 1
ATOM 2120 C CA . ALA A 1 288 ? 22.160 6.171 -24.681 1.00 86.06 288 ALA A CA 1
ATOM 2121 C C . ALA A 1 288 ? 20.695 6.157 -24.225 1.00 86.06 288 ALA A C 1
ATOM 2123 O O . ALA A 1 288 ? 19.864 6.853 -24.800 1.00 86.06 288 ALA A O 1
ATOM 2124 N N . ALA A 1 289 ? 20.387 5.435 -23.147 1.00 85.50 289 ALA A N 1
ATOM 2125 C CA . ALA A 1 289 ? 19.053 5.393 -22.564 1.00 85.50 289 ALA A CA 1
ATOM 2126 C C . ALA A 1 289 ? 18.607 6.773 -22.022 1.00 85.50 289 ALA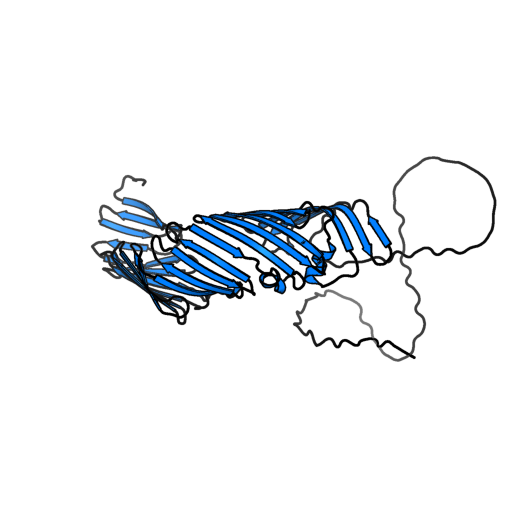 A C 1
ATOM 2128 O O . ALA A 1 289 ? 17.416 7.086 -22.018 1.00 85.50 289 ALA A O 1
ATOM 2129 N N . VAL A 1 290 ? 19.559 7.626 -21.623 1.00 86.38 290 VAL A N 1
ATOM 2130 C CA . VAL A 1 290 ? 19.296 8.980 -21.101 1.00 86.38 290 VAL A CA 1
ATOM 2131 C C . VAL A 1 290 ? 19.524 10.065 -22.159 1.00 86.38 290 VAL A C 1
ATOM 2133 O O . VAL A 1 290 ? 18.702 10.965 -22.305 1.00 86.38 290 VAL A O 1
ATOM 2136 N N . ALA A 1 291 ? 20.633 9.994 -22.898 1.00 84.38 291 ALA A N 1
ATOM 2137 C CA . ALA A 1 291 ? 21.102 11.042 -23.806 1.00 84.38 291 ALA A CA 1
ATOM 2138 C C . ALA A 1 291 ? 20.718 10.823 -25.281 1.00 84.38 291 ALA A C 1
ATOM 2140 O O . ALA A 1 291 ? 20.913 11.724 -26.095 1.00 84.38 291 ALA A O 1
ATOM 2141 N N . GLY A 1 292 ? 20.164 9.659 -25.626 1.00 82.00 292 GLY A N 1
ATOM 2142 C CA . GLY A 1 292 ? 19.827 9.277 -26.996 1.00 82.00 292 GLY A CA 1
ATOM 2143 C C . GLY A 1 292 ? 20.949 8.508 -27.705 1.00 82.00 292 GLY A C 1
ATOM 2144 O O . GLY A 1 292 ? 21.985 8.227 -27.103 1.00 82.00 292 GLY A O 1
ATOM 2145 N N . PRO A 1 293 ? 20.751 8.120 -28.978 1.00 81.25 293 PRO A N 1
ATOM 2146 C CA . PRO A 1 293 ? 21.714 7.319 -29.735 1.00 81.25 293 PRO A CA 1
ATOM 2147 C C . PRO A 1 293 ? 23.119 7.938 -29.748 1.00 81.25 293 PRO A C 1
ATOM 2149 O O . PRO A 1 293 ? 23.273 9.137 -29.973 1.00 81.25 293 PRO A O 1
ATOM 2152 N N . LEU A 1 294 ? 24.144 7.113 -29.519 1.00 80.31 294 LEU A N 1
ATOM 2153 C CA . LEU A 1 294 ? 25.544 7.538 -29.454 1.00 80.31 294 LEU A CA 1
ATOM 2154 C C . LEU A 1 294 ? 26.345 6.960 -30.621 1.00 80.31 294 LEU A C 1
ATOM 2156 O O . LEU A 1 294 ? 26.203 5.788 -30.964 1.00 80.31 294 LEU A O 1
ATOM 2160 N N . GLU A 1 295 ? 27.249 7.765 -31.179 1.00 72.69 295 GLU A N 1
ATOM 2161 C CA . GLU A 1 295 ? 28.244 7.302 -32.147 1.00 72.69 295 GLU A CA 1
ATOM 2162 C C . GLU A 1 295 ? 29.423 6.656 -31.402 1.00 72.69 295 GLU A C 1
ATOM 2164 O O . GLU A 1 295 ? 30.409 7.307 -31.056 1.00 72.69 295 GLU A O 1
ATOM 2169 N N . GLY A 1 296 ? 29.303 5.362 -31.103 1.00 76.56 296 GLY A N 1
ATOM 2170 C CA . GLY A 1 296 ? 30.377 4.564 -30.513 1.00 76.56 296 GLY A CA 1
ATOM 2171 C C . GLY A 1 296 ? 29.892 3.575 -29.459 1.00 76.56 296 GLY A C 1
ATOM 2172 O O . GLY A 1 296 ? 29.049 3.881 -28.618 1.00 76.56 296 GLY A O 1
ATOM 2173 N N . GLU A 1 297 ? 30.481 2.384 -29.478 1.00 84.19 297 GLU A N 1
ATOM 2174 C CA . GLU A 1 297 ? 30.141 1.304 -28.563 1.00 84.19 297 GLU A CA 1
ATOM 2175 C C . GLU A 1 297 ? 31.264 1.104 -27.547 1.00 84.19 297 GLU A C 1
ATOM 2177 O O . GLU A 1 297 ? 32.442 0.979 -27.892 1.00 84.19 297 GLU A O 1
ATOM 2182 N N . ALA A 1 298 ? 30.891 1.041 -26.273 1.00 84.06 298 ALA A N 1
ATOM 2183 C CA . ALA A 1 298 ? 31.779 0.665 -25.182 1.00 84.06 298 ALA A CA 1
ATOM 2184 C C . ALA A 1 298 ? 31.254 -0.601 -24.506 1.00 84.06 298 ALA A C 1
ATOM 2186 O O . ALA A 1 298 ? 30.075 -0.657 -24.145 1.00 84.06 298 ALA A O 1
ATOM 2187 N N . TYR A 1 299 ? 32.135 -1.583 -24.312 1.00 85.69 299 TYR A N 1
ATOM 2188 C CA . TYR A 1 299 ? 31.838 -2.843 -23.635 1.00 85.69 299 TYR A CA 1
ATOM 2189 C C . TYR A 1 299 ? 32.750 -3.040 -22.430 1.00 85.69 299 TYR A C 1
ATOM 2191 O O . TYR A 1 299 ? 33.963 -2.829 -22.526 1.00 85.69 299 TYR A O 1
ATOM 2199 N N . TRP A 1 300 ? 32.175 -3.487 -21.315 1.00 85.31 300 TRP A N 1
ATOM 2200 C CA . TRP A 1 300 ? 32.885 -3.658 -20.051 1.00 85.31 300 TRP A CA 1
ATOM 2201 C C . TRP A 1 300 ? 32.691 -5.046 -19.449 1.00 85.31 300 TRP A C 1
ATOM 2203 O O . TRP A 1 300 ? 31.582 -5.570 -19.390 1.00 85.31 300 TRP A O 1
ATOM 2213 N N . THR A 1 301 ? 33.792 -5.627 -18.978 1.00 86.50 301 THR A N 1
ATOM 2214 C CA . THR A 1 301 ? 33.786 -6.844 -18.158 1.00 86.50 301 THR A CA 1
ATOM 2215 C C . THR A 1 301 ? 34.484 -6.566 -16.837 1.00 86.50 301 THR A C 1
ATOM 2217 O O . THR A 1 301 ? 35.569 -5.971 -16.832 1.00 86.50 301 THR A O 1
ATOM 2220 N N . GLY A 1 302 ? 33.879 -6.987 -15.727 1.00 88.81 302 GLY A N 1
ATOM 2221 C CA . GLY A 1 302 ? 34.440 -6.767 -14.399 1.00 88.81 302 GLY A CA 1
ATOM 2222 C C . GLY A 1 302 ? 33.425 -6.917 -13.272 1.00 88.81 302 GLY A C 1
ATOM 2223 O O . GLY A 1 302 ? 32.512 -7.735 -13.348 1.00 88.81 302 GLY A O 1
ATOM 2224 N N . VAL A 1 303 ? 33.597 -6.116 -12.219 1.00 89.00 303 VAL A N 1
ATOM 2225 C CA . VAL A 1 303 ? 32.751 -6.117 -11.019 1.00 89.00 303 VAL A CA 1
ATOM 2226 C C . VAL A 1 303 ? 32.370 -4.688 -10.633 1.00 89.00 303 VAL A C 1
ATOM 2228 O O . VAL A 1 303 ? 33.215 -3.791 -10.597 1.00 89.00 303 VAL A O 1
ATOM 2231 N N . LEU A 1 304 ? 31.093 -4.506 -10.301 1.00 89.00 304 LEU A N 1
ATOM 2232 C CA . LEU A 1 304 ? 30.499 -3.290 -9.759 1.00 89.00 304 LEU A CA 1
ATOM 2233 C C . LEU A 1 304 ? 30.025 -3.539 -8.327 1.00 89.00 304 LEU A C 1
ATOM 2235 O O . LEU A 1 304 ? 29.296 -4.498 -8.073 1.00 89.00 304 LEU A O 1
ATOM 2239 N N . ARG A 1 305 ? 30.382 -2.646 -7.406 1.00 90.69 305 ARG A N 1
ATOM 2240 C CA . ARG A 1 305 ? 29.776 -2.551 -6.073 1.00 90.69 305 ARG A CA 1
ATOM 2241 C C . ARG A 1 305 ? 29.417 -1.106 -5.790 1.00 90.69 305 ARG A C 1
ATOM 2243 O O . ARG A 1 305 ? 30.311 -0.268 -5.775 1.00 90.69 305 ARG A O 1
ATOM 2250 N N . LEU A 1 306 ? 28.145 -0.827 -5.555 1.00 89.56 306 LEU A N 1
ATOM 2251 C CA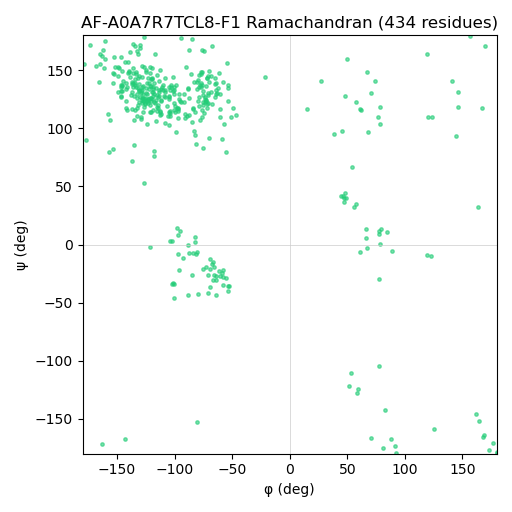 . LEU A 1 306 ? 27.642 0.491 -5.185 1.00 89.56 306 LEU A CA 1
ATOM 2252 C C . LEU A 1 306 ? 26.906 0.391 -3.851 1.00 89.56 306 LEU A C 1
ATOM 2254 O O . LEU A 1 306 ? 26.172 -0.565 -3.622 1.00 89.56 306 LEU A O 1
ATOM 2258 N N . ARG A 1 307 ? 27.109 1.376 -2.983 1.00 90.25 307 ARG A N 1
ATOM 2259 C CA . ARG A 1 307 ? 26.410 1.535 -1.709 1.00 90.25 307 ARG A CA 1
ATOM 2260 C C . ARG A 1 307 ? 25.869 2.949 -1.644 1.00 90.25 307 ARG A C 1
ATOM 2262 O O . ARG A 1 307 ? 26.645 3.895 -1.545 1.00 90.25 307 ARG A O 1
ATOM 2269 N N . LEU A 1 308 ? 24.559 3.103 -1.742 1.00 88.00 308 LEU A N 1
ATOM 2270 C CA . LEU A 1 308 ? 23.900 4.394 -1.902 1.00 88.00 308 LEU A CA 1
ATOM 2271 C C . LEU A 1 308 ? 22.934 4.624 -0.730 1.00 88.00 308 LEU A C 1
ATOM 2273 O O . LEU A 1 308 ? 21.946 3.898 -0.607 1.00 88.00 308 LEU A O 1
ATOM 2277 N N . PRO A 1 309 ? 23.171 5.615 0.144 1.00 86.06 309 PRO A N 1
ATOM 2278 C CA . PRO A 1 309 ? 22.164 6.028 1.113 1.00 86.06 309 PRO A CA 1
ATOM 2279 C C . PRO A 1 309 ? 21.047 6.789 0.386 1.00 86.06 309 PRO A C 1
ATOM 2281 O O . PRO A 1 309 ? 21.307 7.790 -0.276 1.00 86.06 309 PRO A O 1
ATOM 2284 N N . LEU A 1 310 ? 19.794 6.341 0.510 1.00 83.19 310 LEU A N 1
ATOM 2285 C CA . LEU A 1 310 ? 18.660 6.925 -0.221 1.00 83.19 310 LEU A CA 1
ATOM 2286 C C . LEU A 1 310 ? 18.355 8.373 0.191 1.00 83.19 310 LEU A C 1
ATOM 2288 O O . LEU A 1 310 ? 17.827 9.133 -0.614 1.00 83.19 310 LEU A O 1
ATOM 2292 N N . GLY A 1 311 ? 18.702 8.759 1.423 1.00 78.94 311 GLY A N 1
ATOM 2293 C CA . GLY A 1 311 ? 18.522 10.130 1.910 1.00 78.94 311 GLY A CA 1
ATOM 2294 C C . GLY A 1 311 ? 19.478 11.150 1.280 1.00 78.94 311 GLY A C 1
ATOM 2295 O O . GLY A 1 311 ? 19.139 12.326 1.206 1.00 78.94 311 GLY A O 1
ATOM 2296 N N . ASP A 1 312 ? 20.651 10.712 0.813 1.00 79.62 312 ASP A N 1
ATOM 2297 C CA . ASP A 1 312 ? 21.605 11.550 0.076 1.00 79.62 312 ASP A CA 1
ATOM 2298 C C . ASP A 1 312 ? 22.472 10.673 -0.850 1.00 79.62 312 ASP A C 1
ATOM 2300 O O . ASP A 1 312 ? 23.596 10.304 -0.491 1.00 79.62 312 ASP A O 1
ATOM 2304 N N . PRO A 1 313 ? 21.972 10.320 -2.049 1.00 78.00 313 PRO A N 1
ATOM 2305 C CA . PRO A 1 313 ? 22.663 9.405 -2.958 1.00 78.00 313 PRO A CA 1
ATOM 2306 C C . PRO A 1 313 ? 24.067 9.869 -3.371 1.00 78.00 313 PRO A C 1
ATOM 2308 O O . PRO A 1 313 ? 24.896 9.043 -3.753 1.00 78.00 313 PRO A O 1
ATOM 2311 N N . LEU A 1 314 ? 24.360 11.173 -3.274 1.00 80.56 314 LEU A N 1
ATOM 2312 C CA . LEU A 1 314 ? 25.670 11.739 -3.610 1.00 80.56 314 LEU A CA 1
ATOM 2313 C C . LEU A 1 314 ? 26.762 11.328 -2.616 1.00 80.56 314 LEU A C 1
ATOM 2315 O O . LEU A 1 314 ? 27.940 11.332 -2.965 1.00 80.56 314 LEU A O 1
ATOM 2319 N N . ARG A 1 315 ? 26.389 10.921 -1.399 1.00 82.44 315 ARG A N 1
ATOM 2320 C CA . ARG A 1 315 ? 27.316 10.349 -0.406 1.00 82.44 315 ARG A CA 1
ATOM 2321 C C . ARG A 1 315 ? 27.597 8.867 -0.628 1.00 82.44 315 ARG A C 1
ATOM 2323 O O . ARG A 1 315 ? 28.219 8.230 0.218 1.00 82.44 315 ARG A O 1
ATOM 2330 N N . GLY A 1 316 ? 27.101 8.309 -1.726 1.00 82.19 316 GLY A N 1
ATOM 2331 C CA . GLY A 1 316 ? 27.299 6.917 -2.067 1.00 82.19 316 GLY A CA 1
ATOM 2332 C C . GLY A 1 316 ? 28.768 6.545 -2.265 1.00 82.19 316 GLY A C 1
ATOM 2333 O O . GLY A 1 316 ? 29.578 7.332 -2.753 1.00 82.19 316 GLY A O 1
ATOM 2334 N N . GLU A 1 317 ? 29.096 5.304 -1.925 1.00 86.06 317 GLU A N 1
ATOM 2335 C CA . GLU A 1 317 ? 30.397 4.702 -2.195 1.00 86.06 317 GLU A CA 1
ATOM 2336 C C . GLU A 1 317 ? 30.288 3.751 -3.384 1.00 86.06 317 GLU A C 1
ATOM 2338 O O . GLU A 1 317 ? 29.351 2.958 -3.484 1.00 86.06 317 GLU A O 1
ATOM 2343 N N . GLY A 1 318 ? 31.269 3.799 -4.283 1.00 84.75 318 GLY A N 1
ATOM 2344 C CA . GLY A 1 318 ? 31.315 2.927 -5.447 1.00 84.75 318 GLY A CA 1
ATOM 2345 C C . GLY A 1 318 ? 32.702 2.358 -5.690 1.00 84.75 318 GLY A C 1
ATOM 2346 O O . GLY A 1 318 ? 33.701 3.073 -5.641 1.00 84.75 318 GLY A O 1
ATOM 2347 N N . VAL A 1 319 ? 32.762 1.061 -5.982 1.00 83.31 319 VAL A N 1
ATOM 2348 C CA . VAL A 1 319 ? 33.965 0.373 -6.446 1.00 83.31 319 VAL A CA 1
ATOM 2349 C C . VAL A 1 319 ? 33.666 -0.257 -7.800 1.00 83.31 319 VAL A C 1
ATOM 2351 O O . VAL A 1 319 ? 32.785 -1.109 -7.927 1.00 83.31 319 VAL A O 1
ATOM 2354 N N . LEU A 1 320 ? 34.434 0.163 -8.803 1.00 82.00 320 LEU A N 1
ATOM 2355 C CA . LEU A 1 320 ? 34.402 -0.371 -10.157 1.00 82.00 320 LEU A CA 1
ATOM 2356 C C . LEU A 1 320 ? 35.748 -1.044 -10.435 1.00 82.00 320 LEU A C 1
ATOM 2358 O O . LEU A 1 320 ? 36.787 -0.383 -10.411 1.00 82.00 320 LEU A O 1
ATOM 2362 N N . VAL A 1 321 ? 35.745 -2.353 -10.677 1.00 82.19 321 VAL A N 1
ATOM 2363 C CA . VAL A 1 321 ? 36.953 -3.107 -11.039 1.00 82.19 321 VAL A CA 1
ATOM 2364 C C . VAL A 1 321 ? 36.776 -3.627 -12.453 1.00 82.19 321 VAL A C 1
ATOM 2366 O O . VAL A 1 321 ? 35.879 -4.425 -12.708 1.00 82.19 321 VAL A O 1
ATOM 2369 N N . GLY A 1 322 ? 37.604 -3.152 -13.384 1.00 78.06 322 GLY A N 1
ATOM 2370 C CA . GLY A 1 322 ? 37.550 -3.567 -14.782 1.00 78.06 322 GLY A CA 1
ATOM 2371 C C . GLY A 1 322 ? 38.616 -4.593 -15.130 1.00 78.06 322 GLY A C 1
ATOM 2372 O O . GLY A 1 322 ? 39.802 -4.381 -14.895 1.00 78.06 322 GLY A O 1
ATOM 2373 N N . GLU A 1 323 ? 38.189 -5.681 -15.757 1.00 80.69 323 GLU A N 1
ATOM 2374 C CA . GLU A 1 323 ? 39.082 -6.667 -16.361 1.00 80.69 323 GLU A CA 1
ATOM 2375 C C . GLU A 1 323 ? 39.409 -6.275 -17.804 1.00 80.69 323 GLU A C 1
ATOM 2377 O O . GLU A 1 323 ? 40.566 -6.324 -18.226 1.00 80.69 323 GLU A O 1
ATOM 2382 N N . SER A 1 324 ? 38.394 -5.837 -18.557 1.00 75.94 324 SER A N 1
ATOM 2383 C CA . SER A 1 324 ? 38.568 -5.354 -19.926 1.00 75.94 324 SER A CA 1
ATOM 2384 C C . SER A 1 324 ? 37.562 -4.271 -20.304 1.00 75.94 324 SER A C 1
ATOM 2386 O O . SER A 1 324 ? 36.401 -4.301 -19.888 1.00 75.94 324 SER A O 1
ATOM 2388 N N . LEU A 1 325 ? 38.036 -3.327 -21.120 1.00 76.69 325 LEU A N 1
ATOM 2389 C CA . LEU A 1 325 ? 37.238 -2.292 -21.764 1.00 76.69 325 LEU A CA 1
ATOM 2390 C C . LEU A 1 325 ? 37.547 -2.295 -23.263 1.00 76.69 325 LEU A C 1
ATOM 2392 O O . LEU A 1 325 ? 38.711 -2.216 -23.673 1.00 76.69 325 LEU A O 1
ATOM 2396 N N . ARG A 1 326 ? 36.501 -2.434 -24.079 1.00 76.25 326 ARG A N 1
ATOM 2397 C CA . ARG A 1 326 ? 36.590 -2.423 -25.543 1.00 76.25 326 ARG A CA 1
ATOM 2398 C C . ARG A 1 326 ? 35.781 -1.255 -26.080 1.00 76.25 326 ARG A C 1
ATOM 2400 O O . ARG A 1 326 ? 34.607 -1.136 -25.740 1.00 76.25 326 ARG A O 1
ATOM 2407 N N . PHE A 1 327 ? 36.401 -0.463 -26.947 1.00 75.25 327 PHE A N 1
ATOM 2408 C CA . PHE A 1 327 ? 35.737 0.600 -27.691 1.00 75.25 327 PHE A CA 1
ATOM 2409 C C . PHE A 1 327 ? 35.675 0.230 -29.170 1.00 75.25 327 PHE A C 1
ATOM 2411 O O . PHE A 1 327 ? 36.664 -0.247 -29.738 1.00 75.25 327 PHE A O 1
ATOM 2418 N N . VAL A 1 328 ? 34.516 0.441 -29.783 1.00 72.00 328 VAL A N 1
ATOM 2419 C CA . VAL A 1 328 ? 34.293 0.263 -31.217 1.00 72.00 328 VAL A CA 1
ATOM 2420 C C . VAL A 1 328 ? 33.699 1.562 -31.754 1.00 72.00 328 VAL A C 1
ATOM 2422 O O . VAL A 1 328 ? 32.640 1.997 -31.314 1.00 72.00 328 VAL A O 1
ATOM 2425 N N . GLY A 1 329 ? 34.412 2.211 -32.673 1.00 67.38 329 GLY A N 1
ATOM 2426 C CA . GLY A 1 329 ? 33.954 3.407 -33.383 1.00 67.38 329 GLY A CA 1
ATOM 2427 C C . GLY A 1 329 ? 34.244 3.290 -34.877 1.00 67.38 329 GLY A C 1
ATOM 2428 O O . GLY A 1 329 ? 34.949 2.366 -35.289 1.00 67.38 329 GLY A O 1
ATOM 2429 N N . ALA A 1 330 ? 33.709 4.219 -35.677 1.00 43.00 330 ALA A N 1
ATOM 2430 C CA . ALA A 1 330 ? 33.775 4.249 -37.143 1.00 43.00 330 ALA A CA 1
ATOM 2431 C C . ALA A 1 330 ? 35.219 4.197 -37.704 1.00 43.00 330 ALA A C 1
ATOM 2433 O O . ALA A 1 330 ? 35.803 5.211 -38.077 1.00 43.00 330 ALA A O 1
ATOM 2434 N N . GLY A 1 331 ? 35.800 2.993 -37.752 1.00 44.28 331 GLY A N 1
ATOM 2435 C CA . GLY A 1 331 ? 37.089 2.681 -38.373 1.00 44.28 331 GLY A CA 1
ATOM 2436 C C . GLY A 1 331 ? 38.184 2.114 -37.460 1.00 44.28 331 GLY A C 1
ATOM 2437 O O . GLY A 1 331 ? 39.200 1.672 -37.987 1.00 44.28 331 GLY A O 1
ATOM 2438 N N . THR A 1 332 ? 38.033 2.071 -36.127 1.00 43.56 332 THR A N 1
ATOM 2439 C CA . THR A 1 332 ? 39.050 1.453 -35.242 1.00 43.56 332 THR A CA 1
ATOM 2440 C C . THR A 1 332 ? 38.433 0.777 -34.013 1.00 43.56 332 THR A C 1
ATOM 2442 O O . THR A 1 332 ? 37.561 1.334 -33.348 1.00 43.56 332 THR A O 1
ATOM 2445 N N . SER A 1 333 ? 38.906 -0.433 -33.690 1.00 43.22 333 SER A N 1
ATOM 2446 C CA . SER A 1 333 ? 38.625 -1.099 -32.412 1.00 43.22 333 SER A CA 1
ATOM 2447 C C . SER A 1 333 ? 39.857 -1.027 -31.517 1.00 43.22 333 SER A C 1
ATOM 2449 O O . SER A 1 333 ? 40.926 -1.491 -31.919 1.00 43.22 333 SER A O 1
ATOM 2451 N N . SER A 1 334 ? 39.720 -0.499 -30.303 1.00 46.31 334 SER A N 1
ATOM 2452 C CA . SER A 1 334 ? 40.800 -0.474 -29.313 1.00 46.31 334 SER A CA 1
ATOM 2453 C C . SER A 1 334 ? 40.413 -1.283 -28.072 1.00 46.31 334 SER A C 1
ATOM 2455 O O . SER A 1 334 ? 39.267 -1.269 -27.613 1.00 46.31 334 SER A O 1
ATOM 2457 N N . ARG A 1 335 ? 41.376 -2.049 -27.545 1.00 42.91 335 ARG A N 1
ATOM 2458 C CA . ARG A 1 335 ? 41.244 -2.832 -26.310 1.00 42.91 335 ARG A CA 1
ATOM 2459 C C . ARG A 1 335 ? 42.175 -2.214 -25.276 1.00 42.91 335 ARG A C 1
ATOM 2461 O O . ARG A 1 335 ? 43.390 -2.290 -25.432 1.00 42.91 335 ARG A O 1
ATOM 2468 N N . ALA A 1 336 ? 41.618 -1.596 -24.241 1.00 47.84 336 ALA A N 1
ATOM 2469 C CA . ALA A 1 336 ? 42.400 -1.093 -23.118 1.00 47.84 336 ALA A CA 1
ATOM 2470 C C . ALA A 1 336 ? 42.475 -2.184 -22.037 1.00 47.84 336 ALA A C 1
ATOM 2472 O O . ALA A 1 336 ? 41.449 -2.687 -21.572 1.00 47.84 336 ALA A O 1
ATOM 2473 N N . GLY A 1 337 ? 43.692 -2.590 -21.669 1.00 39.84 337 GLY A N 1
ATOM 2474 C CA . GLY A 1 337 ? 43.942 -3.506 -20.554 1.00 39.84 337 GLY A CA 1
ATOM 2475 C C . GLY A 1 337 ? 43.983 -2.772 -19.209 1.00 39.84 337 GLY A C 1
ATOM 2476 O O . GLY A 1 337 ? 44.543 -1.685 -19.132 1.00 39.84 337 GLY A O 1
ATOM 2477 N N . ARG A 1 338 ? 43.391 -3.399 -18.178 1.00 32.03 338 ARG A N 1
ATOM 2478 C CA . ARG A 1 338 ? 43.374 -3.055 -16.735 1.00 32.03 338 ARG A CA 1
ATOM 2479 C C . ARG A 1 338 ? 43.276 -1.559 -16.362 1.00 32.03 338 ARG A C 1
ATOM 2481 O O . ARG A 1 338 ? 44.303 -0.916 -16.154 1.00 32.03 338 ARG A O 1
ATOM 2488 N N . PRO A 1 339 ? 42.067 -1.029 -16.098 1.00 35.44 339 PRO A N 1
ATOM 2489 C CA . PRO A 1 339 ? 41.914 0.130 -15.220 1.00 35.44 339 PRO A CA 1
ATOM 2490 C C . PRO A 1 339 ? 42.190 -0.273 -13.756 1.00 35.44 339 PRO A C 1
ATOM 2492 O O . PRO A 1 339 ? 41.548 -1.173 -13.214 1.00 35.44 339 PRO A O 1
ATOM 2495 N N . SER A 1 340 ? 43.166 0.369 -13.107 1.00 29.33 340 SER A N 1
ATOM 2496 C CA . SER A 1 340 ? 43.436 0.205 -11.671 1.00 29.33 340 SER A CA 1
ATOM 2497 C C . SER A 1 340 ? 42.350 0.876 -10.826 1.00 29.33 340 SER A C 1
ATOM 2499 O O . SER A 1 340 ? 41.891 1.960 -11.179 1.00 29.33 340 SER A O 1
ATOM 2501 N N . ALA A 1 341 ? 41.987 0.259 -9.697 1.00 28.73 341 ALA A N 1
ATOM 2502 C CA . ALA A 1 341 ? 40.980 0.742 -8.752 1.00 28.73 341 ALA A CA 1
ATOM 2503 C C . ALA A 1 341 ? 41.151 2.236 -8.412 1.00 28.73 341 ALA A C 1
ATOM 2505 O O . ALA A 1 341 ? 42.104 2.623 -7.738 1.00 28.73 341 ALA A O 1
ATOM 2506 N N . SER A 1 342 ? 40.211 3.074 -8.852 1.00 34.31 342 SER A N 1
ATOM 2507 C CA . SER A 1 342 ? 40.119 4.473 -8.435 1.00 34.31 342 SER A CA 1
ATOM 2508 C C . SER A 1 342 ? 39.048 4.613 -7.357 1.00 34.31 342 SER A C 1
ATOM 2510 O O . SER A 1 342 ? 37.876 4.326 -7.598 1.00 34.31 342 SER A O 1
ATOM 2512 N N . ARG A 1 343 ? 39.444 5.071 -6.167 1.00 27.59 343 ARG A N 1
ATOM 2513 C CA . ARG A 1 343 ? 38.530 5.483 -5.097 1.00 27.59 343 ARG A CA 1
ATOM 2514 C C . ARG A 1 343 ? 38.106 6.927 -5.401 1.00 27.59 343 ARG A C 1
ATOM 2516 O O . ARG A 1 343 ? 38.886 7.845 -5.174 1.00 27.59 343 ARG A O 1
ATOM 2523 N N . GLY A 1 344 ? 36.936 7.117 -6.008 1.00 29.80 344 GLY A N 1
ATOM 2524 C CA . GLY A 1 344 ? 36.421 8.436 -6.390 1.00 29.80 344 GLY A CA 1
ATOM 2525 C C . GLY A 1 344 ? 35.279 8.869 -5.477 1.00 29.80 344 GLY A C 1
ATOM 2526 O O . GLY A 1 344 ? 34.256 8.193 -5.431 1.00 29.80 344 GLY A O 1
ATOM 2527 N N . ALA A 1 345 ? 35.447 9.984 -4.763 1.00 27.56 345 ALA A N 1
ATOM 2528 C CA . ALA A 1 345 ? 34.326 10.691 -4.150 1.00 27.56 345 ALA A CA 1
ATOM 2529 C C . ALA A 1 345 ? 33.475 11.304 -5.272 1.00 27.56 345 ALA A C 1
ATOM 2531 O O . ALA A 1 345 ? 34.019 11.922 -6.189 1.00 27.56 345 ALA A O 1
ATOM 2532 N N . ALA A 1 346 ? 32.160 11.099 -5.231 1.00 28.86 346 ALA A N 1
ATOM 2533 C CA . ALA A 1 346 ? 31.249 11.570 -6.262 1.00 28.86 346 ALA A CA 1
ATOM 2534 C C . ALA A 1 346 ? 31.111 13.104 -6.221 1.00 28.86 346 ALA A C 1
ATOM 2536 O O . ALA A 1 346 ? 30.245 13.654 -5.549 1.00 28.86 346 ALA A O 1
ATOM 2537 N N . SER A 1 347 ? 31.946 13.810 -6.981 1.00 26.77 347 SER A N 1
ATOM 2538 C CA . SER A 1 347 ? 31.644 15.167 -7.433 1.00 26.77 347 SER A CA 1
ATOM 2539 C C . SER A 1 347 ? 31.978 15.303 -8.921 1.00 26.77 347 SER A C 1
ATOM 2541 O O . SER A 1 347 ? 33.119 15.157 -9.339 1.00 26.77 347 SER A O 1
ATOM 2543 N N . GLY A 1 348 ? 30.941 15.550 -9.728 1.00 25.89 348 GLY A N 1
ATOM 2544 C CA . GLY A 1 348 ? 31.045 16.001 -11.119 1.00 25.89 348 GLY A CA 1
ATOM 2545 C C . GLY A 1 348 ? 31.625 14.995 -12.120 1.00 25.89 348 GLY A C 1
ATOM 2546 O O . GLY A 1 348 ? 32.829 14.937 -12.345 1.00 25.89 348 GLY A O 1
ATOM 2547 N N . TRP A 1 349 ? 30.760 14.277 -12.836 1.00 24.42 349 TRP A N 1
ATOM 2548 C CA . TRP A 1 349 ? 31.160 13.617 -14.080 1.00 24.42 349 TRP A CA 1
ATOM 2549 C C . TRP A 1 349 ? 31.380 14.666 -15.183 1.00 24.42 349 TRP A C 1
ATOM 2551 O O . TRP A 1 349 ? 30.439 15.339 -15.595 1.00 24.42 349 TRP A O 1
ATOM 2561 N N . THR A 1 350 ? 32.605 14.777 -15.700 1.00 21.88 350 THR A N 1
ATOM 2562 C CA . THR A 1 350 ? 32.881 15.343 -17.033 1.00 21.88 350 THR A CA 1
ATOM 2563 C C . THR A 1 350 ? 33.798 14.379 -17.789 1.00 21.88 350 THR A C 1
ATOM 2565 O O . THR A 1 350 ? 34.871 14.043 -17.283 1.00 21.88 350 THR A O 1
ATOM 2568 N N . PRO A 1 351 ? 33.418 13.883 -18.980 1.00 23.86 351 PRO A N 1
ATOM 2569 C CA . PRO A 1 351 ? 34.314 13.052 -19.766 1.00 23.86 351 PRO A CA 1
ATOM 2570 C C . PRO A 1 351 ? 35.328 13.959 -20.471 1.00 23.86 351 PRO A C 1
ATOM 2572 O O . PRO A 1 351 ? 34.953 14.804 -21.282 1.00 23.86 351 PRO A O 1
ATOM 2575 N N . SER A 1 352 ? 36.621 13.788 -20.185 1.00 21.91 352 SER A N 1
ATOM 2576 C CA . SER A 1 352 ? 37.679 14.350 -21.029 1.00 21.91 352 SER A CA 1
ATOM 2577 C C . SER A 1 352 ? 38.231 13.257 -21.944 1.00 21.91 352 SER A C 1
ATOM 2579 O O . SER A 1 352 ? 38.820 12.276 -21.497 1.00 21.91 352 SER A O 1
ATOM 2581 N N . ALA A 1 353 ? 38.005 13.414 -23.248 1.00 23.48 353 ALA A N 1
ATOM 2582 C CA . ALA A 1 353 ? 38.668 12.629 -24.279 1.00 23.48 353 ALA A CA 1
ATOM 2583 C C . ALA A 1 353 ? 39.942 13.374 -24.697 1.00 23.48 353 ALA A C 1
ATOM 2585 O O . ALA A 1 353 ? 39.880 14.428 -25.333 1.00 23.48 353 ALA A O 1
ATOM 2586 N N . SER A 1 354 ? 41.114 12.856 -24.335 1.00 22.72 354 SER A N 1
ATOM 2587 C CA . SER A 1 354 ? 42.377 13.362 -24.867 1.00 22.72 354 SER A CA 1
ATOM 2588 C C . SER A 1 354 ? 42.557 12.866 -26.308 1.00 22.72 354 SER A C 1
ATOM 2590 O O . SER A 1 354 ? 42.583 11.668 -26.585 1.00 22.72 354 SER A O 1
ATOM 2592 N N . ARG A 1 355 ? 42.673 13.804 -27.260 1.00 23.77 355 ARG A N 1
ATOM 2593 C CA . ARG A 1 355 ? 43.064 13.515 -28.651 1.00 23.77 355 ARG A CA 1
ATOM 2594 C C . ARG A 1 355 ? 44.464 12.897 -28.665 1.00 23.77 355 ARG A C 1
ATOM 2596 O O . ARG A 1 355 ? 45.446 13.605 -28.451 1.00 23.77 355 ARG A O 1
ATOM 2603 N N . ALA A 1 356 ? 44.571 11.611 -28.989 1.00 23.42 356 ALA A N 1
ATOM 2604 C CA . ALA A 1 356 ? 45.841 11.013 -29.384 1.00 23.42 356 ALA A CA 1
ATOM 2605 C C . ALA A 1 356 ? 46.185 11.477 -30.810 1.00 23.42 356 ALA A C 1
ATOM 2607 O O . ALA A 1 356 ? 45.484 11.171 -31.774 1.00 23.42 356 ALA A O 1
ATOM 2608 N N . ARG A 1 357 ? 47.250 12.272 -30.935 1.00 23.05 357 ARG A N 1
ATOM 2609 C CA . ARG A 1 357 ? 47.812 12.714 -32.215 1.00 23.05 357 ARG A CA 1
ATOM 2610 C C . ARG A 1 357 ? 48.576 11.539 -32.834 1.00 23.05 357 ARG A C 1
ATOM 2612 O O . ARG A 1 357 ? 49.496 11.018 -32.210 1.00 23.05 357 ARG A O 1
ATOM 2619 N N . ALA A 1 358 ? 48.206 11.130 -34.044 1.00 22.36 358 ALA A N 1
ATOM 2620 C CA . ALA A 1 358 ? 48.981 10.174 -34.831 1.00 22.36 358 ALA A CA 1
ATOM 2621 C C . ALA A 1 358 ? 50.359 10.770 -35.200 1.00 22.36 358 ALA A C 1
ATOM 2623 O O . ALA A 1 358 ? 50.413 11.947 -35.573 1.00 22.36 358 ALA A O 1
ATOM 2624 N N . PRO A 1 359 ? 51.467 10.006 -35.153 1.00 27.31 359 PRO A N 1
ATOM 2625 C CA . PRO A 1 359 ? 52.709 10.424 -35.781 1.00 27.31 359 PRO A CA 1
ATOM 2626 C C . PRO A 1 359 ? 52.653 10.086 -37.277 1.00 27.31 359 PRO A C 1
ATOM 2628 O O . PRO A 1 359 ? 52.595 8.922 -37.673 1.00 27.31 359 PRO A O 1
ATOM 2631 N N . GLY A 1 360 ? 52.637 11.128 -38.108 1.00 24.78 360 GLY A N 1
ATOM 2632 C CA . GLY A 1 360 ? 52.769 11.019 -39.558 1.00 24.78 360 GLY A CA 1
ATOM 2633 C C . GLY A 1 360 ? 54.193 10.639 -39.976 1.00 24.78 360 GLY A C 1
ATOM 2634 O O . GLY A 1 360 ? 55.171 11.079 -39.374 1.00 24.78 360 GLY A O 1
ATOM 2635 N N . ARG A 1 361 ? 54.286 9.814 -41.024 1.00 24.86 361 ARG A N 1
ATOM 2636 C CA . ARG A 1 361 ? 55.515 9.473 -41.752 1.00 24.86 361 ARG A CA 1
ATOM 2637 C C . ARG A 1 361 ? 55.960 10.607 -42.682 1.00 24.86 361 ARG A C 1
ATOM 2639 O O . ARG A 1 361 ? 55.131 11.244 -43.322 1.00 24.86 361 ARG A O 1
ATOM 2646 N N . GLY A 1 362 ? 57.278 10.699 -42.843 1.00 23.45 362 GLY A N 1
ATOM 2647 C CA . GLY A 1 362 ? 58.031 11.420 -43.877 1.00 23.45 362 GLY A CA 1
ATOM 2648 C C . GLY A 1 362 ? 59.316 11.939 -43.230 1.00 23.45 362 GLY A C 1
ATOM 2649 O O . GLY A 1 362 ? 59.228 12.649 -42.243 1.00 23.45 362 GLY A O 1
ATOM 2650 N N . GLY A 1 363 ? 60.545 11.602 -43.602 1.00 21.56 363 GLY A N 1
ATOM 2651 C CA . GLY A 1 363 ? 61.129 10.933 -44.757 1.00 21.56 363 GLY A CA 1
ATOM 2652 C C . GLY A 1 363 ? 62.499 11.596 -44.978 1.00 21.56 363 GLY A C 1
ATOM 2653 O O . GLY A 1 363 ? 62.544 12.819 -44.989 1.00 21.56 363 GLY A O 1
ATOM 2654 N N . ALA A 1 364 ? 63.560 10.787 -45.134 1.00 22.55 364 ALA A N 1
ATOM 2655 C CA . ALA A 1 364 ? 64.861 11.068 -45.782 1.00 22.55 364 ALA A CA 1
ATOM 2656 C C . ALA A 1 364 ? 66.143 10.859 -44.930 1.00 22.55 364 ALA A C 1
ATOM 2658 O O . ALA A 1 364 ? 66.471 11.633 -44.039 1.00 22.55 364 ALA A O 1
ATOM 2659 N N . THR A 1 365 ? 66.870 9.802 -45.333 1.00 23.23 365 THR A N 1
ATOM 2660 C CA . THR A 1 365 ? 68.331 9.681 -45.571 1.00 23.23 365 THR A CA 1
ATOM 2661 C C . THR A 1 365 ? 69.366 9.978 -44.478 1.00 23.23 365 THR A C 1
ATOM 2663 O O . THR A 1 365 ? 69.539 11.115 -44.061 1.00 23.23 365 THR A O 1
ATOM 2666 N N . GLY A 1 366 ? 70.202 8.962 -44.201 1.00 22.08 366 GLY A N 1
ATOM 2667 C CA . GLY A 1 366 ? 71.585 9.123 -43.726 1.00 22.08 366 GLY A CA 1
ATOM 2668 C C . GLY A 1 366 ? 72.043 8.066 -42.713 1.00 22.08 366 GLY A C 1
ATOM 2669 O O . GLY A 1 366 ? 71.850 8.242 -41.518 1.00 22.08 366 GLY A O 1
ATOM 2670 N N . ALA A 1 367 ? 72.668 6.982 -43.178 1.00 20.94 367 ALA A N 1
ATOM 2671 C CA . ALA A 1 367 ? 73.483 6.062 -42.363 1.00 20.94 367 ALA A CA 1
ATOM 2672 C C . ALA A 1 367 ? 74.977 6.476 -42.452 1.00 20.94 367 ALA A C 1
ATOM 2674 O O . ALA A 1 367 ? 75.278 7.332 -43.287 1.00 20.94 367 ALA A O 1
ATOM 2675 N N . PRO A 1 368 ? 75.956 5.833 -41.771 1.00 30.75 368 PRO A N 1
ATOM 2676 C CA . PRO A 1 368 ? 75.935 4.986 -40.563 1.00 30.75 368 PRO A CA 1
ATOM 2677 C C . PRO A 1 368 ? 76.993 5.420 -39.505 1.00 30.75 368 PRO A C 1
ATOM 2679 O O . PRO A 1 368 ? 77.924 6.160 -39.820 1.00 30.75 368 PRO A O 1
ATOM 2682 N N . ARG A 1 369 ? 76.938 4.890 -38.268 1.00 23.70 369 ARG A N 1
ATOM 2683 C CA . ARG A 1 369 ? 78.156 4.568 -37.485 1.00 23.70 369 ARG A CA 1
ATOM 2684 C C . ARG A 1 369 ? 77.878 3.664 -36.278 1.00 23.70 369 ARG A C 1
ATOM 2686 O O . ARG A 1 369 ? 76.861 3.801 -35.608 1.00 23.70 369 ARG A O 1
ATOM 2693 N N . GLU A 1 370 ? 78.799 2.726 -36.083 1.00 21.81 370 GLU A N 1
ATOM 2694 C CA . GLU A 1 370 ? 78.817 1.612 -35.130 1.00 21.81 370 GLU A CA 1
ATOM 2695 C C . GLU A 1 370 ? 79.100 1.991 -33.663 1.00 21.81 370 GLU A C 1
ATOM 2697 O O . GLU A 1 370 ? 79.677 3.041 -33.386 1.00 21.81 370 GLU A O 1
ATOM 2702 N N . ALA A 1 371 ? 78.822 0.998 -32.798 1.00 21.23 371 ALA A N 1
ATOM 2703 C CA . ALA A 1 371 ? 79.376 0.726 -31.461 1.00 21.23 371 ALA A CA 1
ATOM 2704 C C . ALA A 1 371 ? 78.888 1.655 -30.322 1.00 21.23 371 ALA A C 1
ATOM 2706 O O . ALA A 1 371 ? 78.720 2.850 -30.495 1.00 21.23 371 ALA A O 1
ATOM 2707 N N . THR A 1 372 ? 78.614 1.219 -29.090 1.00 22.92 372 THR A N 1
ATOM 2708 C CA . THR A 1 372 ? 79.078 0.050 -28.331 1.00 22.92 372 THR A CA 1
ATOM 2709 C C . THR A 1 372 ? 78.142 -0.144 -27.130 1.00 22.92 372 THR A C 1
ATOM 2711 O O . THR A 1 372 ? 77.528 0.805 -26.648 1.00 22.92 372 THR A O 1
ATOM 2714 N N . SER A 1 373 ? 78.068 -1.370 -26.623 1.00 22.62 373 SER A N 1
ATOM 2715 C CA . SER A 1 373 ? 77.466 -1.735 -25.342 1.00 22.62 373 SER A CA 1
ATOM 2716 C C . SER A 1 373 ? 78.204 -1.124 -24.146 1.00 22.62 373 SER A C 1
ATOM 2718 O O . SER A 1 373 ? 79.410 -1.324 -24.025 1.00 22.62 373 SER A O 1
ATOM 2720 N N . THR A 1 374 ? 77.468 -0.533 -23.204 1.00 22.77 374 THR A N 1
ATOM 2721 C CA . THR A 1 374 ? 77.891 -0.393 -21.800 1.00 22.77 374 THR A CA 1
ATOM 2722 C C . THR A 1 374 ? 76.666 -0.199 -20.899 1.00 22.77 374 THR A C 1
ATOM 2724 O O . THR A 1 374 ? 75.989 0.821 -20.948 1.00 22.77 374 THR A O 1
ATOM 2727 N N . SER A 1 375 ? 76.376 -1.187 -20.048 1.00 24.00 375 SER A N 1
ATOM 2728 C CA . SER A 1 375 ? 75.792 -0.923 -18.721 1.00 24.00 375 SER A CA 1
ATOM 2729 C C . SER A 1 375 ? 76.923 -0.428 -17.807 1.00 24.00 375 SER A C 1
ATOM 2731 O O . SER A 1 375 ? 78.056 -0.879 -17.996 1.00 24.00 375 SER A O 1
ATOM 2733 N N . PRO A 1 376 ? 76.669 0.475 -16.837 1.00 30.00 376 PRO A N 1
ATOM 2734 C CA . PRO A 1 376 ? 76.283 -0.027 -15.512 1.00 30.00 376 PRO A CA 1
ATOM 2735 C C . PRO A 1 376 ? 75.389 0.905 -14.652 1.00 30.00 376 PRO A C 1
ATOM 2737 O O . PRO A 1 376 ? 75.317 2.111 -14.842 1.00 30.00 376 PRO A O 1
ATOM 2740 N N . SER A 1 377 ? 74.754 0.271 -13.658 1.00 22.34 377 SER A N 1
ATOM 2741 C CA . SER A 1 377 ? 74.502 0.728 -12.277 1.00 22.34 377 SER A CA 1
ATOM 2742 C C . SER A 1 377 ? 73.940 2.130 -11.977 1.00 22.34 377 SER A C 1
ATOM 2744 O O . SER A 1 377 ? 74.597 3.143 -12.186 1.00 22.34 377 SER A O 1
ATOM 2746 N N . GLY A 1 378 ? 72.856 2.141 -11.191 1.00 22.52 378 GLY A N 1
ATOM 2747 C CA . GLY A 1 378 ? 72.795 3.000 -10.004 1.00 22.52 378 GLY A CA 1
ATOM 2748 C C . GLY A 1 378 ? 71.685 4.050 -9.951 1.00 22.52 378 GLY A C 1
ATOM 2749 O O . GLY A 1 378 ? 71.790 5.123 -10.525 1.00 22.52 378 GLY A O 1
ATOM 2750 N N . THR A 1 379 ? 70.734 3.790 -9.051 1.00 23.22 379 THR A N 1
ATOM 2751 C CA . THR A 1 379 ? 70.053 4.759 -8.167 1.00 23.22 379 THR A CA 1
ATOM 2752 C C . THR A 1 379 ? 69.056 5.797 -8.707 1.00 23.22 379 THR A C 1
ATOM 2754 O O . THR A 1 379 ? 69.363 6.670 -9.504 1.00 23.22 379 THR A O 1
ATOM 2757 N N . ARG A 1 380 ? 67.916 5.796 -7.997 1.00 23.94 380 ARG A N 1
ATOM 2758 C CA . ARG A 1 380 ? 67.017 6.911 -7.646 1.00 23.94 380 ARG A CA 1
ATOM 2759 C C . ARG A 1 380 ? 66.055 7.431 -8.716 1.00 23.94 380 ARG A C 1
ATOM 2761 O O . ARG A 1 380 ? 66.357 8.253 -9.568 1.00 23.94 380 ARG A O 1
ATOM 2768 N N . SER A 1 381 ? 64.814 7.015 -8.494 1.00 27.05 381 SER A N 1
ATOM 2769 C CA . SER A 1 381 ? 63.570 7.680 -8.853 1.00 27.05 381 SER A CA 1
ATOM 2770 C C . SER A 1 381 ? 63.533 9.155 -8.423 1.00 27.05 381 SER A C 1
ATOM 2772 O O . SER A 1 381 ? 63.501 9.439 -7.227 1.00 27.05 381 SER A O 1
ATOM 2774 N N . SER A 1 382 ? 63.431 10.049 -9.407 1.00 25.16 382 SER A N 1
ATOM 2775 C CA . SER A 1 382 ? 62.769 11.357 -9.316 1.00 25.16 382 SER A CA 1
ATOM 2776 C C . SER A 1 382 ? 62.191 11.695 -10.700 1.00 25.16 382 SER A C 1
ATOM 2778 O O . SER A 1 382 ? 62.899 11.532 -11.695 1.00 25.16 382 SER A O 1
ATOM 2780 N N . PRO A 1 383 ? 60.919 12.119 -10.806 1.00 25.91 383 PRO A N 1
ATOM 2781 C CA . PRO A 1 383 ? 60.282 12.414 -12.088 1.00 25.91 383 PRO A CA 1
ATOM 2782 C C . PRO A 1 383 ? 60.747 13.771 -12.654 1.00 25.91 383 PRO A C 1
ATOM 2784 O O . PRO A 1 383 ? 61.008 14.693 -11.876 1.00 25.91 383 PRO A O 1
ATOM 2787 N N . PRO A 1 384 ? 60.824 13.938 -13.990 1.00 25.44 384 PRO A N 1
ATOM 2788 C CA . PRO A 1 384 ? 61.135 15.226 -14.595 1.00 25.44 384 PRO A CA 1
ATOM 2789 C C . PRO A 1 384 ? 59.948 16.192 -14.478 1.00 25.44 384 PRO A C 1
ATOM 2791 O O . PRO A 1 384 ? 58.794 15.841 -14.724 1.00 25.44 384 PRO A O 1
ATOM 2794 N N . SER A 1 385 ? 60.260 17.434 -14.116 1.00 23.11 385 SER A N 1
ATOM 2795 C CA . SER A 1 385 ? 59.367 18.587 -14.146 1.00 23.11 385 SER A CA 1
ATOM 2796 C C . SER A 1 385 ? 59.268 19.153 -15.567 1.00 23.11 385 SER A C 1
ATOM 2798 O O . SER A 1 385 ? 60.273 19.272 -16.265 1.00 23.11 385 SER A O 1
ATOM 2800 N N . TYR A 1 386 ? 58.064 19.557 -15.987 1.00 24.67 386 TYR A N 1
ATOM 2801 C CA . TYR A 1 386 ? 57.870 20.346 -17.206 1.00 24.67 386 TYR A CA 1
ATOM 2802 C C . TYR A 1 386 ? 57.186 21.677 -16.899 1.00 24.67 386 TYR A C 1
ATOM 2804 O O . TYR A 1 386 ? 56.140 21.753 -16.255 1.00 24.67 386 TYR A O 1
ATOM 2812 N N . ARG A 1 387 ? 57.862 22.730 -17.360 1.00 22.20 387 ARG A N 1
ATOM 2813 C CA . ARG A 1 387 ? 57.573 24.156 -17.216 1.00 22.20 387 ARG A CA 1
ATOM 2814 C C . ARG A 1 387 ? 56.657 24.592 -18.361 1.00 22.20 387 ARG A C 1
ATOM 2816 O O . ARG A 1 387 ? 56.912 24.249 -19.512 1.00 22.20 387 ARG A O 1
ATOM 2823 N N . TRP A 1 388 ? 55.610 25.350 -18.054 1.00 22.34 388 TRP A N 1
ATOM 2824 C CA . TRP A 1 388 ? 54.690 25.901 -19.051 1.00 22.34 388 TRP A CA 1
ATOM 2825 C C . TRP A 1 388 ? 55.298 27.144 -19.724 1.00 22.34 388 TRP A C 1
ATOM 2827 O O . TRP A 1 388 ? 55.687 28.088 -19.036 1.00 22.34 388 TRP A O 1
ATOM 2837 N N . CYS A 1 389 ? 55.344 27.160 -21.058 1.00 22.27 389 CYS A N 1
ATOM 2838 C CA . CYS A 1 389 ? 55.560 28.357 -21.876 1.00 22.27 389 CYS A CA 1
ATOM 2839 C C . CYS A 1 389 ? 54.254 28.656 -22.631 1.00 22.27 389 CYS A C 1
ATOM 2841 O O . CYS A 1 389 ? 53.768 27.771 -23.338 1.00 22.27 389 CYS A O 1
ATOM 2843 N N . PRO A 1 390 ? 53.662 29.855 -22.500 1.00 24.61 390 PRO A N 1
ATOM 2844 C CA . PRO A 1 390 ? 52.447 30.193 -23.228 1.00 24.61 390 PRO A CA 1
ATOM 2845 C C . PRO A 1 390 ? 52.773 30.567 -24.686 1.00 24.61 390 PRO A C 1
ATOM 2847 O O . PRO A 1 390 ? 53.826 31.159 -24.941 1.00 24.61 390 PRO A O 1
ATOM 2850 N N . PRO A 1 391 ? 51.893 30.253 -25.654 1.00 26.27 391 PRO A N 1
ATOM 2851 C CA . PRO A 1 391 ? 52.094 30.648 -27.039 1.00 26.27 391 PRO A CA 1
ATOM 2852 C C . PRO A 1 391 ? 51.762 32.131 -27.250 1.00 26.27 391 PRO A C 1
ATOM 2854 O O . PRO A 1 391 ? 50.775 32.657 -26.737 1.00 26.27 391 PRO A O 1
ATOM 2857 N N . SER A 1 392 ? 52.605 32.782 -28.045 1.00 24.89 392 SER A N 1
ATOM 2858 C CA . SER A 1 392 ? 52.414 34.110 -28.616 1.00 24.89 392 SER A CA 1
ATOM 2859 C C . SER A 1 392 ? 51.215 34.137 -29.573 1.00 24.89 392 SER A C 1
ATOM 2861 O O . SER A 1 392 ? 51.096 33.322 -30.485 1.00 24.89 392 SER A O 1
ATOM 2863 N N . SER A 1 393 ? 50.323 35.103 -29.380 1.00 23.62 393 SER A N 1
ATOM 2864 C CA . SER A 1 393 ? 49.238 35.450 -30.307 1.00 23.62 393 SER A CA 1
ATOM 2865 C C . SER A 1 393 ? 49.720 36.431 -31.384 1.00 23.62 393 SER A C 1
ATOM 2867 O O . SER A 1 393 ? 50.485 37.335 -31.036 1.00 23.62 393 SER A O 1
ATOM 2869 N N . PRO A 1 394 ? 49.214 36.379 -32.633 1.00 28.77 394 PRO A N 1
ATOM 2870 C CA . PRO A 1 394 ? 49.335 37.506 -33.547 1.00 28.77 394 PRO A CA 1
ATOM 2871 C C . PRO A 1 394 ? 48.009 38.251 -33.796 1.00 28.77 394 PRO A C 1
ATOM 2873 O O . PRO A 1 394 ? 46.948 37.656 -33.969 1.00 28.77 394 PRO A O 1
ATOM 2876 N N . THR A 1 395 ? 48.176 39.574 -33.923 1.00 24.23 395 THR A N 1
ATOM 2877 C CA . THR A 1 395 ? 47.395 40.589 -34.674 1.00 24.23 395 THR A CA 1
ATOM 2878 C C . THR A 1 395 ? 46.060 41.127 -34.111 1.00 24.23 395 THR A C 1
ATOM 2880 O O . THR A 1 395 ? 45.099 40.396 -33.923 1.00 24.23 395 THR A O 1
ATOM 2883 N N . GLY A 1 396 ? 46.051 42.455 -33.855 1.00 21.33 396 GLY A N 1
ATOM 2884 C CA . GLY A 1 396 ? 44.996 43.284 -33.223 1.00 21.33 396 GLY A CA 1
ATOM 2885 C C . GLY A 1 396 ? 43.823 43.717 -34.135 1.00 21.33 396 GLY A C 1
ATOM 2886 O O . GLY A 1 396 ? 43.561 42.995 -35.091 1.00 21.33 396 GLY A O 1
ATOM 2887 N N . PRO A 1 397 ? 43.110 44.858 -33.894 1.00 29.09 397 PRO A N 1
ATOM 2888 C CA . PRO A 1 397 ? 43.674 46.189 -33.577 1.00 29.09 397 PRO A CA 1
ATOM 2889 C C . PRO A 1 397 ? 42.972 47.029 -32.461 1.00 29.09 397 PRO A C 1
ATOM 2891 O O . PRO A 1 397 ? 41.858 46.737 -32.058 1.00 29.09 397 PRO A O 1
ATOM 2894 N N . ARG A 1 398 ? 43.688 48.090 -32.008 1.00 22.81 398 ARG A N 1
ATOM 2895 C CA . ARG A 1 398 ? 43.303 49.478 -31.574 1.00 22.81 398 ARG A CA 1
ATOM 2896 C C . ARG A 1 398 ? 41.880 49.720 -30.992 1.00 22.81 398 ARG A C 1
ATOM 2898 O O . ARG A 1 398 ? 40.911 49.313 -31.600 1.00 22.81 398 ARG A O 1
ATOM 2905 N N . ALA A 1 399 ? 41.619 50.537 -29.958 1.00 20.91 399 ALA A N 1
ATOM 2906 C CA . ALA A 1 399 ? 42.335 51.669 -29.347 1.00 20.91 399 ALA A CA 1
ATOM 2907 C C . ALA A 1 399 ? 41.559 52.243 -28.117 1.00 20.91 399 ALA A C 1
ATOM 2909 O O . ALA A 1 399 ? 40.337 52.190 -28.133 1.00 20.91 399 ALA A O 1
ATOM 2910 N N . ARG A 1 400 ? 42.297 52.901 -27.183 1.00 21.41 400 ARG A N 1
ATOM 2911 C CA . ARG A 1 400 ? 41.929 53.990 -26.211 1.00 21.41 400 ARG A CA 1
ATOM 2912 C C . ARG A 1 400 ? 40.827 53.659 -25.169 1.00 21.41 400 ARG A C 1
ATOM 2914 O O . ARG A 1 400 ? 39.703 53.426 -25.570 1.00 21.41 400 ARG A O 1
ATOM 2921 N N . GLY A 1 401 ? 40.999 53.619 -23.837 1.00 21.53 401 GLY A N 1
ATOM 2922 C CA . GLY A 1 401 ? 41.759 54.399 -22.823 1.00 21.53 401 GLY A CA 1
ATOM 2923 C C . GLY A 1 401 ? 40.739 55.016 -21.811 1.00 21.53 401 GLY A C 1
ATOM 2924 O O . GLY A 1 401 ? 39.579 55.105 -22.205 1.00 21.53 401 GLY A O 1
ATOM 2925 N N . PRO A 1 402 ? 41.065 55.520 -20.591 1.00 26.89 402 PRO A N 1
ATOM 2926 C CA . PRO A 1 402 ? 42.205 55.282 -19.685 1.00 26.89 402 PRO A CA 1
ATOM 2927 C C . PRO A 1 402 ? 41.830 55.002 -18.182 1.00 26.89 402 PRO A C 1
ATOM 2929 O O . PRO A 1 402 ? 40.757 55.376 -17.731 1.00 26.89 402 PRO A O 1
ATOM 2932 N N . TRP A 1 403 ? 42.802 54.461 -17.414 1.00 22.06 403 TRP A N 1
ATOM 2933 C CA . TRP A 1 403 ? 43.110 54.697 -15.965 1.00 22.06 403 TRP A CA 1
ATOM 2934 C C . TRP A 1 403 ? 42.105 54.235 -14.868 1.00 22.06 403 TRP A C 1
ATOM 2936 O O . TRP A 1 403 ? 40.910 54.219 -15.088 1.00 22.06 403 TRP A O 1
ATOM 2946 N N . SER A 1 404 ? 42.474 53.831 -13.639 1.00 21.78 404 SER A N 1
ATOM 2947 C CA . SER A 1 404 ? 43.746 53.802 -12.886 1.00 21.78 404 SER A CA 1
ATOM 2948 C C . SER A 1 404 ? 43.710 52.804 -11.703 1.00 21.78 404 SER A C 1
ATOM 2950 O O . SER A 1 404 ? 42.656 52.445 -11.191 1.00 21.78 404 SER A O 1
ATOM 2952 N N . SER A 1 405 ? 44.923 52.438 -11.280 1.00 21.95 405 SER A N 1
ATOM 2953 C CA . SER A 1 405 ? 45.432 51.740 -10.085 1.00 21.95 405 SER A CA 1
ATOM 2954 C C . SER A 1 405 ? 44.627 51.689 -8.774 1.00 21.95 405 SER A C 1
ATOM 2956 O O . SER A 1 405 ? 44.140 52.706 -8.288 1.00 21.95 405 SER A O 1
ATOM 2958 N N . GLY A 1 406 ? 44.736 50.538 -8.098 1.00 21.61 406 GLY A N 1
ATOM 2959 C CA . GLY A 1 406 ? 44.540 50.381 -6.654 1.00 21.61 406 GLY A CA 1
ATOM 2960 C C . GLY A 1 406 ? 44.810 48.944 -6.182 1.00 21.61 406 GLY A C 1
ATOM 2961 O O . GLY A 1 406 ? 43.909 48.114 -6.179 1.00 21.61 406 GLY A O 1
ATOM 2962 N N . SER A 1 407 ? 46.051 48.637 -5.803 1.00 22.73 407 SER A N 1
ATOM 2963 C CA . SER A 1 407 ? 46.407 47.445 -5.006 1.00 22.73 407 SER A CA 1
ATOM 2964 C C . SER A 1 407 ? 46.214 47.751 -3.504 1.00 22.73 407 SER A C 1
ATOM 2966 O O . SER A 1 407 ? 46.129 48.923 -3.148 1.00 22.73 407 SER A O 1
ATOM 2968 N N . PRO A 1 408 ? 46.407 46.798 -2.575 1.00 31.80 408 PRO A N 1
ATOM 2969 C CA . PRO A 1 408 ? 45.793 45.477 -2.435 1.00 31.80 408 PRO A CA 1
ATOM 2970 C C . PRO A 1 408 ? 45.215 45.293 -1.006 1.00 31.80 408 PRO A C 1
ATOM 2972 O O . PRO A 1 408 ? 45.744 45.840 -0.040 1.00 31.80 408 PRO A O 1
ATOM 2975 N N . GLY A 1 409 ? 44.192 44.456 -0.804 1.00 22.44 409 GLY A N 1
ATOM 2976 C CA . GLY A 1 409 ? 43.835 44.076 0.569 1.00 22.44 409 GLY A CA 1
ATOM 2977 C C . GLY A 1 409 ? 42.498 43.374 0.766 1.00 22.44 409 GLY A C 1
ATOM 2978 O O . GLY A 1 409 ? 41.454 43.981 0.598 1.00 22.44 409 GLY A O 1
ATOM 2979 N N . ARG A 1 410 ? 42.591 42.131 1.256 1.00 23.84 410 ARG A N 1
ATOM 2980 C CA . ARG A 1 410 ? 41.600 41.364 2.038 1.00 23.84 410 ARG A CA 1
ATOM 2981 C C . ARG A 1 410 ? 40.243 41.035 1.390 1.00 23.84 410 ARG A C 1
ATOM 2983 O O . ARG A 1 410 ? 39.371 41.875 1.264 1.00 23.84 410 ARG A O 1
ATOM 2990 N N . GLY A 1 411 ? 40.036 39.725 1.215 1.00 25.20 411 GLY A N 1
ATOM 2991 C CA . GLY A 1 411 ? 38.783 39.032 1.540 1.00 25.20 411 GLY A CA 1
ATOM 2992 C C . GLY A 1 411 ? 37.612 39.201 0.571 1.00 25.20 411 GLY A C 1
ATOM 2993 O O . GLY A 1 411 ? 36.943 40.226 0.550 1.00 25.20 411 GLY A O 1
ATOM 2994 N N . SER A 1 412 ? 37.276 38.137 -0.158 1.00 22.31 412 SER A N 1
ATOM 2995 C CA . SER A 1 412 ? 35.933 37.924 -0.728 1.00 22.31 412 SER A CA 1
ATOM 2996 C C . SER A 1 412 ? 35.788 36.413 -0.949 1.00 22.31 412 SER A C 1
ATOM 2998 O O . SER A 1 412 ? 36.564 35.827 -1.695 1.00 22.31 412 SER A O 1
ATOM 3000 N N . ALA A 1 413 ? 34.997 35.676 -0.167 1.00 21.77 413 ALA A N 1
ATOM 3001 C CA . ALA A 1 413 ? 33.537 35.622 -0.248 1.00 21.77 413 ALA A CA 1
ATOM 3002 C C . ALA A 1 413 ? 33.067 35.492 -1.704 1.00 21.77 413 ALA A C 1
ATOM 3004 O O . ALA A 1 413 ? 32.980 36.484 -2.420 1.00 21.77 413 ALA A O 1
ATOM 3005 N N . TRP A 1 414 ? 32.767 34.261 -2.122 1.00 20.98 414 TRP A N 1
ATOM 3006 C CA . TRP A 1 414 ? 31.976 33.998 -3.319 1.00 20.98 414 TRP A CA 1
ATOM 3007 C C . TRP A 1 414 ? 30.690 33.304 -2.887 1.00 20.98 414 TRP A C 1
ATOM 3009 O O . TRP A 1 414 ? 30.685 32.153 -2.457 1.00 20.98 414 TRP A O 1
ATOM 3019 N N . SER A 1 415 ? 29.610 34.073 -2.949 1.00 20.30 415 SER A N 1
ATOM 3020 C CA . SER A 1 415 ? 28.230 33.625 -2.869 1.00 20.30 415 SER A CA 1
ATOM 3021 C C . SER A 1 415 ? 27.804 33.083 -4.235 1.00 20.30 415 SER A C 1
ATOM 3023 O O . SER A 1 415 ? 28.040 33.714 -5.264 1.00 20.30 415 SER A O 1
ATOM 3025 N N . PHE A 1 416 ? 27.148 31.923 -4.262 1.00 20.75 416 PHE A N 1
ATOM 3026 C CA . PHE A 1 416 ? 26.428 31.470 -5.451 1.00 20.75 416 PHE A CA 1
ATOM 3027 C C . PHE A 1 416 ? 24.987 31.971 -5.371 1.00 20.75 416 PHE A C 1
ATOM 3029 O O . PHE A 1 416 ? 24.209 31.558 -4.513 1.00 20.75 416 PHE A O 1
ATOM 3036 N N . ARG A 1 417 ? 24.639 32.888 -6.276 1.00 20.14 417 ARG A N 1
ATOM 3037 C CA . ARG A 1 417 ? 23.260 33.290 -6.544 1.00 20.14 417 ARG A CA 1
ATOM 3038 C C . ARG A 1 417 ? 22.673 32.287 -7.537 1.00 20.14 417 ARG A C 1
ATOM 3040 O O . ARG A 1 417 ? 23.138 32.189 -8.670 1.00 20.14 417 ARG A O 1
ATOM 3047 N N . ALA A 1 418 ? 21.655 31.553 -7.101 1.00 23.22 418 ALA A N 1
ATOM 3048 C CA . ALA A 1 418 ? 20.816 30.758 -7.984 1.00 23.22 418 ALA A CA 1
ATOM 3049 C C . ALA A 1 418 ? 20.138 31.684 -9.006 1.00 23.22 418 ALA A C 1
ATOM 3051 O O . ALA A 1 418 ? 19.541 32.696 -8.634 1.00 23.22 418 ALA A O 1
ATOM 3052 N N . SER A 1 419 ? 20.231 31.345 -10.288 1.00 22.34 419 SER A N 1
ATOM 3053 C CA . SER A 1 419 ? 19.357 31.903 -11.318 1.00 22.34 419 SER A CA 1
ATOM 3054 C C . SER A 1 419 ? 18.655 30.757 -12.030 1.00 22.34 419 SER A C 1
ATOM 3056 O O . SER A 1 419 ? 19.266 29.782 -12.463 1.00 22.34 419 SER A O 1
ATOM 3058 N N . ALA A 1 420 ? 17.332 30.873 -12.023 1.00 22.36 420 ALA A N 1
ATOM 3059 C CA . ALA A 1 420 ? 16.369 29.939 -12.552 1.00 22.36 420 ALA A CA 1
ATOM 3060 C C . ALA A 1 420 ? 16.392 29.893 -14.090 1.00 22.36 420 ALA A C 1
ATOM 3062 O O . ALA A 1 420 ? 16.665 30.890 -14.752 1.00 22.36 420 ALA A O 1
ATOM 3063 N N . SER A 1 421 ? 16.075 28.705 -14.608 1.00 25.98 421 SER A N 1
ATOM 3064 C CA . SER A 1 421 ? 15.390 28.402 -15.874 1.00 25.98 421 SER A CA 1
ATOM 3065 C C . SER A 1 421 ? 15.261 29.505 -16.938 1.00 25.98 421 SER A C 1
ATOM 3067 O O . SER A 1 421 ? 14.465 30.429 -16.786 1.00 25.98 421 SER A O 1
ATOM 3069 N N . ALA A 1 422 ? 15.882 29.275 -18.099 1.00 22.81 422 ALA A N 1
ATOM 3070 C CA . ALA A 1 422 ? 15.380 29.729 -19.398 1.00 22.81 422 ALA A CA 1
ATOM 3071 C C . ALA A 1 422 ? 15.971 28.855 -20.523 1.00 22.81 422 ALA A C 1
ATOM 3073 O O . ALA A 1 422 ? 16.937 29.235 -21.180 1.00 22.81 422 ALA A O 1
ATOM 3074 N N . TRP A 1 423 ? 15.417 27.658 -20.745 1.00 24.59 423 TRP A N 1
ATOM 3075 C CA . TRP A 1 423 ? 15.669 26.923 -21.990 1.00 24.59 423 TRP A CA 1
ATOM 3076 C C . TRP A 1 423 ? 14.716 27.470 -23.059 1.00 24.59 423 TRP A C 1
ATOM 3078 O O . TRP A 1 423 ? 13.550 27.092 -23.121 1.00 24.59 423 TRP A O 1
ATOM 3088 N N . GLY A 1 424 ? 15.205 28.432 -23.846 1.00 21.83 424 GLY A N 1
ATOM 3089 C CA . GLY A 1 424 ? 14.545 28.917 -25.062 1.00 21.83 424 GLY A CA 1
ATOM 3090 C C . GLY A 1 424 ? 14.708 27.944 -26.244 1.00 21.83 424 GLY A C 1
ATOM 3091 O O . GLY A 1 424 ? 15.516 27.015 -26.172 1.00 21.83 424 GLY A O 1
ATOM 3092 N N . PRO A 1 425 ? 13.943 28.133 -27.336 1.00 23.94 425 PRO A N 1
ATOM 3093 C CA . PRO A 1 425 ? 13.799 27.144 -28.400 1.00 23.94 425 PRO A CA 1
ATOM 3094 C C . PRO A 1 425 ? 15.066 27.043 -29.257 1.00 23.94 425 PRO A C 1
ATOM 3096 O O . PRO A 1 425 ? 15.517 28.027 -29.847 1.00 23.94 425 PRO A O 1
ATOM 3099 N N . TRP A 1 426 ? 15.617 25.836 -29.378 1.00 24.75 426 TRP A N 1
ATOM 3100 C CA . TRP A 1 426 ? 16.723 25.553 -30.290 1.00 24.75 426 TRP A CA 1
ATOM 3101 C C . TRP A 1 426 ? 16.194 25.458 -31.728 1.00 24.75 426 TRP A C 1
ATOM 3103 O O . TRP A 1 426 ? 15.491 24.514 -32.086 1.00 24.75 426 TRP A O 1
ATOM 3113 N N . ARG A 1 427 ? 16.525 26.448 -32.570 1.00 21.23 427 ARG A N 1
ATOM 3114 C CA . ARG A 1 427 ? 16.368 26.345 -34.030 1.00 21.23 427 ARG A CA 1
ATOM 3115 C C . ARG A 1 427 ? 17.418 25.378 -34.572 1.00 21.23 427 ARG A C 1
ATOM 3117 O O . ARG A 1 427 ? 18.611 25.639 -34.459 1.00 21.23 427 ARG A O 1
ATOM 3124 N N . ALA A 1 428 ? 16.964 24.312 -35.220 1.00 23.81 428 ALA A N 1
ATOM 3125 C CA . ALA A 1 428 ? 17.804 23.478 -36.065 1.00 23.81 428 ALA A CA 1
ATOM 3126 C C . ALA A 1 428 ? 18.059 24.200 -37.400 1.00 23.81 428 ALA A C 1
ATOM 3128 O O . ALA A 1 428 ? 17.130 24.450 -38.166 1.00 23.81 428 ALA A O 1
ATOM 3129 N N . SER A 1 429 ? 19.313 24.545 -37.684 1.00 22.69 429 SER A N 1
ATOM 3130 C CA . SER A 1 429 ? 19.765 24.888 -39.034 1.00 22.69 429 SER A CA 1
ATOM 3131 C C . SER A 1 429 ? 20.399 23.648 -39.658 1.00 22.69 429 SER A C 1
ATOM 3133 O O . SER A 1 429 ? 21.477 23.223 -39.244 1.00 22.69 429 SER A O 1
ATOM 3135 N N . SER A 1 430 ? 19.713 23.055 -40.629 1.00 24.53 430 SER A N 1
ATOM 3136 C CA . SER A 1 430 ? 20.195 21.930 -41.428 1.00 24.53 430 SER A CA 1
ATOM 3137 C C . SER A 1 430 ? 21.188 22.401 -42.503 1.00 24.53 430 SER A C 1
ATOM 3139 O O . SER A 1 430 ? 20.930 23.408 -43.169 1.00 24.53 430 SER A O 1
ATOM 3141 N N . PRO A 1 431 ? 22.307 21.688 -42.730 1.00 25.80 431 PRO A N 1
ATOM 3142 C CA . PRO A 1 431 ? 23.127 21.912 -43.911 1.00 25.80 431 PRO A CA 1
ATOM 3143 C C . PRO A 1 431 ? 22.408 21.325 -45.134 1.00 25.80 431 PRO A C 1
ATOM 3145 O O . PRO A 1 431 ? 22.010 20.161 -45.137 1.00 25.80 431 PRO A O 1
ATOM 3148 N N . ARG A 1 432 ? 22.219 22.134 -46.183 1.00 26.22 432 ARG A N 1
ATOM 3149 C CA . ARG A 1 432 ? 21.765 21.648 -47.493 1.00 26.22 432 ARG A CA 1
ATOM 3150 C C . ARG A 1 432 ? 22.918 20.945 -48.214 1.00 26.22 432 ARG A C 1
ATOM 3152 O O . ARG A 1 432 ? 23.968 21.543 -48.419 1.00 26.22 432 ARG A O 1
ATOM 3159 N N . ALA A 1 433 ? 22.655 19.731 -48.682 1.00 24.70 433 ALA A N 1
ATOM 3160 C CA . ALA A 1 433 ? 23.221 19.147 -49.900 1.00 24.70 433 ALA A CA 1
ATOM 3161 C C . ALA A 1 433 ? 22.009 18.839 -50.813 1.00 24.70 433 ALA A C 1
ATOM 3163 O O . ALA A 1 433 ? 20.957 18.486 -50.292 1.00 24.70 433 ALA A O 1
ATOM 3164 N N . SER A 1 434 ? 22.006 18.992 -52.140 1.00 25.00 434 SER A N 1
ATOM 3165 C CA . SER A 1 434 ? 23.070 18.824 -53.140 1.00 25.00 434 SER A CA 1
ATOM 3166 C C . SER A 1 434 ? 22.642 19.404 -54.516 1.00 25.00 434 SER A C 1
ATOM 3168 O O . SER A 1 434 ? 21.445 19.460 -54.775 1.00 25.00 434 SER A O 1
ATOM 3170 N N . SER A 1 435 ? 23.648 19.820 -55.314 1.00 26.78 435 SER A N 1
ATOM 3171 C CA . SER A 1 435 ? 23.911 19.663 -56.780 1.00 26.78 435 SER A CA 1
ATOM 3172 C C . SER A 1 435 ? 22.844 19.996 -57.860 1.00 26.78 435 SER A C 1
ATOM 3174 O O . SER A 1 435 ? 21.656 19.967 -57.555 1.00 26.78 435 SER A O 1
ATOM 3176 N N . PRO A 1 436 ? 23.211 20.243 -59.148 1.00 32.12 436 PRO A N 1
ATOM 3177 C CA . PRO A 1 436 ? 24.527 20.180 -59.810 1.00 32.12 436 PRO A CA 1
ATOM 3178 C C . PRO A 1 436 ? 25.258 21.518 -59.982 1.00 32.12 436 PRO A C 1
ATOM 3180 O O . PRO A 1 436 ? 24.606 22.584 -59.927 1.00 32.12 436 PRO A O 1
#

Secondary structure (DSSP, 8-state):
----SSSEEEEEEEPTTT--EEEEEEETTTTEEEEE-TTEEEEEEEETTEEEEEEEEEETTEEEEEEE-BSEEEEEEEEPPPTT-TT-SEEEEEEEETTSEEEEEEEETTEEEEEEEETTEEEEEEESSSEEEEEEETTEEEEEEEEEEGGGTEEEEEEEETTTTEEEEEEEETTEEEEEEEEETTEEEEEEEEEEESHHHHTTT-TTEEEEEEEEEEEETTEEEEEEEEEEEETTEEEEEEEEEEEETTEEEEEEEETTEEEEEEEETTEEEEEEE-SSEEHHHHHHHHH---SSEEEEEEEEEEEEETT-GGG-EEEEEEEEEEEEETTEEEEEE---------------------------------------------PPP----PPPP------------------------------------PPP----

Organism: Thermus thermophilus (NCBI:txid274)

Sequence (436 aa):
MEAWGGGSLRLAYRLPGLGLPLEGEVDLKALALALTSPEGEGALRYAGGKVEGRLVLGVYGLALALEGKGDRVAVSGSHPAYPWWAAGAGRLEGEVDLSGTYRLAYAAGPQRLTLTGRLLEAVLEAEGPYASGRLTYPAGGDLRVDLPLPPLEGRFRGRVGGEGYGVEGVLEAGGGRVLVEGRLLPLRGELVLEEAALEDFVARYVPYLKGRVSGRVHLEGLKAQGALSGRVEVAGTALPFSFSGDLGAGLARGEGRLGETAFRVDLEGGRLDLFAAPRAFPLHLLLAAVAGPLEGEAYWTGVLRLRLPLGDPLRGEGVLVGESLRFVGAGTSSRAGRPSASRGAASGWTPSASRARAPGRGGATGAPREATSTSPSGTRSSPPSYRWCPPSSPTGPRARGPWSSGSPGRGSAWSFRASASAWGPWRASSPRASSP